Protein 8XAT (pdb70)

Structure (mmCIF, N/CA/C/O backbone):
data_8XAT
#
_entry.id   8XAT
#
_cell.length_a   73.108
_cell.length_b   136.158
_cell.length_c   141.057
_cell.angle_alpha   90.00
_cell.angle_beta   90.00
_cell.angle_gamma   90.00
#
_symmetry.space_group_name_H-M   'I 2 2 2'
#
loop_
_entity.id
_entity.type
_entity.pdbx_description
1 polymer 'Two-component response regulator ARR1'
2 water water
#
loop_
_atom_site.group_PDB
_atom_site.id
_atom_site.type_symbol
_atom_site.label_atom_id
_atom_site.label_alt_id
_atom_site.label_comp_id
_atom_site.label_asym_id
_atom_site.label_entity_id
_atom_site.label_seq_id
_atom_site.pdbx_PDB_ins_code
_atom_site.Cartn_x
_atom_site.Cartn_y
_atom_site.Cartn_z
_atom_site.occupancy
_atom_site.B_iso_or_equiv
_atom_site.auth_seq_id
_atom_site.auth_comp_id
_atom_site.auth_asym_id
_atom_site.auth_atom_id
_atom_site.pdbx_PDB_model_num
ATOM 1 N N . GLU A 1 31 ? -29.806 -35.855 -24.922 1.00 47.28 31 GLU A N 1
ATOM 2 C CA . GLU A 1 31 ? -29.921 -34.524 -24.330 1.00 50.17 31 GLU A CA 1
ATOM 3 C C . GLU A 1 31 ? -30.956 -33.677 -25.095 1.00 43.65 31 GLU A C 1
ATOM 4 O O . GLU A 1 31 ? -31.304 -33.995 -26.242 1.00 35.49 31 GLU A O 1
ATOM 10 N N . MET A 1 32 ? -31.453 -32.623 -24.440 1.00 31.01 32 MET A N 1
ATOM 11 C CA . MET A 1 32 ? -32.569 -31.845 -24.961 1.00 28.12 32 MET A CA 1
ATOM 12 C C . MET A 1 32 ? -32.157 -30.981 -26.149 1.00 26.22 32 MET A C 1
ATOM 13 O O . MET A 1 32 ? -31.119 -30.315 -26.120 1.00 27.21 32 MET A O 1
ATOM 18 N N . PHE A 1 33 ? -33.014 -30.938 -27.183 1.00 24.20 33 PHE A N 1
ATOM 19 C CA . PHE A 1 33 ? -32.707 -30.022 -28.276 1.00 23.30 33 PHE A CA 1
ATOM 20 C C . PHE A 1 33 ? -33.961 -29.286 -28.734 1.00 21.66 33 PHE A C 1
ATOM 21 O O . PHE A 1 33 ? -34.957 -29.919 -29.105 1.00 28.89 33 PHE A O 1
ATOM 29 N N . PRO A 1 34 ? -33.953 -27.950 -28.727 1.00 21.23 34 PRO A N 1
ATOM 30 C CA . PRO A 1 34 ? -35.127 -27.202 -29.198 1.00 17.93 34 PRO A CA 1
ATOM 31 C C . PRO A 1 34 ? -35.176 -27.039 -30.706 1.00 28.92 34 PRO A C 1
ATOM 32 O O . PRO A 1 34 ? -34.628 -26.080 -31.257 1.00 25.58 34 PRO A O 1
ATOM 36 N N . SER A 1 35 ? -35.837 -27.974 -31.378 1.00 25.40 35 SER A N 1
ATOM 37 C CA . SER A 1 35 ? -36.130 -27.854 -32.798 1.00 22.82 35 SER A CA 1
ATOM 38 C C . SER A 1 35 ? -37.127 -26.731 -33.101 1.00 26.10 35 SER A C 1
ATOM 39 O O . SER A 1 35 ? -37.961 -26.359 -32.272 1.00 23.48 35 SER A O 1
ATOM 42 N N . GLY A 1 36 ? -37.010 -26.169 -34.304 1.00 23.49 36 GLY A N 1
ATOM 43 C CA . GLY A 1 36 ? -38.003 -25.235 -34.797 1.00 23.36 36 GLY A CA 1
ATOM 44 C C . GLY A 1 36 ? -37.841 -23.788 -34.372 1.00 28.67 36 GLY A C 1
ATOM 45 O O . GLY A 1 36 ? -38.769 -22.997 -34.576 1.00 27.96 36 GLY A O 1
ATOM 46 N N . LEU A 1 37 ? -36.702 -23.403 -33.802 1.00 27.42 37 LEU A N 1
ATOM 47 C CA . LEU A 1 37 ? -36.477 -21.990 -33.513 1.00 24.39 37 LEU A CA 1
ATOM 48 C C . LEU A 1 37 ? -36.297 -21.204 -34.804 1.00 23.04 37 LEU A C 1
ATOM 49 O O . LEU A 1 37 ? -35.756 -21.710 -35.793 1.00 22.11 37 LEU A O 1
ATOM 54 N N . ARG A 1 38 ? -36.748 -19.948 -34.792 1.00 19.53 38 ARG A N 1
ATOM 55 C CA . ARG A 1 38 ? -36.755 -19.110 -35.988 1.00 22.62 38 ARG A CA 1
ATOM 56 C C . ARG A 1 38 ? -35.542 -18.182 -35.992 1.00 23.82 38 ARG A C 1
ATOM 57 O O . ARG A 1 38 ? -35.366 -17.389 -35.069 1.00 18.85 38 ARG A O 1
ATOM 65 N N . VAL A 1 39 ? -34.735 -18.258 -37.053 1.00 24.51 39 VAL A N 1
ATOM 66 C CA . VAL A 1 39 ? -33.466 -17.547 -37.161 1.00 19.49 39 VAL A CA 1
ATOM 67 C C . VAL A 1 39 ? -33.527 -16.642 -38.375 1.00 22.22 39 VAL A C 1
ATOM 68 O O . VAL A 1 39 ? -33.891 -17.095 -39.464 1.00 24.89 39 VAL A O 1
ATOM 72 N N . LEU A 1 40 ? -33.148 -15.382 -38.202 1.00 20.23 40 LEU A N 1
ATOM 73 C CA . LEU A 1 40 ? -32.943 -14.470 -39.321 1.00 20.91 40 LEU A CA 1
ATOM 74 C C . LEU A 1 40 ? -31.444 -14.363 -39.556 1.00 24.51 40 LEU A C 1
ATOM 75 O O . LEU A 1 40 ? -30.692 -14.015 -38.635 1.00 20.68 40 LEU A O 1
ATOM 80 N N . VAL A 1 41 ? -31.012 -14.684 -40.776 1.00 21.60 41 VAL A N 1
ATOM 81 C CA . VAL A 1 41 ? -29.604 -14.641 -41.158 1.00 21.85 41 VAL A CA 1
ATOM 82 C C . VAL A 1 41 ? -29.406 -13.452 -42.082 1.00 26.64 41 VAL A C 1
ATOM 83 O O . VAL A 1 41 ? -30.050 -13.359 -43.133 1.00 27.13 41 VAL A O 1
ATOM 87 N N . VAL A 1 42 ? -28.492 -12.562 -41.716 1.00 22.60 42 VAL A N 1
ATOM 88 C CA . VAL A 1 42 ? -28.304 -11.302 -42.416 1.00 23.27 42 VAL A CA 1
ATOM 89 C C . VAL A 1 42 ? -26.888 -11.295 -42.969 1.00 25.31 42 VAL A C 1
ATOM 90 O O . VAL A 1 42 ? -25.913 -11.216 -42.206 1.00 24.09 42 VAL A O 1
ATOM 94 N N . ASP A 1 43 ? -26.769 -11.357 -44.292 1.00 24.46 43 ASP A N 1
ATOM 95 C CA . ASP A 1 43 ? -25.453 -11.415 -44.911 1.00 28.86 43 ASP A CA 1
ATOM 96 C C . ASP A 1 43 ? -25.569 -11.056 -46.382 1.00 26.08 43 ASP A C 1
ATOM 97 O O . ASP A 1 43 ? -26.418 -11.609 -47.086 1.00 26.22 43 ASP A O 1
ATOM 102 N N . ASP A 1 44 ? -24.694 -10.182 -46.849 1.00 27.25 44 ASP A N 1
ATOM 103 C CA . ASP A 1 44 ? -24.643 -9.774 -48.275 1.00 32.35 44 ASP A CA 1
ATOM 104 C C . ASP A 1 44 ? -23.774 -10.754 -49.080 1.00 35.11 44 ASP A C 1
ATOM 105 O O . ASP A 1 44 ? -23.672 -10.579 -50.254 1.00 37.62 44 ASP A O 1
ATOM 110 N N . ASP A 1 45 ? -23.155 -11.732 -48.430 1.00 33.65 45 ASP A N 1
ATOM 111 C CA . ASP A 1 45 ? -22.300 -12.745 -49.097 1.00 27.98 45 ASP A CA 1
ATOM 112 C C . ASP A 1 45 ? -23.157 -13.984 -49.333 1.00 28.34 45 ASP A C 1
ATOM 113 O O . ASP A 1 45 ? -23.423 -14.687 -48.415 1.00 27.00 45 ASP A O 1
ATOM 118 N N . PRO A 1 46 ? -23.576 -14.257 -50.573 1.00 31.67 46 PRO A N 1
ATOM 119 C CA . PRO A 1 46 ? -24.438 -15.391 -50.863 1.00 32.61 46 PRO A CA 1
ATOM 120 C C . PRO A 1 46 ? -23.934 -16.787 -50.464 1.00 34.92 46 PRO A C 1
ATOM 121 O O . PRO A 1 46 ? -24.719 -17.587 -50.150 1.00 35.00 46 PRO A O 1
ATOM 125 N N . THR A 1 47 ? -22.623 -16.979 -50.457 1.00 28.45 47 THR A N 1
ATOM 126 C CA . THR A 1 47 ? -21.980 -18.245 -50.040 1.00 29.08 47 THR A CA 1
ATOM 127 C C . THR A 1 47 ? -22.162 -18.408 -48.532 1.00 30.72 47 THR A C 1
ATOM 128 O O . THR A 1 47 ? -22.584 -19.440 -48.116 1.00 26.69 47 THR A O 1
ATOM 132 N N . CYS A 1 48 ? -21.877 -17.356 -47.781 1.00 27.11 48 CYS A N 1
ATOM 133 C CA . CYS A 1 48 ? -22.019 -17.354 -46.312 1.00 29.01 48 CYS A CA 1
ATOM 134 C C . CYS A 1 48 ? -23.477 -17.598 -45.923 1.00 27.49 48 CYS A C 1
ATOM 135 O O . CYS A 1 48 ? -23.731 -18.399 -45.076 1.00 24.93 48 CYS A O 1
ATOM 138 N N . LEU A 1 49 ? -24.378 -16.933 -46.616 1.00 25.39 49 LEU A N 1
ATOM 139 C CA . LEU A 1 49 ? -25.832 -17.050 -46.391 1.00 30.03 49 LEU A CA 1
ATOM 140 C C . LEU A 1 49 ? -26.284 -18.476 -46.693 1.00 28.31 49 LEU A C 1
ATOM 141 O O . LEU A 1 49 ? -27.016 -19.033 -45.920 1.00 24.44 49 LEU A O 1
ATOM 146 N N . MET A 1 50 ? -25.816 -19.030 -47.801 1.00 25.86 50 MET A N 1
ATOM 147 C CA . MET A 1 50 ? -26.197 -20.399 -48.199 1.00 31.10 50 MET A CA 1
ATOM 148 C C . MET A 1 50 ? -25.674 -21.391 -47.164 1.00 27.86 50 MET A C 1
ATOM 149 O O . MET A 1 50 ? -26.392 -22.269 -46.838 1.00 28.79 50 MET A O 1
ATOM 154 N N . ILE A 1 51 ? -24.453 -21.222 -46.698 1.00 27.54 51 ILE A N 1
ATOM 155 C CA . ILE A 1 51 ? -23.874 -22.160 -45.699 1.00 25.43 51 ILE A CA 1
ATOM 156 C C . ILE A 1 51 ? -24.684 -22.109 -44.404 1.00 23.95 51 ILE A C 1
ATOM 157 O O . ILE A 1 51 ? -25.043 -23.137 -43.944 1.00 28.00 51 ILE A O 1
ATOM 162 N N . LEU A 1 52 ? -24.885 -20.914 -43.870 1.00 23.52 52 LEU A N 1
ATOM 163 C CA . LEU A 1 52 ? -25.625 -20.719 -42.607 1.00 22.67 52 LEU A CA 1
ATOM 164 C C . LEU A 1 52 ? -27.033 -21.287 -42.749 1.00 22.52 52 LEU A C 1
ATOM 165 O O . LEU A 1 52 ? -27.399 -22.027 -41.909 1.00 22.04 52 LEU A O 1
ATOM 170 N N . GLU A 1 53 ? -27.734 -21.043 -43.852 1.00 23.05 53 GLU A N 1
ATOM 171 C CA . GLU A 1 53 ? -29.083 -21.538 -44.031 1.00 23.02 53 GLU A CA 1
ATOM 172 C C . GLU A 1 53 ? -29.129 -23.047 -44.073 1.00 23.11 53 GLU A C 1
ATOM 173 O O . GLU A 1 53 ? -29.932 -23.661 -43.422 1.00 22.69 53 GLU A O 1
ATOM 179 N N . ARG A 1 54 ? -28.224 -23.627 -44.831 1.00 23.71 54 ARG A N 1
ATOM 180 C CA . ARG A 1 54 ? -28.178 -25.103 -44.964 1.00 23.94 54 ARG A CA 1
ATOM 181 C C . ARG A 1 54 ? -27.864 -25.762 -43.618 1.00 25.25 54 ARG A C 1
ATOM 182 O O . ARG A 1 54 ? -28.508 -26.707 -43.299 1.00 23.12 54 ARG A O 1
ATOM 190 N N . MET A 1 55 ? -26.900 -25.250 -42.890 1.00 22.93 55 MET A N 1
ATOM 191 C CA . MET A 1 55 ? -26.531 -25.858 -41.600 1.00 22.39 55 MET A CA 1
ATOM 192 C C . MET A 1 55 ? -27.676 -25.706 -40.589 1.00 21.65 55 MET A C 1
ATOM 193 O O . MET A 1 55 ? -27.908 -26.632 -39.863 1.00 23.94 55 MET A O 1
ATOM 198 N N . LEU A 1 56 ? -28.335 -24.555 -40.577 1.00 21.60 56 LEU A N 1
ATOM 199 C CA . LEU A 1 56 ? -29.459 -24.290 -39.648 1.00 21.77 56 LEU A CA 1
ATOM 200 C C . LEU A 1 56 ? -30.639 -25.197 -39.987 1.00 22.99 56 LEU A C 1
ATOM 201 O O . LEU A 1 56 ? -31.275 -25.661 -39.064 1.00 22.25 56 LEU A O 1
ATOM 206 N N . ARG A 1 57 ? -30.883 -25.426 -41.279 1.00 24.72 57 ARG A N 1
ATOM 207 C CA . ARG A 1 57 ? -31.986 -26.322 -41.630 1.00 28.75 57 ARG A CA 1
ATOM 208 C C . ARG A 1 57 ? -31.649 -27.765 -41.278 1.00 24.71 57 ARG A C 1
ATOM 209 O O . ARG A 1 57 ? -32.522 -28.524 -40.847 1.00 25.66 57 ARG A O 1
ATOM 217 N N . THR A 1 58 ? -30.385 -28.155 -41.437 1.00 22.63 58 THR A N 1
ATOM 218 C CA . THR A 1 58 ? -29.950 -29.472 -40.977 1.00 24.68 58 THR A CA 1
ATOM 219 C C . THR A 1 58 ? -30.190 -29.639 -39.477 1.00 24.30 58 THR A C 1
ATOM 220 O O . THR A 1 58 ? -30.590 -30.710 -39.013 1.00 26.49 58 THR A O 1
ATOM 224 N N . CYS A 1 59 ? -29.991 -28.574 -38.715 1.00 21.22 59 CYS A N 1
ATOM 225 C CA . CYS A 1 59 ? -30.222 -28.560 -37.280 1.00 22.23 59 CYS A CA 1
ATOM 226 C C . CYS A 1 59 ? -31.664 -28.242 -36.917 1.00 20.20 59 CYS A C 1
ATOM 227 O O . CYS A 1 59 ? -31.943 -27.957 -35.749 1.00 23.52 59 CYS A O 1
ATOM 230 N N . LEU A 1 60 ? -32.575 -28.285 -37.895 1.00 23.42 60 LEU A N 1
ATOM 231 C CA . LEU A 1 60 ? -34.022 -28.140 -37.703 1.00 25.76 60 LEU A CA 1
ATOM 232 C C . LEU A 1 60 ? -34.442 -26.737 -37.274 1.00 26.95 60 LEU A C 1
ATOM 233 O O . LEU A 1 60 ? -35.560 -26.552 -36.767 1.00 23.15 60 LEU A O 1
ATOM 238 N N . TYR A 1 61 ? -33.598 -25.727 -37.476 1.00 26.57 61 TYR A N 1
ATOM 239 C CA . TYR A 1 61 ? -34.084 -24.365 -37.304 1.00 24.43 61 TYR A CA 1
ATOM 240 C C . TYR A 1 61 ? -34.905 -23.952 -38.526 1.00 27.22 61 TYR A C 1
ATOM 241 O O . TYR A 1 61 ? -34.767 -24.514 -39.614 1.00 29.54 61 TYR A O 1
ATOM 250 N N . GLU A 1 62 ? -35.754 -22.945 -38.339 1.00 22.44 62 GLU A N 1
ATOM 251 C CA . GLU A 1 62 ? -36.492 -22.306 -39.424 1.00 24.99 62 GLU A CA 1
ATOM 252 C C . GLU A 1 62 ? -35.757 -21.033 -39.804 1.00 21.80 62 GLU A C 1
ATOM 253 O O . GLU A 1 62 ? -35.485 -20.195 -38.943 1.00 32.01 62 GLU A O 1
ATOM 259 N N . VAL A 1 63 ? -35.475 -20.857 -41.083 1.00 23.73 63 VAL A N 1
ATOM 260 C CA . VAL A 1 63 ? -34.519 -19.844 -41.499 1.00 26.08 63 VAL A CA 1
ATOM 261 C C . VAL A 1 63 ? -35.165 -18.851 -42.440 1.00 24.36 63 VAL A C 1
ATOM 262 O O . VAL A 1 63 ? -35.853 -19.239 -43.386 1.00 25.13 63 VAL A O 1
ATOM 266 N N . THR A 1 64 ? -34.908 -17.579 -42.192 1.00 23.04 64 THR A N 1
ATOM 267 C CA . THR A 1 64 ? -35.224 -16.463 -43.094 1.00 26.20 64 THR A CA 1
ATOM 268 C C . THR A 1 64 ? -33.901 -15.805 -43.476 1.00 28.06 64 THR A C 1
ATOM 269 O O . THR A 1 64 ? -33.102 -15.550 -42.607 1.00 27.13 64 THR A O 1
ATOM 273 N N . LYS A 1 65 ? -33.695 -15.590 -44.760 1.00 28.30 65 LYS A N 1
ATOM 274 C CA . LYS A 1 65 ? -32.461 -14.961 -45.258 1.00 33.25 65 LYS A CA 1
ATOM 275 C C . LYS A 1 65 ? -32.782 -13.539 -45.650 1.00 34.83 65 LYS A C 1
ATOM 276 O O . LYS A 1 65 ? -33.860 -13.310 -46.105 1.00 31.87 65 LYS A O 1
ATOM 282 N N . CYS A 1 66 ? -31.786 -12.690 -45.574 1.00 28.00 66 CYS A N 1
ATOM 283 C CA . CYS A 1 66 ? -31.923 -11.281 -45.935 1.00 27.26 66 CYS A CA 1
ATOM 284 C C . CYS A 1 66 ? -30.513 -10.731 -46.194 1.00 26.16 66 CYS A C 1
ATOM 285 O O . CYS A 1 66 ? -29.630 -11.078 -45.469 1.00 29.04 66 CYS A O 1
ATOM 288 N N . ASN A 1 67 ? -30.319 -9.898 -47.208 1.00 27.84 67 ASN A N 1
ATOM 289 C CA . ASN A 1 67 ? -28.946 -9.448 -47.543 1.00 32.37 67 ASN A CA 1
ATOM 290 C C . ASN A 1 67 ? -28.724 -7.959 -47.308 1.00 36.99 67 ASN A C 1
ATOM 291 O O . ASN A 1 67 ? -27.710 -7.465 -47.761 1.00 37.32 67 ASN A O 1
ATOM 296 N N . ARG A 1 68 ? -29.618 -7.290 -46.601 1.00 32.43 68 ARG A N 1
ATOM 297 C CA . ARG A 1 68 ? -29.407 -5.848 -46.340 1.00 34.52 68 ARG A CA 1
ATOM 298 C C . ARG A 1 68 ? -29.753 -5.535 -44.887 1.00 28.24 68 ARG A C 1
ATOM 299 O O . ARG A 1 68 ? -30.741 -6.015 -44.416 1.00 30.07 68 ARG A O 1
ATOM 307 N N . ALA A 1 69 ? -28.925 -4.744 -44.234 1.00 27.62 69 ALA A N 1
ATOM 308 C CA . ALA A 1 69 ? -29.192 -4.362 -42.852 1.00 30.07 69 ALA A CA 1
ATOM 309 C C . ALA A 1 69 ? -30.551 -3.673 -42.727 1.00 35.29 69 ALA A C 1
ATOM 310 O O . ALA A 1 69 ? -31.354 -4.009 -41.843 1.00 33.84 69 ALA A O 1
ATOM 312 N N . GLU A 1 70 ? -30.849 -2.700 -43.588 1.00 28.93 70 GLU A N 1
ATOM 313 C CA . GLU A 1 70 ? -32.131 -1.951 -43.479 1.00 27.44 70 GLU A CA 1
ATOM 314 C C . GLU A 1 70 ? -33.309 -2.914 -43.569 1.00 35.52 70 GLU A C 1
ATOM 315 O O . GLU A 1 70 ? -34.209 -2.822 -42.778 1.00 29.04 70 GLU A O 1
ATOM 321 N N . MET A 1 71 ? -33.240 -3.832 -44.518 1.00 35.01 71 MET A N 1
ATOM 322 C CA . MET A 1 71 ? -34.305 -4.831 -44.724 1.00 32.60 71 MET A CA 1
ATOM 323 C C . MET A 1 71 ? -34.414 -5.741 -43.499 1.00 30.52 71 MET A C 1
ATOM 324 O O . MET A 1 71 ? -35.491 -6.078 -43.177 1.00 29.44 71 MET A O 1
ATOM 329 N N . ALA A 1 72 ? -33.303 -6.149 -42.909 1.00 26.99 72 ALA A N 1
ATOM 330 C CA . ALA A 1 72 ? -33.317 -6.996 -41.702 1.00 28.87 72 ALA A CA 1
ATOM 331 C C . ALA A 1 72 ? -34.136 -6.300 -40.609 1.00 27.86 72 ALA A C 1
ATOM 332 O O . ALA A 1 72 ? -35.028 -6.904 -40.068 1.00 29.54 72 ALA A O 1
ATOM 334 N N . LEU A 1 73 ? -33.789 -5.050 -40.357 1.00 29.83 73 LEU A N 1
ATOM 335 C CA . LEU A 1 73 ? -34.453 -4.227 -39.325 1.00 37.12 73 LEU A CA 1
ATOM 336 C C . LEU A 1 73 ? -35.950 -4.106 -39.594 1.00 34.92 73 LEU A C 1
ATOM 337 O O . LEU A 1 73 ? -36.695 -4.173 -38.652 1.00 35.00 73 LEU A O 1
ATOM 342 N N . SER A 1 74 ? -36.345 -3.987 -40.852 1.00 33.02 74 SER A N 1
ATOM 343 C CA . SER A 1 74 ? -37.776 -3.862 -41.190 1.00 38.58 74 SER A CA 1
ATOM 344 C C . SER A 1 74 ? -38.472 -5.190 -40.951 1.00 37.19 74 SER A C 1
ATOM 345 O O . SER A 1 74 ? -39.545 -5.174 -40.406 1.00 36.21 74 SER A O 1
ATOM 348 N N . LEU A 1 75 ? -37.812 -6.288 -41.297 1.00 34.79 75 LEU A N 1
ATOM 349 C CA . LEU A 1 75 ? -38.344 -7.660 -41.127 1.00 34.26 75 LEU A CA 1
ATOM 350 C C . LEU A 1 75 ? -38.549 -7.951 -39.637 1.00 36.08 75 LEU A C 1
ATOM 351 O O . LEU A 1 75 ? -39.489 -8.626 -39.316 1.00 47.86 75 LEU A O 1
ATOM 356 N N . LEU A 1 76 ? -37.665 -7.460 -38.787 1.00 29.78 76 LEU A N 1
ATOM 357 C CA . LEU A 1 76 ? -37.736 -7.687 -37.328 1.00 40.88 76 LEU A CA 1
ATOM 358 C C . LEU A 1 76 ? -38.874 -6.860 -36.729 1.00 47.00 76 LEU A C 1
ATOM 359 O O . LEU A 1 76 ? -39.537 -7.381 -35.889 1.00 44.17 76 LEU A O 1
ATOM 364 N N . ARG A 1 77 ? -39.086 -5.625 -37.136 1.00 45.86 77 ARG A N 1
ATOM 365 C CA . ARG A 1 77 ? -40.206 -4.863 -36.615 1.00 48.80 77 ARG A CA 1
ATOM 366 C C . ARG A 1 77 ? -41.512 -5.406 -37.135 1.00 56.19 77 ARG A C 1
ATOM 367 O O . ARG A 1 77 ? -42.444 -5.574 -36.388 1.00 63.65 77 ARG A O 1
ATOM 375 N N . LYS A 1 78 ? -41.560 -5.697 -38.408 1.00 62.01 78 LYS A N 1
ATOM 376 C CA . LYS A 1 78 ? -42.780 -6.243 -39.059 1.00 60.14 78 LYS A CA 1
ATOM 377 C C . LYS A 1 78 ? -43.437 -7.268 -38.153 1.00 66.62 78 LYS A C 1
ATOM 378 O O . LYS A 1 78 ? -44.630 -7.217 -37.973 1.00 75.82 78 LYS A O 1
ATOM 384 N N . ASN A 1 79 ? -42.626 -8.161 -37.600 1.00 67.49 79 ASN A N 1
ATOM 385 C CA . ASN A 1 79 ? -43.155 -9.166 -36.651 1.00 67.92 79 ASN A CA 1
ATOM 386 C C . ASN A 1 79 ? -42.256 -9.315 -35.426 1.00 72.06 79 ASN A C 1
ATOM 387 O O . ASN A 1 79 ? -41.277 -10.061 -35.460 1.00 74.54 79 ASN A O 1
ATOM 392 N N . LYS A 1 80 ? -42.592 -8.593 -34.372 1.00 72.27 80 LYS A N 1
ATOM 393 C CA . LYS A 1 80 ? -41.956 -8.888 -33.073 1.00 76.31 80 LYS A CA 1
ATOM 394 C C . LYS A 1 80 ? -42.692 -10.143 -32.585 1.00 78.00 80 LYS A C 1
ATOM 395 O O . LYS A 1 80 ? -43.901 -10.303 -32.884 1.00 85.08 80 LYS A O 1
ATOM 401 N N . HIS A 1 81 ? -41.960 -11.021 -31.900 1.00 76.72 81 HIS A N 1
ATOM 402 C CA . HIS A 1 81 ? -42.367 -12.387 -31.460 1.00 76.86 81 HIS A CA 1
ATOM 403 C C . HIS A 1 81 ? -42.411 -13.287 -32.700 1.00 72.09 81 HIS A C 1
ATOM 404 O O . HIS A 1 81 ? -43.187 -14.245 -32.700 1.00 80.16 81 HIS A O 1
ATOM 411 N N . GLY A 1 82 ? -41.590 -12.947 -33.695 1.00 47.00 82 GLY A N 1
ATOM 412 C CA . GLY A 1 82 ? -41.462 -13.642 -34.980 1.00 47.60 82 GLY A CA 1
ATOM 413 C C . GLY A 1 82 ? -40.091 -14.293 -35.107 1.00 50.67 82 GLY A C 1
ATOM 414 O O . GLY A 1 82 ? -40.045 -15.385 -35.588 1.00 62.84 82 GLY A O 1
ATOM 415 N N . PHE A 1 83 ? -39.022 -13.645 -34.664 1.00 37.74 83 PHE A N 1
ATOM 416 C CA . PHE A 1 83 ? -37.681 -14.266 -34.772 1.00 33.02 83 PHE A CA 1
ATOM 417 C C . PHE A 1 83 ? -37.119 -14.546 -33.383 1.00 30.06 83 PHE A C 1
ATOM 418 O O . PHE A 1 83 ? -37.259 -13.748 -32.500 1.00 27.32 83 PHE A O 1
ATOM 426 N N . ASP A 1 84 ? -36.514 -15.708 -33.237 1.00 24.94 84 ASP A N 1
ATOM 427 C CA . ASP A 1 84 ? -35.912 -16.140 -31.961 1.00 22.30 84 ASP A CA 1
ATOM 428 C C . ASP A 1 84 ? -34.479 -15.642 -31.864 1.00 25.50 84 ASP A C 1
ATOM 429 O O . ASP A 1 84 ? -34.112 -15.248 -30.803 1.00 22.52 84 ASP A O 1
ATOM 434 N N . ILE A 1 85 ? -33.748 -15.618 -32.966 1.00 19.39 85 ILE A N 1
ATOM 435 C CA . ILE A 1 85 ? -32.318 -15.252 -32.903 1.00 18.28 85 ILE A CA 1
ATOM 436 C C . ILE A 1 85 ? -31.879 -14.723 -34.257 1.00 18.81 85 ILE A C 1
ATOM 437 O O . ILE A 1 85 ? -32.405 -15.094 -35.245 1.00 21.19 85 ILE A O 1
ATOM 442 N N . VAL A 1 86 ? -30.955 -13.809 -34.234 1.00 19.00 86 VAL A N 1
ATOM 443 C CA . VAL A 1 86 ? -30.436 -13.223 -35.456 1.00 19.56 86 VAL A CA 1
ATOM 444 C C . VAL A 1 86 ? -28.958 -13.555 -35.557 1.00 19.65 86 VAL A C 1
ATOM 445 O O . VAL A 1 86 ? -28.242 -13.550 -34.550 1.00 21.84 86 VAL A O 1
ATOM 449 N N . ILE A 1 87 ? -28.509 -13.861 -36.771 1.00 20.35 87 ILE A N 1
ATOM 450 C CA . ILE A 1 87 ? -27.088 -13.972 -37.094 1.00 20.37 87 ILE A CA 1
ATOM 451 C C . ILE A 1 87 ? -26.789 -12.934 -38.160 1.00 21.02 87 ILE A C 1
ATOM 452 O O . ILE A 1 87 ? -27.398 -12.962 -39.237 1.00 22.72 87 ILE A O 1
ATOM 457 N N . SER A 1 88 ? -25.854 -12.023 -37.882 1.00 21.22 88 SER A N 1
ATOM 458 C CA . SER A 1 88 ? -25.561 -10.972 -38.847 1.00 21.90 88 SER A CA 1
ATOM 459 C C . SER A 1 88 ? -24.062 -10.821 -39.036 1.00 22.28 88 SER A C 1
ATOM 460 O O . SER A 1 88 ? -23.284 -10.907 -38.080 1.00 22.92 88 SER A O 1
ATOM 463 N N . ASP A 1 89 ? -23.674 -10.569 -40.278 1.00 24.72 89 ASP A N 1
ATOM 464 C CA . ASP A 1 89 ? -22.267 -10.446 -40.617 1.00 23.63 89 ASP A CA 1
ATOM 465 C C . ASP A 1 89 ? -21.694 -9.151 -40.068 1.00 26.82 89 ASP A C 1
ATOM 466 O O . ASP A 1 89 ? -22.344 -8.103 -40.083 1.00 27.02 89 ASP A O 1
ATOM 471 N N . VAL A 1 90 ? -20.460 -9.234 -39.588 1.00 23.75 90 VAL A N 1
ATOM 472 C CA . VAL A 1 90 ? -19.759 -8.064 -39.092 1.00 32.39 90 VAL A CA 1
ATOM 473 C C . VAL A 1 90 ? -19.658 -6.987 -40.171 1.00 39.31 90 VAL A C 1
ATOM 474 O O . VAL A 1 90 ? -19.637 -5.789 -39.861 1.00 39.44 90 VAL A O 1
ATOM 478 N N . HIS A 1 91 ? -19.624 -7.377 -41.446 1.00 41.27 91 HIS A N 1
ATOM 479 C CA . HIS A 1 91 ? -19.626 -6.422 -42.550 1.00 40.92 91 HIS A CA 1
ATOM 480 C C . HIS A 1 91 ? -20.952 -6.452 -43.293 1.00 39.62 91 HIS A C 1
ATOM 481 O O . HIS A 1 91 ? -21.418 -7.521 -43.698 1.00 40.74 91 HIS A O 1
ATOM 488 N N . MET A 1 92 ? -21.532 -5.272 -43.498 1.00 39.56 92 MET A N 1
ATOM 489 C CA . MET A 1 92 ? -22.772 -5.067 -44.222 1.00 37.23 92 MET A CA 1
ATOM 490 C C . MET A 1 92 ? -22.608 -3.930 -45.219 1.00 38.21 92 MET A C 1
ATOM 491 O O . MET A 1 92 ? -21.898 -2.959 -44.943 1.00 38.62 92 MET A O 1
ATOM 496 N N . PRO A 1 93 ? -23.251 -4.023 -46.388 1.00 35.32 93 PRO A N 1
ATOM 497 C CA . PRO A 1 93 ? -23.042 -2.997 -47.414 1.00 39.24 93 PRO A CA 1
ATOM 498 C C . PRO A 1 93 ? -23.847 -1.726 -47.197 1.00 46.89 93 PRO A C 1
ATOM 499 O O . PRO A 1 93 ? -23.444 -0.672 -47.704 1.00 50.37 93 PRO A O 1
ATOM 503 N N . ASP A 1 94 ? -24.936 -1.789 -46.439 1.00 37.93 94 ASP A N 1
ATOM 504 C CA . ASP A 1 94 ? -25.785 -0.587 -46.269 1.00 40.40 94 ASP A CA 1
ATOM 505 C C . ASP A 1 94 ? -25.730 -0.035 -44.851 1.00 44.15 94 ASP A C 1
ATOM 506 O O . ASP A 1 94 ? -26.497 0.836 -44.604 1.00 41.04 94 ASP A O 1
ATOM 511 N N . MET A 1 95 ? -24.839 -0.526 -43.998 1.00 39.08 95 MET A N 1
ATOM 512 C CA . MET A 1 95 ? -24.780 -0.063 -42.595 1.00 36.49 95 MET A CA 1
ATOM 513 C C . MET A 1 95 ? -23.527 -0.620 -41.944 1.00 37.83 95 MET A C 1
ATOM 514 O O . MET A 1 95 ? -23.135 -1.685 -42.323 1.00 43.86 95 MET A O 1
ATOM 519 N N . ASP A 1 96 ? -22.944 0.103 -41.006 1.00 33.71 96 ASP A N 1
ATOM 520 C CA . ASP A 1 96 ? -21.792 -0.437 -40.261 1.00 35.15 96 ASP A CA 1
ATOM 521 C C . ASP A 1 96 ? -22.283 -1.690 -39.526 1.00 33.98 96 ASP A C 1
ATOM 522 O O . ASP A 1 96 ? -23.267 -1.591 -38.840 1.00 33.87 96 ASP A O 1
ATOM 527 N N . GLY A 1 97 ? -21.608 -2.821 -39.681 1.00 34.00 97 GLY A N 1
ATOM 528 C CA . GLY A 1 97 ? -22.091 -4.064 -39.093 1.00 36.73 97 GLY A CA 1
ATOM 529 C C . GLY A 1 97 ? -22.209 -4.028 -37.580 1.00 31.43 97 GLY A C 1
ATOM 530 O O . GLY A 1 97 ? -23.110 -4.644 -37.009 1.00 32.04 97 GLY A O 1
ATOM 531 N N . PHE A 1 98 ? -21.305 -3.316 -36.914 1.00 31.41 98 PHE A N 1
ATOM 532 C CA . PHE A 1 98 ? -21.364 -3.227 -35.463 1.00 34.47 98 PHE A CA 1
ATOM 533 C C . PHE A 1 98 ? -22.557 -2.411 -34.993 1.00 35.60 98 PHE A C 1
ATOM 534 O O . PHE A 1 98 ? -23.107 -2.685 -33.922 1.00 32.29 98 PHE A O 1
ATOM 542 N N . LYS A 1 99 ? -22.980 -1.416 -35.767 1.00 29.64 99 LYS A N 1
ATOM 543 C CA . LYS A 1 99 ? -24.153 -0.677 -35.332 1.00 37.37 99 LYS A CA 1
ATOM 544 C C . LYS A 1 99 ? -25.434 -1.468 -35.578 1.00 31.49 99 LYS A C 1
ATOM 545 O O . LYS A 1 99 ? -26.385 -1.335 -34.803 1.00 27.27 99 LYS A O 1
ATOM 551 N N . LEU A 1 100 ? -25.454 -2.352 -36.581 1.00 30.50 100 LEU A N 1
ATOM 552 C CA . LEU A 1 100 ? -26.564 -3.298 -36.694 1.00 25.92 100 LEU A CA 1
ATOM 553 C C . LEU A 1 100 ? -26.648 -4.194 -35.464 1.00 22.89 100 LEU A C 1
ATOM 554 O O . LEU A 1 100 ? -27.742 -4.480 -34.969 1.00 26.18 100 LEU A O 1
ATOM 559 N N . LEU A 1 101 ? -25.496 -4.653 -34.965 1.00 25.34 101 LEU A N 1
ATOM 560 C CA . LEU A 1 101 ? -25.467 -5.390 -33.706 1.00 24.31 101 LEU A CA 1
ATOM 561 C C . LEU A 1 101 ? -26.129 -4.593 -32.593 1.00 23.93 101 LEU A C 1
ATOM 562 O O . LEU A 1 101 ? -26.918 -5.143 -31.816 1.00 22.34 101 LEU A O 1
ATOM 567 N N . GLU A 1 102 ? -25.811 -3.294 -32.494 1.00 24.78 102 GLU A N 1
ATOM 568 C CA . GLU A 1 102 ? -26.427 -2.452 -31.468 1.00 24.92 102 GLU A CA 1
ATOM 569 C C . GLU A 1 102 ? -27.933 -2.388 -31.649 1.00 26.08 102 GLU A C 1
ATOM 570 O O . GLU A 1 102 ? -28.698 -2.521 -30.684 1.00 24.92 102 GLU A O 1
ATOM 576 N N . HIS A 1 103 ? -28.375 -2.154 -32.886 1.00 28.39 103 HIS A N 1
ATOM 577 C CA . HIS A 1 103 ? -29.803 -2.047 -33.150 1.00 28.33 103 HIS A CA 1
ATOM 578 C C . HIS A 1 103 ? -30.529 -3.320 -32.757 1.00 26.41 103 HIS A C 1
ATOM 579 O O . HIS A 1 103 ? -31.587 -3.258 -32.128 1.00 30.41 103 HIS A O 1
ATOM 586 N N . VAL A 1 104 ? -29.973 -4.484 -33.115 1.00 24.14 104 VAL A N 1
ATOM 587 C CA . VAL A 1 104 ? -30.653 -5.743 -32.831 1.00 20.98 104 VAL A CA 1
ATOM 588 C C . VAL A 1 104 ? -30.449 -6.158 -31.376 1.00 21.56 104 VAL A C 1
ATOM 589 O O . VAL A 1 104 ? -31.415 -6.439 -30.658 1.00 21.94 104 VAL A O 1
ATOM 593 N N . GLY A 1 105 ? -29.198 -6.184 -30.915 1.00 20.39 105 GLY A N 1
ATOM 594 C CA . GLY A 1 105 ? -28.914 -6.748 -29.604 1.00 19.96 105 GLY A CA 1
ATOM 595 C C . GLY A 1 105 ? -29.292 -5.839 -28.446 1.00 26.00 105 GLY A C 1
ATOM 596 O O . GLY A 1 105 ? -29.766 -6.310 -27.404 1.00 21.29 105 GLY A O 1
ATOM 597 N N . LEU A 1 106 ? -29.092 -4.530 -28.598 1.00 24.21 106 LEU A N 1
ATOM 598 C CA . LEU A 1 106 ? -29.398 -3.595 -27.512 1.00 21.82 106 LEU A CA 1
ATOM 599 C C . LEU A 1 106 ? -30.755 -2.917 -27.687 1.00 22.49 106 LEU A C 1
ATOM 600 O O . LEU A 1 106 ? -31.625 -3.036 -26.815 1.00 22.39 106 LEU A O 1
ATOM 605 N N . GLU A 1 107 ? -30.984 -2.192 -28.779 1.00 25.49 107 GLU A N 1
ATOM 606 C CA . GLU A 1 107 ? -32.253 -1.449 -28.985 1.00 23.88 107 GLU A CA 1
ATOM 607 C C . GLU A 1 107 ? -33.457 -2.383 -28.952 1.00 28.48 107 GLU A C 1
ATOM 608 O O . GLU A 1 107 ? -34.372 -2.108 -28.241 1.00 26.60 107 GLU A O 1
ATOM 614 N N . MET A 1 108 ? -33.408 -3.472 -29.695 1.00 27.19 108 MET A N 1
ATOM 615 C CA . MET A 1 108 ? -34.537 -4.411 -29.813 1.00 30.05 108 MET A CA 1
ATOM 616 C C . MET A 1 108 ? -34.441 -5.526 -28.782 1.00 25.87 108 MET A C 1
ATOM 617 O O . MET A 1 108 ? -35.368 -6.249 -28.657 1.00 28.94 108 MET A O 1
ATOM 622 N N . ASP A 1 109 ? -33.316 -5.635 -28.108 1.00 28.43 109 ASP A N 1
ATOM 623 C CA . ASP A 1 109 ? -33.115 -6.691 -27.094 1.00 31.31 109 ASP A CA 1
ATOM 624 C C . ASP A 1 109 ? -33.436 -8.068 -27.673 1.00 28.24 109 ASP A C 1
ATOM 625 O O . ASP A 1 109 ? -34.256 -8.730 -27.123 1.00 25.09 109 ASP A O 1
ATOM 630 N N . LEU A 1 110 ? -32.905 -8.365 -28.846 1.00 25.36 110 LEU A N 1
ATOM 631 C CA . LEU A 1 110 ? -32.932 -9.713 -29.385 1.00 22.83 110 LEU A CA 1
ATOM 632 C C . LEU A 1 110 ? -31.552 -10.338 -29.262 1.00 22.70 110 LEU A C 1
ATOM 633 O O . LEU A 1 110 ? -30.553 -9.617 -29.201 1.00 29.81 110 LEU A O 1
ATOM 638 N N . PRO A 1 111 ? -31.450 -11.666 -29.194 1.00 21.72 111 PRO A N 1
ATOM 639 C CA . PRO A 1 111 ? -30.120 -12.302 -29.262 1.00 18.16 111 PRO A CA 1
ATOM 640 C C . PRO A 1 111 ? -29.601 -12.185 -30.685 1.00 18.50 111 PRO A C 1
ATOM 641 O O . PRO A 1 111 ? -30.229 -12.674 -31.624 1.00 20.23 111 PRO A O 1
ATOM 645 N N . VAL A 1 112 ? -28.485 -11.499 -30.824 1.00 18.82 112 VAL A N 1
ATOM 646 C CA . VAL A 1 112 ? -27.802 -11.355 -32.130 1.00 19.23 112 VAL A CA 1
ATOM 647 C C . VAL A 1 112 ? -26.418 -12.002 -32.053 1.00 21.06 112 VAL A C 1
ATOM 648 O O . VAL A 1 112 ? -25.708 -11.813 -31.094 1.00 19.26 112 VAL A O 1
ATOM 652 N N . ILE A 1 113 ? -26.089 -12.762 -33.075 1.00 19.94 113 ILE A N 1
ATOM 653 C CA . ILE A 1 113 ? -24.776 -13.435 -33.116 1.00 19.61 113 ILE A CA 1
ATOM 654 C C . ILE A 1 113 ? -23.962 -12.865 -34.269 1.00 22.74 113 ILE A C 1
ATOM 655 O O . ILE A 1 113 ? -24.457 -12.833 -35.351 1.00 21.68 113 ILE A O 1
ATOM 660 N N . MET A 1 114 ? -22.745 -12.444 -33.978 1.00 23.66 114 MET A N 1
ATOM 661 C CA . MET A 1 114 ? -21.850 -11.845 -34.989 1.00 24.21 114 MET A CA 1
ATOM 662 C C . MET A 1 114 ? -21.156 -12.930 -35.818 1.00 23.72 114 MET A C 1
ATOM 663 O O . MET A 1 114 ? -20.480 -13.719 -35.261 1.00 23.73 114 MET A O 1
ATOM 668 N N . MET A 1 115 ? -21.371 -12.921 -37.121 1.00 23.38 115 MET A N 1
ATOM 669 C CA . MET A 1 115 ? -20.688 -13.835 -38.055 1.00 22.61 115 MET A CA 1
ATOM 670 C C . MET A 1 115 ? -19.485 -13.068 -38.585 1.00 28.44 115 MET A C 1
ATOM 671 O O . MET A 1 115 ? -19.691 -12.034 -39.169 1.00 28.83 115 MET A O 1
ATOM 676 N N . SER A 1 116 ? -18.284 -13.544 -38.301 1.00 24.01 116 SER A N 1
ATOM 677 C CA . SER A 1 116 ? -17.062 -12.834 -38.743 1.00 26.92 116 SER A CA 1
ATOM 678 C C . SER A 1 116 ? -16.023 -13.774 -39.368 1.00 32.78 116 SER A C 1
ATOM 679 O O . SER A 1 116 ? -15.847 -14.873 -38.899 1.00 25.95 116 SER A O 1
ATOM 682 N N . ALA A 1 117 ? -15.313 -13.289 -40.377 1.00 28.51 117 ALA A N 1
ATOM 683 C CA . ALA A 1 117 ? -14.172 -14.023 -40.949 1.00 35.05 117 ALA A CA 1
ATOM 684 C C . ALA A 1 117 ? -12.936 -13.655 -40.131 1.00 38.59 117 ALA A C 1
ATOM 685 O O . ALA A 1 117 ? -12.046 -14.425 -40.063 1.00 37.88 117 ALA A O 1
ATOM 687 N N . ASP A 1 118 ? -12.968 -12.523 -39.444 1.00 36.18 118 ASP A N 1
ATOM 688 C CA . ASP A 1 118 ? -11.814 -12.033 -38.657 1.00 35.15 118 ASP A CA 1
ATOM 689 C C . ASP A 1 118 ? -11.965 -12.483 -37.210 1.00 40.97 118 ASP A C 1
ATOM 690 O O . ASP A 1 118 ? -12.982 -12.166 -36.611 1.00 36.92 118 ASP A O 1
ATOM 695 N N . ASP A 1 119 ? -10.942 -13.124 -36.661 1.00 37.31 119 ASP A N 1
ATOM 696 C CA . ASP A 1 119 ? -11.032 -13.622 -35.274 1.00 40.76 119 ASP A CA 1
ATOM 697 C C . ASP A 1 119 ? -10.008 -12.943 -34.373 1.00 44.18 119 ASP A C 1
ATOM 698 O O . ASP A 1 119 ? -9.732 -13.449 -33.318 1.00 50.09 119 ASP A O 1
ATOM 703 N N . SER A 1 120 ? -9.550 -11.757 -34.720 1.00 35.87 120 SER A N 1
ATOM 704 C CA . SER A 1 120 ? -8.595 -11.083 -33.815 1.00 46.03 120 SER A CA 1
ATOM 705 C C . SER A 1 120 ? -9.255 -10.709 -32.491 1.00 47.50 120 SER A C 1
ATOM 706 O O . SER A 1 120 ? -10.438 -10.474 -32.438 1.00 42.09 120 SER A O 1
ATOM 709 N N . LYS A 1 121 ? -8.454 -10.554 -31.454 1.00 47.39 121 LYS A N 1
ATOM 710 C CA . LYS A 1 121 ? -8.969 -10.176 -30.120 1.00 48.21 121 LYS A CA 1
ATOM 711 C C . LYS A 1 121 ? -9.822 -8.903 -30.182 1.00 46.30 121 LYS A C 1
ATOM 712 O O . LYS A 1 121 ? -10.863 -8.903 -29.571 1.00 44.89 121 LYS A O 1
ATOM 718 N N . SER A 1 122 ? -9.402 -7.904 -30.946 1.00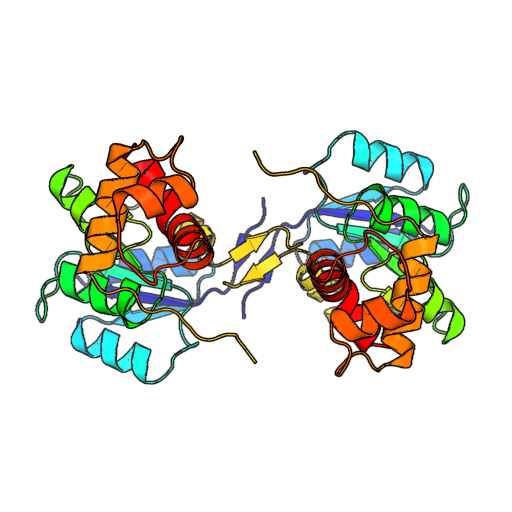 40.18 122 SER A N 1
ATOM 719 C CA . SER A 1 122 ? -10.125 -6.624 -31.071 1.00 43.62 122 SER A CA 1
ATOM 720 C C . SER A 1 122 ? -11.477 -6.789 -31.757 1.00 43.77 122 SER A C 1
ATOM 721 O O . SER A 1 122 ? -12.396 -6.164 -31.313 1.00 45.52 122 SER A O 1
ATOM 724 N N . VAL A 1 123 ? -11.571 -7.579 -32.814 1.00 42.34 123 VAL A N 1
ATOM 725 C CA . VAL A 1 123 ? -12.881 -7.747 -33.500 1.00 36.30 123 VAL A CA 1
ATOM 726 C C . VAL A 1 123 ? -13.824 -8.548 -32.602 1.00 35.56 123 VAL A C 1
ATOM 727 O O . VAL A 1 123 ? -14.974 -8.216 -32.523 1.00 34.52 123 VAL A O 1
ATOM 731 N N . VAL A 1 124 ? -13.303 -9.568 -31.950 1.00 30.29 124 VAL A N 1
ATOM 732 C CA . VAL A 1 124 ? -14.128 -10.431 -31.083 1.00 29.59 124 VAL A CA 1
ATOM 733 C C . VAL A 1 124 ? -14.635 -9.606 -29.894 1.00 34.92 124 VAL A C 1
ATOM 734 O O . VAL A 1 124 ? -15.752 -9.824 -29.496 1.00 30.49 124 VAL A O 1
ATOM 738 N N . LEU A 1 125 ? -13.813 -8.697 -29.374 1.00 32.54 125 LEU A N 1
ATOM 739 C CA . LEU A 1 125 ? -14.184 -7.843 -28.227 1.00 33.21 125 LEU A CA 1
ATOM 740 C C . LEU A 1 125 ? -15.266 -6.866 -28.668 1.00 35.62 125 LEU A C 1
ATOM 741 O O . LEU A 1 125 ? -16.176 -6.679 -27.931 1.00 33.38 125 LEU A O 1
ATOM 746 N N . LYS A 1 126 ? -15.151 -6.348 -29.879 1.00 32.41 126 LYS A N 1
ATOM 747 C CA . LYS A 1 126 ? -16.099 -5.372 -30.443 1.00 32.86 126 LYS A CA 1
ATOM 748 C C . LYS A 1 126 ? -17.458 -6.003 -30.702 1.00 29.34 126 LYS A C 1
ATOM 749 O O . LYS A 1 126 ? -18.402 -5.306 -30.679 1.00 28.36 126 LYS A O 1
ATOM 755 N N . GLY A 1 127 ? -17.513 -7.298 -30.969 1.00 27.54 127 GLY A N 1
ATOM 756 C CA . GLY A 1 127 ? -18.818 -7.920 -31.176 1.00 22.56 127 GLY A CA 1
ATOM 757 C C . GLY A 1 127 ? -19.650 -7.793 -29.918 1.00 26.11 127 GLY A C 1
ATOM 758 O O . GLY A 1 127 ? -20.776 -7.379 -30.022 1.00 23.54 127 GLY A O 1
ATOM 759 N N . VAL A 1 128 ? -19.053 -8.067 -28.765 1.00 25.90 128 VAL A N 1
ATOM 760 C CA . VAL A 1 128 ? -19.810 -8.038 -27.487 1.00 21.78 128 VAL A CA 1
ATOM 761 C C . VAL A 1 128 ? -19.988 -6.609 -26.983 1.00 28.29 128 VAL A C 1
ATOM 762 O O . VAL A 1 128 ? -21.008 -6.337 -26.434 1.00 24.86 128 VAL A O 1
ATOM 766 N N . THR A 1 129 ? -19.060 -5.712 -27.278 1.00 24.71 129 THR A N 1
ATOM 767 C CA . THR A 1 129 ? -19.208 -4.302 -26.848 1.00 25.79 129 THR A CA 1
ATOM 768 C C . THR A 1 129 ? -20.289 -3.592 -27.677 1.00 31.52 129 THR A C 1
ATOM 769 O O . THR A 1 129 ? -20.735 -2.606 -27.221 1.00 30.22 129 THR A O 1
ATOM 773 N N . HIS A 1 130 ? -20.666 -4.106 -28.843 1.00 22.51 130 HIS A N 1
ATOM 774 C CA . HIS A 1 130 ? -21.745 -3.528 -29.664 1.00 22.52 130 HIS A CA 1
ATOM 775 C C . HIS A 1 130 ? -23.064 -4.308 -29.487 1.00 24.97 130 HIS A C 1
ATOM 776 O O . HIS A 1 130 ? -23.966 -4.084 -30.223 1.00 26.35 130 HIS A O 1
ATOM 783 N N . GLY A 1 131 ? -23.131 -5.245 -28.551 1.00 22.29 131 GLY A N 1
ATOM 784 C CA . GLY A 1 131 ? -24.403 -5.906 -28.222 1.00 20.79 131 GLY A CA 1
ATOM 785 C C . GLY A 1 131 ? -24.634 -7.363 -28.600 1.00 27.40 131 GLY A C 1
ATOM 786 O O . GLY A 1 131 ? -25.656 -7.842 -28.248 1.00 19.87 131 GLY A O 1
ATOM 787 N N . ALA A 1 132 ? -23.738 -8.035 -29.310 1.00 20.37 132 ALA A N 1
ATOM 788 C CA . ALA A 1 132 ? -23.988 -9.457 -29.623 1.00 19.95 132 ALA A CA 1
ATOM 789 C C . ALA A 1 132 ? -23.798 -10.340 -28.378 1.00 19.75 132 ALA A C 1
ATOM 790 O O . ALA A 1 132 ? -22.962 -10.020 -27.577 1.00 19.86 132 ALA A O 1
ATOM 792 N N . VAL A 1 133 ? -24.603 -11.384 -28.252 1.00 19.17 133 VAL A N 1
ATOM 793 C CA . VAL A 1 133 ? -24.537 -12.371 -27.141 1.00 18.88 133 VAL A CA 1
ATOM 794 C C . VAL A 1 133 ? -23.525 -13.472 -27.460 1.00 23.62 133 VAL A C 1
ATOM 795 O O . VAL A 1 133 ? -23.195 -14.195 -26.558 1.00 21.15 133 VAL A O 1
ATOM 799 N N . ASP A 1 134 ? -23.110 -13.581 -28.720 1.00 23.51 134 ASP A N 1
ATOM 800 C CA . ASP A 1 134 ? -22.143 -14.607 -29.190 1.00 19.43 134 ASP A CA 1
ATOM 801 C C . ASP A 1 134 ? -21.587 -14.279 -30.576 1.00 20.84 134 ASP A C 1
ATOM 802 O O . ASP A 1 134 ? -21.986 -13.327 -31.162 1.00 20.52 134 ASP A O 1
ATOM 807 N N . TYR A 1 135 ? -20.687 -15.119 -31.050 1.00 20.88 135 TYR A N 1
ATOM 808 C CA . TYR A 1 135 ? -20.035 -14.929 -32.359 1.00 23.62 135 TYR A CA 1
ATOM 809 C C . TYR A 1 135 ? -19.692 -16.266 -33.004 1.00 24.29 135 TYR A C 1
ATOM 810 O O . TYR A 1 135 ? -19.550 -17.231 -32.327 1.00 24.16 135 TYR A O 1
ATOM 819 N N . LEU A 1 136 ? -19.593 -16.249 -34.318 1.00 21.14 136 LEU A N 1
ATOM 820 C CA . LEU A 1 136 ? -19.203 -17.396 -35.148 1.00 21.45 136 LEU A CA 1
ATOM 821 C C . LEU A 1 136 ? -18.043 -16.960 -36.038 1.00 26.21 136 LEU A C 1
ATOM 822 O O . LEU A 1 136 ? -18.142 -15.920 -36.657 1.00 23.70 136 LEU A O 1
ATOM 827 N N . ILE A 1 137 ? -17.000 -17.773 -36.068 1.00 22.71 137 ILE A N 1
ATOM 828 C CA . ILE A 1 137 ? -15.784 -17.492 -36.871 1.00 28.23 137 ILE A CA 1
ATOM 829 C C . ILE A 1 137 ? -15.728 -18.422 -38.079 1.00 27.00 137 ILE A C 1
ATOM 830 O O . ILE A 1 137 ? -15.972 -19.540 -37.922 1.00 27.39 137 ILE A O 1
ATOM 835 N N . LYS A 1 138 ? -15.435 -17.894 -39.240 1.00 28.00 138 LYS A N 1
ATOM 836 C CA . LYS A 1 138 ? -15.288 -18.714 -40.451 1.00 28.77 138 LYS A CA 1
ATOM 837 C C . LYS A 1 138 ? -14.024 -19.561 -40.257 1.00 28.70 138 LYS A C 1
ATOM 838 O O . LYS A 1 138 ? -13.071 -19.039 -39.790 1.00 26.29 138 LYS A O 1
ATOM 844 N N . PRO A 1 139 ? -14.008 -20.878 -40.508 1.00 25.72 139 PRO A N 1
ATOM 845 C CA . PRO A 1 139 ? -15.182 -21.626 -40.901 1.00 25.37 13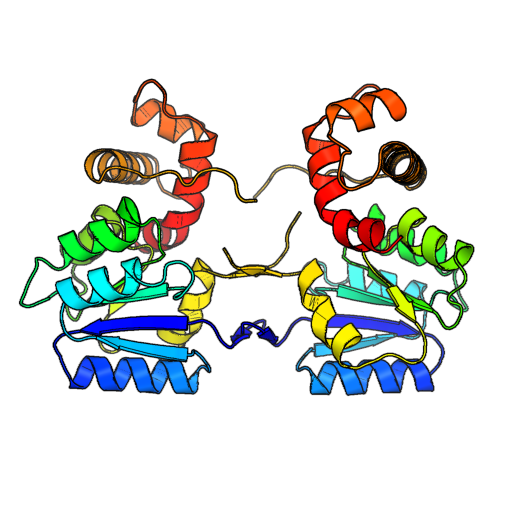9 PRO A CA 1
ATOM 846 C C . PRO A 1 139 ? -16.045 -22.143 -39.749 1.00 31.55 139 PRO A C 1
ATOM 847 O O . PRO A 1 139 ? -15.537 -22.618 -38.807 1.00 24.48 139 PRO A O 1
ATOM 851 N N . VAL A 1 140 ? -17.349 -21.993 -39.908 1.00 24.00 140 VAL A N 1
ATOM 852 C CA . VAL A 1 140 ? -18.278 -22.376 -38.876 1.00 29.36 140 VAL A CA 1
ATOM 853 C C . VAL A 1 140 ? -18.487 -23.853 -38.714 1.00 32.20 140 VAL A C 1
ATOM 854 O O . VAL A 1 140 ? -18.935 -24.520 -39.599 1.00 26.34 140 VAL A O 1
ATOM 858 N N . ARG A 1 141 ? -18.221 -24.317 -37.532 1.00 23.02 141 ARG A N 1
ATOM 859 C CA . ARG A 1 141 ? -18.427 -25.689 -37.220 1.00 23.96 141 ARG A CA 1
ATOM 860 C C . ARG A 1 141 ? -19.863 -25.976 -36.833 1.00 22.38 141 ARG A C 1
ATOM 861 O O . ARG A 1 141 ? -20.527 -25.158 -36.238 1.00 21.78 141 ARG A O 1
ATOM 869 N N . MET A 1 142 ? -20.308 -27.157 -37.165 1.00 22.55 142 MET A N 1
ATOM 870 C CA . MET A 1 142 ? -21.668 -27.521 -36.917 1.00 25.67 142 MET A CA 1
ATOM 871 C C . MET A 1 142 ? -22.035 -27.454 -35.444 1.00 24.97 142 MET A C 1
ATOM 872 O O . MET A 1 142 ? -23.050 -26.932 -35.098 1.00 25.93 142 MET A O 1
ATOM 877 N N . GLU A 1 143 ? -21.166 -27.985 -34.614 1.00 27.22 143 GLU A N 1
ATOM 878 C CA . GLU A 1 143 ? -21.461 -27.952 -33.172 1.00 27.32 143 GLU A CA 1
ATOM 879 C C . GLU A 1 143 ? -21.695 -26.512 -32.713 1.00 24.58 143 GLU A C 1
ATOM 880 O O . GLU A 1 143 ? -22.657 -26.297 -32.065 1.00 25.52 143 GLU A O 1
ATOM 886 N N . ALA A 1 144 ? -20.819 -25.589 -33.084 1.00 21.26 144 ALA A N 1
ATOM 887 C CA . ALA A 1 144 ? -20.961 -24.181 -32.675 1.00 26.39 144 ALA A CA 1
ATOM 888 C C . ALA A 1 144 ? -22.302 -23.625 -33.175 1.00 24.77 144 ALA A C 1
ATOM 889 O O . ALA A 1 144 ? -23.062 -23.190 -32.391 1.00 22.89 144 ALA A O 1
ATOM 891 N N . LEU A 1 145 ? -22.556 -23.767 -34.459 1.00 21.74 145 LEU A N 1
ATOM 892 C CA . LEU A 1 145 ? -23.803 -23.298 -35.086 1.00 22.66 145 LEU A CA 1
ATOM 893 C C . LEU A 1 145 ? -24.999 -23.962 -34.407 1.00 21.54 145 LEU A C 1
ATOM 894 O O . LEU A 1 145 ? -25.864 -23.253 -34.009 1.00 22.99 145 LEU A O 1
ATOM 899 N N . LYS A 1 146 ? -24.966 -25.255 -34.172 1.00 23.53 146 LYS A N 1
ATOM 900 C CA . LYS A 1 146 ? -26.145 -25.964 -33.626 1.00 26.98 146 LYS A CA 1
ATOM 901 C C . LYS A 1 146 ? -26.511 -25.497 -32.210 1.00 28.77 146 LYS A C 1
ATOM 902 O O . LYS A 1 146 ? -27.655 -25.513 -31.895 1.00 22.91 146 LYS A O 1
ATOM 908 N N . ASN A 1 147 ? -25.525 -25.083 -31.441 1.00 20.87 147 ASN A N 1
ATOM 909 C CA . ASN A 1 147 ? -25.662 -24.714 -30.019 1.00 19.38 147 ASN A CA 1
ATOM 910 C C . ASN A 1 147 ? -26.174 -23.290 -29.801 1.00 19.50 147 ASN A C 1
ATOM 911 O O . ASN A 1 147 ? -26.314 -22.930 -28.674 1.00 22.91 147 ASN A O 1
ATOM 916 N N . ILE A 1 148 ? -26.510 -22.543 -30.839 1.00 18.46 148 ILE A N 1
ATOM 917 C CA . ILE A 1 148 ? -26.990 -21.142 -30.652 1.00 18.25 148 ILE A CA 1
ATOM 918 C C . ILE A 1 148 ? -28.305 -21.024 -29.873 1.00 28.57 148 ILE A C 1
ATOM 919 O O . ILE A 1 148 ? -28.491 -20.014 -29.311 1.00 21.52 148 ILE A O 1
ATOM 924 N N . TRP A 1 149 ? -29.122 -22.065 -29.780 1.00 20.49 149 TRP A N 1
ATOM 925 C CA . TRP A 1 149 ? -30.377 -22.124 -29.007 1.00 21.62 149 TRP A CA 1
ATOM 926 C C . TRP A 1 149 ? -30.194 -21.811 -27.519 1.00 21.43 149 TRP A C 1
ATOM 927 O O . TRP A 1 149 ? -31.103 -21.310 -26.993 1.00 22.55 149 TRP A O 1
ATOM 938 N N . GLN A 1 150 ? -29.019 -22.022 -26.930 1.00 19.59 150 GLN A N 1
ATOM 939 C CA . GLN A 1 150 ? -28.663 -21.689 -25.524 1.00 22.46 150 GLN A CA 1
ATOM 940 C C . GLN A 1 150 ? -28.966 -20.217 -25.172 1.00 25.04 150 GLN A C 1
ATOM 941 O O . GLN A 1 150 ? -29.240 -19.992 -24.070 1.00 20.08 150 GLN A O 1
ATOM 947 N N . HIS A 1 151 ? -28.885 -19.268 -26.100 1.00 17.63 151 HIS A N 1
ATOM 948 C CA . HIS A 1 151 ? -29.211 -17.853 -25.840 1.00 23.66 151 HIS A CA 1
ATOM 949 C C . HIS A 1 151 ? -30.712 -17.588 -25.921 1.00 26.77 151 HIS A C 1
ATOM 950 O O . HIS A 1 151 ? -31.084 -16.494 -25.668 1.00 26.26 151 HIS A O 1
ATOM 957 N N . VAL A 1 152 ? -31.494 -18.592 -26.286 1.00 26.20 152 VAL A N 1
ATOM 958 C CA . VAL A 1 152 ? -32.954 -18.433 -26.508 1.00 26.33 152 VAL A CA 1
ATOM 959 C C . VAL A 1 152 ? -33.774 -19.254 -25.520 1.00 26.87 152 VAL A C 1
ATOM 960 O O . VAL A 1 152 ? -34.659 -18.712 -24.991 1.00 25.33 152 VAL A O 1
ATOM 964 N N . VAL A 1 153 ? -33.484 -20.527 -25.322 1.00 23.45 153 VAL A N 1
ATOM 965 C CA . VAL A 1 153 ? -34.347 -21.350 -24.438 1.00 29.57 153 VAL A CA 1
ATOM 966 C C . VAL A 1 153 ? -33.525 -22.001 -23.333 1.00 29.80 153 VAL A C 1
ATOM 967 O O . VAL A 1 153 ? -32.361 -22.197 -23.545 1.00 27.01 153 VAL A O 1
ATOM 971 N N . ARG A 1 154 ? -34.207 -22.363 -22.261 1.00 28.77 154 ARG A N 1
ATOM 972 C CA . ARG A 1 154 ? -33.612 -23.045 -21.144 1.00 36.80 154 ARG A CA 1
ATOM 973 C C . ARG A 1 154 ? -34.543 -24.068 -20.486 1.00 31.98 154 ARG A C 1
ATOM 974 O O . ARG A 1 154 ? -35.737 -23.908 -20.532 1.00 27.21 154 ARG A O 1
ATOM 982 N N . LYS A 1 155 ? -33.973 -25.090 -19.879 1.00 26.69 155 LYS A N 1
ATOM 983 C CA . LYS A 1 155 ? -34.661 -26.193 -19.185 1.00 40.33 155 LYS A CA 1
ATOM 984 C C . LYS A 1 155 ? -34.830 -25.806 -17.715 1.00 55.63 155 LYS A C 1
ATOM 985 O O . LYS A 1 155 ? -33.885 -25.342 -17.133 1.00 61.30 155 LYS A O 1
ATOM 991 N N . ARG A 1 156 ? -36.024 -25.975 -17.159 1.00 54.99 156 ARG A N 1
ATOM 992 C CA . ARG A 1 156 ? -36.336 -25.615 -15.746 1.00 54.47 156 ARG A CA 1
ATOM 993 C C . ARG A 1 156 ? -37.069 -26.772 -15.071 1.00 58.36 156 ARG A C 1
ATOM 994 O O . ARG A 1 156 ? -36.389 -27.527 -14.387 1.00 68.35 156 ARG A O 1
ATOM 1002 N N . LEU A 1 235 ? -49.196 -9.936 -19.336 1.00 65.75 235 LEU A N 1
ATOM 1003 C CA . LEU A 1 235 ? -48.864 -8.495 -19.248 1.00 57.21 235 LEU A CA 1
ATOM 1004 C C . LEU A 1 235 ? -47.743 -8.327 -18.235 1.00 55.62 235 LEU A C 1
ATOM 1005 O O . LEU A 1 235 ? -47.959 -8.582 -17.078 1.00 59.51 235 LEU A O 1
ATOM 1010 N N . LYS A 1 236 ? -46.580 -7.886 -18.666 1.00 54.39 236 LYS A N 1
ATOM 1011 C CA . LYS A 1 236 ? -45.526 -7.724 -17.644 1.00 56.35 236 LYS A CA 1
ATOM 1012 C C . LYS A 1 236 ? -44.991 -6.289 -17.713 1.00 53.30 236 LYS A C 1
ATOM 1013 O O . LYS A 1 236 ? -45.321 -5.581 -18.644 1.00 50.58 236 LYS A O 1
ATOM 1019 N N . LYS A 1 237 ? -44.122 -5.920 -16.774 1.00 50.10 237 LYS A N 1
ATOM 1020 C CA . LYS A 1 237 ? -43.563 -4.562 -16.602 1.00 45.24 237 LYS A CA 1
ATOM 1021 C C . LYS A 1 237 ? -42.742 -4.072 -17.795 1.00 39.58 237 LYS A C 1
ATOM 1022 O O . LYS A 1 237 ? -42.289 -4.844 -18.586 1.00 37.24 237 LYS A O 1
ATOM 1028 N N . PRO A 1 238 ? -42.464 -2.766 -17.888 1.00 35.47 238 PRO A N 1
ATOM 1029 C CA . PRO A 1 238 ? -41.689 -2.231 -18.980 1.00 38.74 238 PRO A CA 1
ATOM 1030 C C . PRO A 1 238 ? -40.305 -2.882 -19.090 1.00 45.32 238 PRO A C 1
ATOM 1031 O O . PRO A 1 238 ? -39.694 -3.137 -18.123 1.00 41.53 238 PRO A O 1
ATOM 1035 N N . ARG A 1 239 ? -39.846 -3.094 -20.308 1.00 42.27 239 ARG A N 1
ATOM 1036 C CA . ARG A 1 239 ? -38.509 -3.668 -20.502 1.00 41.33 239 ARG A CA 1
ATOM 1037 C C . ARG A 1 239 ? -37.495 -2.536 -20.389 1.00 31.47 239 ARG A C 1
ATOM 1038 O O . ARG A 1 239 ? -37.835 -1.428 -20.642 1.00 33.30 239 ARG A O 1
ATOM 1046 N N . VAL A 1 240 ? -36.303 -2.857 -19.930 1.00 32.91 240 VAL A N 1
ATOM 1047 C CA . VAL A 1 240 ? -35.205 -1.881 -19.730 1.00 33.71 240 VAL A CA 1
ATOM 1048 C C . VAL A 1 240 ? -34.299 -1.925 -20.962 1.00 30.82 240 VAL A C 1
ATOM 1049 O O . VAL A 1 240 ? -33.910 -2.984 -21.337 1.00 31.30 240 VAL A O 1
ATOM 1053 N N . VAL A 1 241 ? -34.015 -0.794 -21.593 1.00 29.87 241 VAL A N 1
ATOM 1054 C CA . VAL A 1 241 ? -33.173 -0.835 -22.819 1.00 29.17 241 VAL A CA 1
ATOM 1055 C C . VAL A 1 241 ? -31.819 -0.213 -22.524 1.00 25.84 241 VAL A C 1
ATOM 1056 O O . VAL A 1 241 ? -31.761 0.864 -22.024 1.00 28.52 241 VAL A O 1
ATOM 1060 N N . TRP A 1 242 ? -30.775 -0.938 -22.824 1.00 24.13 242 TRP A N 1
ATOM 1061 C CA . TRP A 1 242 ? -29.423 -0.440 -22.554 1.00 24.44 242 TRP A CA 1
ATOM 1062 C C . TRP A 1 242 ? -28.938 0.324 -23.763 1.00 29.52 242 TRP A C 1
ATOM 1063 O O . TRP A 1 242 ? -29.132 -0.139 -24.854 1.00 24.96 242 TRP A O 1
ATOM 1074 N N . SER A 1 243 ? -28.359 1.478 -23.508 1.00 23.67 243 SER A N 1
ATOM 1075 C CA . SER A 1 243 ? -27.692 2.265 -24.561 1.00 24.69 243 SER A CA 1
ATOM 1076 C C . SER A 1 243 ? -26.329 1.626 -24.834 1.00 26.14 243 SER A C 1
ATOM 1077 O O . SER A 1 243 ? -25.798 0.979 -23.971 1.00 24.16 243 SER A O 1
ATOM 1080 N N . VAL A 1 244 ? -25.755 1.889 -25.992 1.00 23.98 244 VAL A N 1
ATOM 1081 C CA . VAL A 1 244 ? -24.436 1.289 -26.302 1.00 23.89 244 VAL A CA 1
ATOM 1082 C C . VAL A 1 244 ? -23.391 1.838 -25.337 1.00 27.78 244 VAL A C 1
ATOM 1083 O O . VAL A 1 244 ? -22.570 1.063 -24.908 1.00 26.43 244 VAL A O 1
ATOM 1087 N N . GLU A 1 245 ? -23.464 3.124 -25.003 1.00 25.09 245 GLU A N 1
ATOM 1088 C CA . GLU A 1 245 ? -22.520 3.746 -24.049 1.00 27.99 245 GLU A CA 1
ATOM 1089 C C . GLU A 1 245 ? -22.625 3.053 -22.686 1.00 29.29 245 GLU A C 1
ATOM 1090 O O . GLU A 1 245 ? -21.619 2.792 -22.093 1.00 27.02 245 GLU A O 1
ATOM 1096 N N . LEU A 1 246 ? -23.831 2.798 -22.216 1.00 24.92 246 LEU A N 1
ATOM 1097 C CA . LEU A 1 246 ? -23.994 2.152 -20.904 1.00 24.64 246 LEU A CA 1
ATOM 1098 C C . LEU A 1 246 ? -23.479 0.723 -20.983 1.00 27.66 246 LEU A C 1
ATOM 1099 O O . LEU A 1 246 ? -22.790 0.302 -20.071 1.00 24.06 246 LEU A O 1
ATOM 1104 N N . HIS A 1 247 ? -23.813 0.046 -22.076 1.00 23.44 247 HIS A N 1
ATOM 1105 C CA . HIS A 1 247 ? -23.368 -1.337 -22.251 1.00 22.86 247 HIS A CA 1
ATOM 1106 C C . HIS A 1 247 ? -21.847 -1.437 -22.279 1.00 30.14 247 HIS A C 1
ATOM 1107 O O . HIS A 1 247 ? -21.264 -2.380 -21.725 1.00 24.20 247 HIS A O 1
ATOM 1114 N N . GLN A 1 248 ? -21.182 -0.474 -22.923 1.00 25.96 248 GLN A N 1
ATOM 1115 C CA . GLN A 1 248 ? -19.727 -0.531 -23.008 1.00 28.34 248 GLN A CA 1
ATOM 1116 C C . GLN A 1 248 ? -19.078 -0.277 -21.654 1.00 26.05 248 GLN A C 1
ATOM 1117 O O . GLN A 1 248 ? -18.043 -0.874 -21.341 1.00 28.53 248 GLN A O 1
ATOM 1123 N N . GLN A 1 249 ? -19.680 0.585 -20.838 1.00 25.08 249 GLN A N 1
ATOM 1124 C CA . GLN A 1 249 ? -19.223 0.756 -19.463 1.00 30.55 249 GLN A CA 1
ATOM 1125 C C . GLN A 1 249 ? -19.380 -0.534 -18.671 1.00 32.86 249 GLN A C 1
ATOM 1126 O O . GLN A 1 249 ? -18.519 -0.886 -17.855 1.00 31.22 249 GLN A O 1
ATOM 1132 N N . PHE A 1 250 ? -20.487 -1.242 -18.891 1.00 30.28 250 PHE A N 1
ATOM 1133 C CA . PHE A 1 250 ? -20.719 -2.505 -18.206 1.00 27.54 250 PHE A CA 1
ATOM 1134 C C . PHE A 1 250 ? -19.676 -3.547 -18.607 1.00 27.32 250 PHE A C 1
ATOM 1135 O O . PHE A 1 250 ? -19.120 -4.245 -17.751 1.00 24.69 250 PHE A O 1
ATOM 1143 N N . VAL A 1 251 ? -19.406 -3.676 -19.910 1.00 26.03 251 VAL A N 1
ATOM 1144 C CA . VAL A 1 251 ? -18.423 -4.657 -20.365 1.00 28.04 251 VAL A CA 1
ATOM 1145 C C . VAL A 1 251 ? -17.053 -4.341 -19.774 1.00 29.13 251 VAL A C 1
ATOM 1146 O O . VAL A 1 251 ? -16.361 -5.226 -19.258 1.00 29.24 251 VAL A O 1
ATOM 1150 N N . ALA A 1 252 ? -16.651 -3.067 -19.826 1.00 29.76 252 ALA A N 1
ATOM 1151 C CA . ALA A 1 252 ? -15.392 -2.653 -19.214 1.00 31.90 252 ALA A CA 1
ATOM 1152 C C . ALA A 1 252 ? -15.356 -3.012 -17.728 1.00 35.23 252 ALA A C 1
ATOM 1153 O O . ALA A 1 252 ? -14.389 -3.609 -17.241 1.00 39.14 252 ALA A O 1
ATOM 1155 N N . ALA A 1 253 ? -16.420 -2.685 -16.996 1.00 32.76 253 ALA A N 1
ATOM 1156 C CA . ALA A 1 253 ? -16.448 -2.983 -15.566 1.00 30.78 253 ALA A CA 1
ATOM 1157 C C . ALA A 1 253 ? -16.295 -4.483 -15.306 1.00 39.44 253 ALA A C 1
ATOM 1158 O O . ALA A 1 253 ? -15.490 -4.899 -14.463 1.00 36.16 253 ALA A O 1
ATOM 1160 N N . VAL A 1 254 ? -17.067 -5.310 -16.022 1.00 34.47 254 VAL A N 1
ATOM 1161 C CA . VAL A 1 254 ? -17.027 -6.754 -15.797 1.00 33.07 254 VAL A CA 1
ATOM 1162 C C . VAL A 1 254 ? -15.660 -7.312 -16.160 1.00 36.19 254 VAL A C 1
ATOM 1163 O O . VAL A 1 254 ? -15.127 -8.186 -15.466 1.00 32.12 254 VAL A O 1
ATOM 1167 N N . ASN A 1 255 ? -15.072 -6.826 -17.256 1.00 35.44 255 ASN A N 1
ATOM 1168 C CA . ASN A 1 255 ? -13.756 -7.312 -17.642 1.00 35.29 255 ASN A CA 1
ATOM 1169 C C . ASN A 1 255 ? -12.700 -6.922 -16.612 1.00 43.74 255 ASN A C 1
ATOM 1170 O O . ASN A 1 255 ? -11.743 -7.672 -16.392 1.00 48.64 255 ASN A O 1
ATOM 1175 N N . GLN A 1 256 ? -12.879 -5.787 -15.935 1.00 37.27 256 GLN A N 1
ATOM 1176 C CA . GLN A 1 256 ? -11.912 -5.385 -14.916 1.00 40.89 256 GLN A CA 1
ATOM 1177 C C . GLN A 1 256 ? -11.987 -6.280 -13.686 1.00 37.88 256 GLN A C 1
ATOM 1178 O O . GLN A 1 256 ? -10.956 -6.628 -13.105 1.00 43.71 256 GLN A O 1
ATOM 1184 N N . LEU A 1 257 ? -13.192 -6.655 -13.265 1.00 31.82 257 LEU A N 1
ATOM 1185 C CA . LEU A 1 257 ? -13.351 -7.485 -12.076 1.00 41.65 257 LEU A CA 1
ATOM 1186 C C . LEU A 1 257 ? -13.146 -8.972 -12.345 1.00 48.60 257 LEU A C 1
ATOM 1187 O O . LEU A 1 257 ? -12.948 -9.739 -11.395 1.00 44.82 257 LEU A O 1
ATOM 1192 N N . GLY A 1 258 ? -13.203 -9.398 -13.604 1.00 44.57 258 GLY A N 1
ATOM 1193 C CA . GLY A 1 258 ? -13.210 -10.812 -13.914 1.00 30.82 258 GLY A CA 1
ATOM 1194 C C . GLY A 1 258 ? -14.620 -11.357 -13.928 1.00 38.82 258 GLY A C 1
ATOM 1195 O O . GLY A 1 258 ? -15.373 -11.190 -12.962 1.00 39.69 258 GLY A O 1
ATOM 1196 N N . VAL A 1 259 ? -14.983 -12.028 -15.022 1.00 35.22 259 VAL A N 1
ATOM 1197 C CA . VAL A 1 259 ? -16.372 -12.405 -15.229 1.00 31.16 259 VAL A CA 1
ATOM 1198 C C . VAL A 1 259 ? -16.859 -13.361 -14.144 1.00 42.49 259 VAL A C 1
ATOM 1199 O O . VAL A 1 259 ? -18.043 -13.340 -13.769 1.00 34.25 259 VAL A O 1
ATOM 1203 N N . GLU A 1 260 ? -15.963 -14.200 -13.609 1.00 44.77 260 GLU A N 1
ATOM 1204 C CA . GLU A 1 260 ? -16.380 -15.189 -12.622 1.00 49.25 260 GLU A CA 1
ATOM 1205 C C . GLU A 1 260 ? -16.589 -14.585 -11.242 1.00 45.07 260 GLU A C 1
ATOM 1206 O O . GLU A 1 260 ? -17.380 -15.120 -10.458 1.00 45.39 260 GLU A O 1
ATOM 1212 N N . LYS A 1 261 ? -15.913 -13.477 -10.929 1.00 35.86 261 LYS A N 1
ATOM 1213 C CA . LYS A 1 261 ? -16.037 -12.852 -9.624 1.00 41.68 261 LYS A CA 1
ATOM 1214 C C . LYS A 1 261 ? -16.942 -11.618 -9.615 1.00 56.25 261 LYS A C 1
ATOM 1215 O O . LYS A 1 261 ? -17.234 -11.100 -8.533 1.00 67.12 261 LYS A O 1
ATOM 1221 N N . ALA A 1 262 ? -17.417 -11.156 -10.774 1.00 53.29 262 ALA A N 1
ATOM 1222 C CA . ALA A 1 262 ? -18.123 -9.877 -10.852 1.00 38.41 262 ALA A CA 1
ATOM 1223 C C . ALA A 1 262 ? -19.526 -9.998 -10.263 1.00 35.26 262 ALA A C 1
ATOM 1224 O O . ALA A 1 262 ? -20.369 -10.737 -10.784 1.00 42.78 262 ALA A O 1
ATOM 1226 N N . VAL A 1 263 ? -19.782 -9.277 -9.178 1.00 31.78 263 VAL A N 1
ATOM 1227 C CA . VAL A 1 263 ? -21.111 -9.295 -8.568 1.00 38.39 263 VAL A CA 1
ATOM 1228 C C . VAL A 1 263 ? -21.752 -7.927 -8.763 1.00 32.99 263 VAL A C 1
ATOM 1229 O O . VAL A 1 263 ? -21.035 -6.926 -8.929 1.00 31.84 263 VAL A O 1
ATOM 1233 N N . PRO A 1 264 ? -23.084 -7.839 -8.768 1.00 33.09 264 PRO A N 1
ATOM 1234 C CA . PRO A 1 264 ? -23.731 -6.574 -9.154 1.00 36.98 264 PRO A CA 1
ATOM 1235 C C . PRO A 1 264 ? -23.230 -5.354 -8.404 1.00 45.86 264 PRO A C 1
ATOM 1236 O O . PRO A 1 264 ? -23.044 -4.299 -9.024 1.00 52.56 264 PRO A O 1
ATOM 1240 N N . LYS A 1 265 ? -22.977 -5.468 -7.096 1.00 44.22 265 LYS A N 1
ATOM 1241 C CA . LYS A 1 265 ? -22.566 -4.296 -6.332 1.00 41.80 265 LYS A CA 1
ATOM 1242 C C . LYS A 1 265 ? -21.227 -3.767 -6.829 1.00 38.24 265 LYS A C 1
ATOM 1243 O O . LYS A 1 265 ? -21.034 -2.554 -6.971 1.00 43.77 265 LYS A O 1
ATOM 1249 N N . LYS A 1 266 ? -20.290 -4.670 -7.116 1.00 38.36 266 LYS A N 1
ATOM 1250 C CA . LYS A 1 266 ? -18.974 -4.245 -7.577 1.00 41.16 266 LYS A CA 1
ATOM 1251 C C . LYS A 1 266 ? -19.026 -3.689 -8.993 1.00 34.56 266 LYS A C 1
ATOM 1252 O O . LYS A 1 266 ? -18.312 -2.728 -9.301 1.00 37.83 266 LYS A O 1
ATOM 1258 N N . ILE A 1 267 ? -19.859 -4.269 -9.862 1.00 32.21 267 ILE A N 1
ATOM 1259 C CA . ILE A 1 267 ? -20.024 -3.717 -11.206 1.00 31.68 267 ILE A CA 1
ATOM 1260 C C . ILE A 1 267 ? -20.533 -2.282 -11.123 1.00 34.02 267 ILE A C 1
ATOM 1261 O O . ILE A 1 267 ? -19.962 -1.365 -11.735 1.00 32.28 267 ILE A O 1
ATOM 1266 N N . LEU A 1 268 ? -21.538 -2.075 -10.280 1.00 31.26 268 LEU A N 1
ATOM 1267 C CA . LEU A 1 268 ? -22.163 -0.742 -10.074 1.00 36.31 268 LEU A CA 1
ATOM 1268 C C . LEU A 1 268 ? -21.128 0.273 -9.605 1.00 41.38 268 LEU A C 1
ATOM 1269 O O . LEU A 1 268 ? -21.149 1.357 -10.109 1.00 45.24 268 LEU A O 1
ATOM 1274 N N . GLU A 1 269 ? -20.261 -0.118 -8.680 1.00 41.83 269 GLU A N 1
ATOM 1275 C CA . GLU A 1 269 ? -19.204 0.760 -8.121 1.00 44.33 269 GLU A CA 1
ATOM 1276 C C . GLU A 1 269 ? -18.329 1.274 -9.256 1.00 40.13 269 GLU A C 1
ATOM 1277 O O . GLU A 1 269 ? -18.071 2.449 -9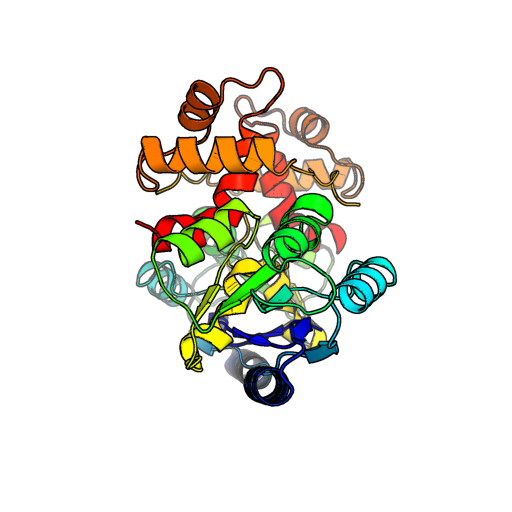.284 1.00 45.53 269 GLU A O 1
ATOM 1283 N N . LEU A 1 270 ? -17.933 0.396 -10.158 1.00 39.46 270 LEU A N 1
ATOM 1284 C CA . LEU A 1 270 ? -17.061 0.745 -11.297 1.00 40.07 270 LEU A CA 1
ATOM 1285 C C . LEU A 1 270 ? -17.805 1.572 -12.348 1.00 43.45 270 LEU A C 1
ATOM 1286 O O . LEU A 1 270 ? -17.181 2.402 -12.954 1.00 42.22 270 LEU A O 1
ATOM 1291 N N . MET A 1 271 ? -19.088 1.314 -12.560 1.00 38.09 271 MET A N 1
ATOM 1292 C CA . MET A 1 271 ? -19.862 1.996 -13.623 1.00 36.77 271 MET A CA 1
ATOM 1293 C C . MET A 1 271 ? -20.265 3.388 -13.162 1.00 36.65 271 MET A C 1
ATOM 1294 O O . MET A 1 271 ? -20.353 4.254 -13.992 1.00 34.98 271 MET A O 1
ATOM 1299 N N . ASN A 1 272 ? -20.517 3.517 -11.871 1.00 33.85 272 ASN A N 1
ATOM 1300 C CA . ASN A 1 272 ? -20.815 4.819 -11.239 1.00 37.88 272 ASN A CA 1
ATOM 1301 C C . ASN A 1 272 ? -21.934 5.518 -12.008 1.00 36.88 272 ASN A C 1
ATOM 1302 O O . ASN A 1 272 ? -21.709 6.576 -12.534 1.00 35.16 272 ASN A O 1
ATOM 1307 N N . VAL A 1 273 ? -23.079 4.867 -12.110 1.00 32.78 273 VAL A N 1
ATOM 1308 C CA . VAL A 1 273 ? -24.231 5.422 -12.859 1.00 29.12 273 VAL A CA 1
ATOM 1309 C C . VAL A 1 273 ? -25.407 5.477 -11.904 1.00 29.22 273 VAL A C 1
ATOM 1310 O O . VAL A 1 273 ? -25.936 4.440 -11.609 1.00 32.42 273 VAL A O 1
ATOM 1314 N N . PRO A 1 274 ? -25.796 6.675 -11.425 1.00 30.88 274 PRO A N 1
ATOM 1315 C CA . PRO A 1 274 ? -26.917 6.850 -10.513 1.00 30.11 274 PRO A CA 1
ATOM 1316 C C . PRO A 1 274 ? -28.201 6.315 -11.140 1.00 33.60 274 PRO A C 1
ATOM 1317 O O . PRO A 1 274 ? -28.420 6.548 -12.237 1.00 37.78 274 PRO A O 1
ATOM 1321 N N . GLY A 1 275 ? -28.979 5.564 -10.384 1.00 34.48 275 GLY A N 1
ATOM 1322 C CA . GLY A 1 275 ? -30.198 4.974 -10.944 1.00 33.13 275 GLY A CA 1
ATOM 1323 C C . GLY A 1 275 ? -29.977 3.581 -11.497 1.00 30.88 275 GLY A C 1
ATOM 1324 O O . GLY A 1 275 ? -30.940 2.890 -11.632 1.00 34.43 275 GLY A O 1
ATOM 1325 N N . LEU A 1 276 ? -28.747 3.196 -11.831 1.00 37.02 276 LEU A N 1
ATOM 1326 C CA . LEU A 1 276 ? -28.530 1.813 -12.324 1.00 31.68 276 LEU A CA 1
ATOM 1327 C C . LEU A 1 276 ? -28.617 0.885 -11.117 1.00 30.67 276 LEU A C 1
ATOM 1328 O O . LEU A 1 276 ? -27.943 1.139 -10.176 1.00 33.68 276 LEU A O 1
ATOM 1333 N N . THR A 1 277 ? -29.460 -0.125 -11.182 1.00 27.44 277 THR A N 1
ATOM 1334 C CA . THR A 1 277 ? -29.663 -1.054 -10.053 1.00 30.34 277 THR A CA 1
ATOM 1335 C C . THR A 1 277 ? -28.874 -2.353 -10.169 1.00 32.40 277 THR A C 1
ATOM 1336 O O . THR A 1 277 ? -28.412 -2.697 -11.215 1.00 34.11 277 THR A O 1
ATOM 1340 N N . ARG A 1 278 ? -28.810 -3.059 -9.059 1.00 32.48 278 ARG A N 1
ATOM 1341 C CA . ARG A 1 278 ? -28.175 -4.388 -8.960 1.00 29.25 278 ARG A CA 1
ATOM 1342 C C . ARG A 1 278 ? -28.930 -5.375 -9.854 1.00 28.21 278 ARG A C 1
ATOM 1343 O O . ARG A 1 278 ? -28.300 -6.154 -10.503 1.00 31.00 278 ARG A O 1
ATOM 1351 N N . GLU A 1 279 ? -30.252 -5.332 -9.817 1.00 29.26 279 GLU A N 1
ATOM 1352 C CA . GLU A 1 279 ? -31.109 -6.223 -10.618 1.00 25.77 279 GLU A CA 1
ATOM 1353 C C . GLU A 1 279 ? -30.829 -5.964 -12.100 1.00 26.77 279 GLU A C 1
ATOM 1354 O O . GLU A 1 279 ? -30.712 -6.907 -12.815 1.00 29.03 279 GLU A O 1
ATOM 1360 N N . ASN A 1 280 ? -30.739 -4.701 -12.497 1.00 28.71 280 ASN A N 1
ATOM 1361 C CA . ASN A 1 280 ? -30.449 -4.331 -13.899 1.00 26.47 280 ASN A CA 1
ATOM 1362 C C . ASN A 1 280 ? -29.144 -4.995 -14.333 1.00 25.00 280 ASN A C 1
ATOM 1363 O O . ASN A 1 280 ? -29.143 -5.619 -15.369 1.00 25.88 280 ASN A O 1
ATOM 1368 N N . VAL A 1 281 ? -28.098 -4.877 -13.522 1.00 25.66 281 VAL A N 1
ATOM 1369 C CA . VAL A 1 281 ? -26.789 -5.408 -13.867 1.00 22.89 281 VAL A CA 1
ATOM 1370 C C . VAL A 1 281 ? -26.811 -6.933 -13.872 1.00 27.04 281 VAL A C 1
ATOM 1371 O O . VAL A 1 281 ? -26.247 -7.571 -14.770 1.00 27.09 281 VAL A O 1
ATOM 1375 N N . ALA A 1 282 ? -27.478 -7.545 -12.885 1.00 27.79 282 ALA A N 1
ATOM 1376 C CA . ALA A 1 282 ? -27.529 -9.005 -12.834 1.00 26.40 282 ALA A CA 1
ATOM 1377 C C . ALA A 1 282 ? -28.226 -9.576 -14.062 1.00 27.60 282 ALA A C 1
ATOM 1378 O O . ALA A 1 282 ? -27.777 -10.578 -14.630 1.00 26.82 282 ALA A O 1
ATOM 1380 N N . SER A 1 283 ? -29.345 -8.977 -14.476 1.00 29.52 283 SER A N 1
ATOM 1381 C CA . SER A 1 283 ? -30.003 -9.520 -15.657 1.00 25.54 283 SER A CA 1
ATOM 1382 C C . SER A 1 283 ? -29.183 -9.235 -16.917 1.00 24.53 283 SER A C 1
ATOM 1383 O O . SER A 1 283 ? -29.158 -10.064 -17.829 1.00 26.75 283 SER A O 1
ATOM 1386 N N . HIS A 1 284 ? -28.455 -8.113 -16.958 1.00 23.27 284 HIS A N 1
ATOM 1387 C CA . HIS A 1 284 ? -27.593 -7.848 -18.109 1.00 22.37 284 HIS A CA 1
ATOM 1388 C C . HIS A 1 284 ? -26.438 -8.828 -18.151 1.00 22.13 284 HIS A C 1
ATOM 1389 O O . HIS A 1 284 ? -26.088 -9.339 -19.220 1.00 21.22 284 HIS A O 1
ATOM 1396 N N . LEU A 1 285 ? -25.853 -9.122 -16.989 1.00 22.57 285 LEU A N 1
ATOM 1397 C CA . LEU A 1 285 ? -24.748 -10.072 -16.934 1.00 22.18 285 LEU A CA 1
ATOM 1398 C C . LEU A 1 285 ? -25.187 -11.455 -17.407 1.00 22.69 285 LEU A C 1
ATOM 1399 O O . LEU A 1 285 ? -24.471 -12.113 -18.168 1.00 24.96 285 LEU A O 1
ATOM 1404 N N . GLN A 1 286 ? -26.358 -11.896 -16.980 1.00 21.70 286 GLN A N 1
ATOM 1405 C CA . GLN A 1 286 ? -26.904 -13.191 -17.430 1.00 28.16 286 GLN A CA 1
ATOM 1406 C C . GLN A 1 286 ? -27.024 -13.231 -18.959 1.00 30.17 286 GLN A C 1
ATOM 1407 O O . GLN A 1 286 ? -26.806 -14.263 -19.511 1.00 29.36 286 GLN A O 1
ATOM 1413 N N . LYS A 1 287 ? -27.390 -12.136 -19.594 1.00 20.78 287 LYS A N 1
ATOM 1414 C CA . LYS A 1 287 ? -27.509 -12.153 -21.057 1.00 19.51 287 LYS A CA 1
ATOM 1415 C C . LYS A 1 287 ? -26.131 -12.230 -21.722 1.00 19.42 287 LYS A C 1
ATOM 1416 O O . LYS A 1 287 ? -26.022 -12.910 -22.678 1.00 20.76 287 LYS A O 1
ATOM 1422 N N . TYR A 1 288 ? -25.136 -11.538 -21.195 1.00 18.98 288 TYR A N 1
ATOM 1423 C CA . TYR A 1 288 ? -23.838 -11.463 -21.858 1.00 19.30 288 TYR A CA 1
ATOM 1424 C C . TYR A 1 288 ? -22.781 -12.391 -21.249 1.00 19.53 288 TYR A C 1
ATOM 1425 O O . TYR A 1 288 ? -21.625 -12.368 -21.691 1.00 21.12 288 TYR A O 1
ATOM 1434 N N . ARG A 1 289 ? -23.165 -13.216 -20.270 1.00 23.93 289 ARG A N 1
ATOM 1435 C CA . ARG A 1 289 ? -22.219 -14.079 -19.555 1.00 25.56 289 ARG A CA 1
ATOM 1436 C C . ARG A 1 289 ? -21.434 -14.975 -20.508 1.00 24.28 289 ARG A C 1
ATOM 1437 O O . ARG A 1 289 ? -20.211 -15.100 -20.388 1.00 21.64 289 ARG A O 1
ATOM 1445 N N . ILE A 1 290 ? -22.121 -15.627 -21.452 1.00 20.16 290 ILE A N 1
ATOM 1446 C CA . ILE A 1 290 ? -21.449 -16.621 -22.291 1.00 22.46 290 ILE A CA 1
ATOM 1447 C C . ILE A 1 290 ? -20.350 -15.970 -23.121 1.00 24.51 290 ILE A C 1
ATOM 1448 O O . ILE A 1 290 ? -19.214 -16.456 -23.169 1.00 24.68 290 ILE A O 1
ATOM 1453 N N . TYR A 1 291 ? -20.668 -14.853 -23.781 1.00 22.28 291 TYR A N 1
ATOM 1454 C CA . TYR A 1 291 ? -19.661 -14.130 -24.553 1.00 20.42 291 TYR A CA 1
ATOM 1455 C C . TYR A 1 291 ? -18.502 -13.692 -23.661 1.00 28.13 291 TYR A C 1
ATOM 1456 O O . TYR A 1 291 ? -17.327 -13.856 -24.011 1.00 29.06 291 TYR A O 1
ATOM 1465 N N . LEU A 1 292 ? -18.820 -13.109 -22.508 1.00 26.11 292 LEU A N 1
ATOM 1466 C CA . LEU A 1 292 ? -17.771 -12.572 -21.650 1.00 28.33 292 LEU A CA 1
ATOM 1467 C C . LEU A 1 292 ? -16.865 -13.681 -21.129 1.00 28.56 292 LEU A C 1
ATOM 1468 O O . LEU A 1 292 ? -15.653 -13.483 -20.987 1.00 26.58 292 LEU A O 1
ATOM 1473 N N . ARG A 1 293 ? -17.418 -14.866 -20.888 1.00 26.77 293 ARG A N 1
ATOM 1474 C CA . ARG A 1 293 ? -16.568 -15.999 -20.535 1.00 32.61 293 ARG A CA 1
ATOM 1475 C C . ARG A 1 293 ? -15.631 -16.382 -21.678 1.00 39.02 293 ARG A C 1
ATOM 1476 O O . ARG A 1 293 ? -14.495 -16.798 -21.430 1.00 39.39 293 ARG A O 1
ATOM 1484 N N . ARG A 1 294 ? -16.074 -16.248 -22.934 1.00 35.16 294 ARG A N 1
ATOM 1485 C CA . ARG A 1 294 ? -15.196 -16.601 -24.048 1.00 32.98 294 ARG A CA 1
ATOM 1486 C C . ARG A 1 294 ? -14.017 -15.649 -24.178 1.00 36.94 294 ARG A C 1
ATOM 1487 O O . ARG A 1 294 ? -13.026 -16.000 -24.826 1.00 40.32 294 ARG A O 1
ATOM 1495 N N . LEU A 1 295 ? -14.099 -14.455 -23.602 1.00 37.18 295 LEU A N 1
ATOM 1496 C CA . LEU A 1 295 ? -13.031 -13.470 -23.757 1.00 34.36 295 LEU A CA 1
ATOM 1497 C C . LEU A 1 295 ? -11.726 -13.927 -23.088 1.00 40.89 295 LEU A C 1
ATOM 1498 O O . LEU A 1 295 ? -11.748 -14.476 -21.984 1.00 44.86 295 LEU A O 1
ATOM 1503 N N . GLU B 1 31 ? -43.092 -22.700 -34.015 1.00 60.41 31 GLU B N 1
ATOM 1504 C CA . GLU B 1 31 ? -43.303 -24.163 -33.895 1.00 55.09 31 GLU B CA 1
ATOM 1505 C C . GLU B 1 31 ? -42.103 -24.785 -33.157 1.00 49.56 31 GLU B C 1
ATOM 1506 O O . GLU B 1 31 ? -41.599 -25.776 -33.668 1.00 44.42 31 GLU B O 1
ATOM 1512 N N . MET B 1 32 ? -41.707 -24.231 -31.997 1.00 33.00 32 MET B N 1
ATOM 1513 C CA . MET B 1 32 ? -40.567 -24.754 -31.201 1.00 30.60 32 MET B CA 1
ATOM 1514 C C . MET B 1 32 ? -40.923 -26.082 -30.554 1.00 30.69 32 MET B C 1
ATOM 1515 O O . MET B 1 32 ? -41.984 -26.192 -30.018 1.00 28.72 32 MET B O 1
ATOM 1520 N N . PHE B 1 33 ? -40.032 -27.050 -30.637 1.00 24.15 33 PHE B N 1
ATOM 1521 C CA . PHE B 1 33 ? -40.276 -28.334 -29.958 1.00 21.96 33 PHE B CA 1
ATOM 1522 C C . PHE B 1 33 ? -38.996 -28.897 -29.336 1.00 26.30 33 PHE B C 1
ATOM 1523 O O . PHE B 1 33 ? -38.055 -29.163 -30.036 1.00 26.82 33 PHE B O 1
ATOM 1531 N N . PRO B 1 34 ? -38.976 -29.094 -28.009 1.00 27.42 34 PRO B N 1
ATOM 1532 C CA . PRO B 1 34 ? -37.845 -29.637 -27.313 1.00 24.74 34 PRO B CA 1
ATOM 1533 C C . PRO B 1 34 ? -37.804 -31.169 -27.309 1.00 29.73 34 PRO B C 1
ATOM 1534 O O . PRO B 1 34 ? -38.468 -31.773 -26.570 1.00 25.02 34 PRO B O 1
ATOM 1538 N N . SER B 1 35 ? -37.005 -31.727 -28.200 1.00 22.81 35 SER B N 1
ATOM 1539 C CA . SER B 1 35 ? -36.819 -33.160 -28.226 1.00 22.00 35 SER B CA 1
ATOM 1540 C C . SER B 1 35 ? -35.868 -33.592 -27.117 1.00 22.74 35 SER B C 1
ATOM 1541 O O . SER B 1 35 ? -35.067 -32.807 -26.613 1.00 22.86 35 SER B O 1
ATOM 1544 N N . GLY B 1 36 ? -35.961 -34.864 -26.745 1.00 21.90 36 GLY B N 1
ATOM 1545 C CA . GLY B 1 36 ? -34.981 -35.464 -25.863 1.00 19.85 36 GLY B CA 1
ATOM 1546 C C . GLY B 1 36 ? -35.217 -35.283 -24.377 1.00 25.04 36 GLY B C 1
ATOM 1547 O O . GLY B 1 36 ? -34.335 -35.622 -23.590 1.00 28.27 36 GLY B O 1
ATOM 1548 N N . LEU B 1 37 ? -36.369 -34.767 -23.957 1.00 24.69 37 LEU B N 1
ATOM 1549 C CA . LEU B 1 37 ? -36.648 -34.703 -22.526 1.00 25.47 37 LEU B CA 1
ATOM 1550 C C . LEU B 1 37 ? -36.875 -36.108 -21.968 1.00 28.24 37 LEU B C 1
ATOM 1551 O O . LEU B 1 37 ? -37.327 -37.011 -22.675 1.00 25.71 37 LEU B O 1
ATOM 1556 N N . ARG B 1 38 ? -36.540 -36.293 -20.687 1.00 24.11 38 ARG B N 1
ATOM 1557 C CA . ARG B 1 38 ? -36.582 -37.602 -20.043 1.00 25.68 38 ARG B CA 1
ATOM 1558 C C . ARG B 1 38 ? -37.820 -37.700 -19.153 1.00 25.75 38 ARG B C 1
ATOM 1559 O O . ARG B 1 38 ? -38.022 -36.869 -18.260 1.00 22.27 38 ARG B O 1
ATOM 1567 N N . VAL B 1 39 ? -38.646 -38.715 -19.395 1.00 20.42 39 VAL B N 1
ATOM 1568 C CA . VAL B 1 39 ? -39.937 -38.850 -18.737 1.00 22.94 39 VAL B CA 1
ATOM 1569 C C . VAL B 1 39 ? -39.965 -40.172 -17.999 1.00 25.94 39 VAL B C 1
ATOM 1570 O O . VAL B 1 39 ? -39.626 -41.215 -18.572 1.00 27.39 39 VAL B O 1
ATOM 1574 N N . LEU B 1 40 ? -40.376 -40.130 -16.739 1.00 24.58 40 LEU B N 1
ATOM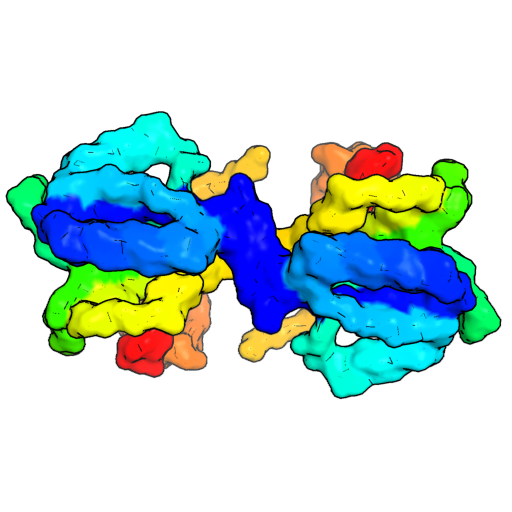 1575 C CA . LEU B 1 40 ? -40.655 -41.337 -15.977 1.00 21.01 40 LEU B CA 1
ATOM 1576 C C . LEU B 1 40 ? -42.162 -41.530 -15.949 1.00 22.08 40 LEU B C 1
ATOM 1577 O O . LEU B 1 40 ? -42.896 -40.640 -15.497 1.00 20.72 40 LEU B O 1
ATOM 1582 N N . VAL B 1 41 ? -42.623 -42.680 -16.454 1.00 21.76 41 VAL B N 1
ATOM 1583 C CA . VAL B 1 41 ? -44.041 -43.020 -16.493 1.00 23.42 41 VAL B CA 1
ATOM 1584 C C . VAL B 1 41 ? -44.321 -44.076 -15.428 1.00 25.20 41 VAL B C 1
ATOM 1585 O O . VAL B 1 41 ? -43.724 -45.157 -15.441 1.00 26.97 41 VAL B O 1
ATOM 1589 N N . VAL B 1 42 ? -45.263 -43.782 -14.535 1.00 24.82 42 VAL B N 1
ATOM 1590 C CA . VAL B 1 42 ? -45.557 -44.627 -13.381 1.00 25.67 42 VAL B CA 1
ATOM 1591 C C . VAL B 1 42 ? -46.997 -45.097 -13.504 1.00 26.76 42 VAL B C 1
ATOM 1592 O O . VAL B 1 42 ? -47.934 -44.288 -13.446 1.00 25.62 42 VAL B O 1
ATOM 1596 N N . ASP B 1 43 ? -47.176 -46.399 -13.679 1.00 28.41 43 ASP B N 1
ATOM 1597 C CA . ASP B 1 43 ? -48.508 -46.944 -13.850 1.00 25.00 43 ASP B CA 1
ATOM 1598 C C . ASP B 1 43 ? -48.476 -48.451 -13.672 1.00 25.93 43 ASP B C 1
ATOM 1599 O O . ASP B 1 43 ? -47.635 -49.129 -14.270 1.00 26.17 43 ASP B O 1
ATOM 1604 N N . ASP B 1 44 ? -49.408 -48.967 -12.881 1.00 28.61 44 ASP B N 1
ATOM 1605 C CA . ASP B 1 44 ? -49.606 -50.421 -12.653 1.00 29.00 44 ASP B CA 1
ATOM 1606 C C . ASP B 1 44 ? -50.385 -51.008 -13.839 1.00 39.93 44 ASP B C 1
ATOM 1607 O O . ASP B 1 44 ? -50.401 -52.195 -13.954 1.00 38.96 44 ASP B O 1
ATOM 1612 N N . ASP B 1 45 ? -51.009 -50.171 -14.669 1.00 38.86 45 ASP B N 1
ATOM 1613 C CA . ASP B 1 45 ? -51.791 -50.609 -15.852 1.00 32.69 45 ASP B CA 1
ATOM 1614 C C . ASP B 1 45 ? -50.838 -50.782 -17.027 1.00 31.43 45 ASP B C 1
ATOM 1615 O O . ASP B 1 45 ? -50.411 -49.812 -17.593 1.00 29.26 45 ASP B O 1
ATOM 1620 N N . PRO B 1 46 ? -50.566 -52.024 -17.442 1.00 28.48 46 PRO B N 1
ATOM 1621 C CA . PRO B 1 46 ? -49.665 -52.293 -18.524 1.00 31.80 46 PRO B CA 1
ATOM 1622 C C . PRO B 1 46 ? -50.104 -51.698 -19.871 1.00 35.70 46 PRO B C 1
ATOM 1623 O O . PRO B 1 46 ? -49.277 -51.358 -20.625 1.00 33.25 46 PRO B O 1
ATOM 1627 N N . THR B 1 47 ? -51.402 -51.580 -20.115 1.00 27.45 47 THR B N 1
ATOM 1628 C CA . THR B 1 47 ? -51.877 -50.975 -21.378 1.00 27.19 47 THR B CA 1
ATOM 1629 C C . THR B 1 47 ? -51.654 -49.460 -21.347 1.00 28.14 47 THR B C 1
ATOM 1630 O O . THR B 1 47 ? -51.190 -48.942 -22.320 1.00 30.35 47 THR B O 1
ATOM 1634 N N . CYS B 1 48 ? -51.963 -48.803 -20.238 1.00 25.79 48 CYS B N 1
ATOM 1635 C CA . CYS B 1 48 ? -51.761 -47.339 -20.087 1.00 27.60 48 CYS B CA 1
ATOM 1636 C C . CYS B 1 48 ? -50.276 -47.026 -20.290 1.00 27.57 48 CYS B C 1
ATOM 1637 O O . CYS B 1 48 ? -49.950 -46.135 -20.998 1.00 27.07 48 CYS B O 1
ATOM 1640 N N . LEU B 1 49 ? -49.433 -47.820 -19.652 1.00 31.89 49 LEU B N 1
ATOM 1641 C CA . LEU B 1 49 ? -47.964 -47.696 -19.686 1.00 30.16 49 LEU B CA 1
ATOM 1642 C C . LEU B 1 49 ? -47.464 -47.774 -21.124 1.00 32.65 49 LEU B C 1
ATOM 1643 O O . LEU B 1 49 ? -46.732 -46.908 -21.504 1.00 27.53 49 LEU B O 1
ATOM 1648 N N . MET B 1 50 ? -47.845 -48.817 -21.845 1.00 25.10 50 MET B N 1
ATOM 1649 C CA . MET B 1 50 ? -47.448 -49.015 -23.251 1.00 30.08 50 MET B CA 1
ATOM 1650 C C . MET B 1 50 ? -47.913 -47.832 -24.106 1.00 27.62 50 MET B C 1
ATOM 1651 O O . MET B 1 50 ? -47.179 -47.403 -24.938 1.00 25.32 50 MET B O 1
ATOM 1656 N N . ILE B 1 51 ? -49.128 -47.371 -23.891 1.00 26.37 51 ILE B N 1
ATOM 1657 C CA . ILE B 1 51 ? -49.656 -46.234 -24.688 1.00 28.80 51 ILE B CA 1
ATOM 1658 C C . ILE B 1 51 ? -48.805 -44.984 -24.445 1.00 23.27 51 ILE B C 1
ATOM 1659 O O . ILE B 1 51 ? -48.360 -44.425 -25.378 1.00 23.54 51 ILE B O 1
ATOM 1664 N N . LEU B 1 52 ? -48.544 -44.658 -23.192 1.00 24.28 52 LEU B N 1
ATOM 1665 C CA . LEU B 1 52 ? -47.776 -43.439 -22.841 1.00 27.60 52 LEU B CA 1
ATOM 1666 C C . LEU B 1 52 ? -46.353 -43.528 -23.395 1.00 26.51 52 LEU B C 1
ATOM 1667 O O . LEU B 1 52 ? -45.959 -42.629 -24.059 1.00 23.32 52 LEU B O 1
ATOM 1672 N N . GLU B 1 53 ? -45.711 -44.670 -23.205 1.00 25.14 53 GLU B N 1
ATOM 1673 C CA . GLU B 1 53 ? -44.339 -44.881 -23.693 1.00 24.96 53 GLU B CA 1
ATOM 1674 C C . GLU B 1 53 ? -44.290 -44.707 -25.202 1.00 24.15 53 GLU B C 1
ATOM 1675 O O . GLU B 1 53 ? -43.442 -43.983 -25.668 1.00 24.05 53 GLU B O 1
ATOM 1681 N N . ARG B 1 54 ? -45.205 -45.355 -25.912 1.00 23.13 54 ARG B N 1
ATOM 1682 C CA . ARG B 1 54 ? -45.132 -45.291 -27.366 1.00 23.35 54 ARG B CA 1
ATOM 1683 C C . ARG B 1 54 ? -45.419 -43.883 -27.875 1.00 27.30 54 ARG B C 1
ATOM 1684 O O . ARG B 1 54 ? -44.762 -43.409 -28.811 1.00 23.06 54 ARG B O 1
ATOM 1692 N N . MET B 1 55 ? -46.367 -43.189 -27.268 1.00 22.40 55 MET B N 1
ATOM 1693 C CA . MET B 1 55 ? -46.684 -41.816 -27.724 1.00 21.90 55 MET B CA 1
ATOM 1694 C C . MET B 1 55 ? -45.495 -40.896 -27.434 1.00 21.24 55 MET B C 1
ATOM 1695 O O . MET B 1 55 ? -45.204 -40.081 -28.247 1.00 21.02 55 MET B O 1
ATOM 1700 N N . LEU B 1 56 ? -44.863 -41.075 -26.289 1.00 21.02 56 LEU B N 1
ATOM 1701 C CA . LEU B 1 56 ? -43.701 -40.245 -25.898 1.00 27.26 56 LEU B CA 1
ATOM 1702 C C . LEU B 1 56 ? -42.519 -40.528 -26.824 1.00 24.46 56 LEU B C 1
ATOM 1703 O O . LEU B 1 56 ? -41.885 -39.593 -27.198 1.00 22.79 56 LEU B O 1
ATOM 1708 N N . ARG B 1 57 ? -42.284 -41.791 -27.167 1.00 21.84 57 ARG B N 1
ATOM 1709 C CA . ARG B 1 57 ? -41.185 -42.142 -28.092 1.00 22.42 57 ARG B CA 1
ATOM 1710 C C . ARG B 1 57 ? -41.516 -41.525 -29.443 1.00 25.28 57 ARG B C 1
ATOM 1711 O O . ARG B 1 57 ? -40.639 -41.037 -30.072 1.00 27.79 57 ARG B O 1
ATOM 1719 N N . THR B 1 58 ? -42.769 -41.572 -29.859 1.00 24.19 58 THR B N 1
ATOM 1720 C CA . THR B 1 58 ? -43.138 -40.924 -31.116 1.00 28.26 58 THR B CA 1
ATOM 1721 C C . THR B 1 58 ? -42.802 -39.440 -31.089 1.00 27.96 58 THR B C 1
ATOM 1722 O O . THR B 1 58 ? -42.323 -38.886 -32.083 1.00 26.73 58 THR B O 1
ATOM 1726 N N . CYS B 1 59 ? -43.034 -38.786 -29.955 1.00 20.63 59 CYS B N 1
ATOM 1727 C CA . CYS B 1 59 ? -42.743 -37.372 -29.782 1.00 20.03 59 CYS B CA 1
ATOM 1728 C C . CYS B 1 59 ? -41.306 -37.114 -29.332 1.00 23.21 59 CYS B C 1
ATOM 1729 O O . CYS B 1 59 ? -41.007 -36.012 -28.859 1.00 24.31 59 CYS B O 1
ATOM 1732 N N . LEU B 1 60 ? -40.400 -38.068 -29.529 1.00 20.25 60 LEU B N 1
ATOM 1733 C CA . LEU B 1 60 ? -38.937 -37.949 -29.275 1.00 27.54 60 LEU B CA 1
ATOM 1734 C C . LEU B 1 60 ? -38.564 -37.722 -27.805 1.00 32.42 60 LEU B C 1
ATOM 1735 O O . LEU B 1 60 ? -37.557 -37.151 -27.572 1.00 27.23 60 LEU B O 1
ATOM 1740 N N . TYR B 1 61 ? -39.388 -38.167 -26.873 1.00 27.03 61 TYR B N 1
ATOM 1741 C CA . TYR B 1 61 ? -39.012 -38.105 -25.449 1.00 25.32 61 TYR B CA 1
ATOM 1742 C C . TYR B 1 61 ? -38.270 -39.399 -25.119 1.00 25.18 61 TYR B C 1
ATOM 1743 O O . TYR B 1 61 ? -38.464 -40.377 -25.797 1.00 25.63 61 TYR B O 1
ATOM 1752 N N . GLU B 1 62 ? -37.431 -39.372 -24.106 1.00 21.65 62 GLU B N 1
ATOM 1753 C CA . GLU B 1 62 ? -36.762 -40.592 -23.623 1.00 29.39 62 GLU B CA 1
ATOM 1754 C C . GLU B 1 62 ? -37.643 -41.128 -22.499 1.00 26.51 62 GLU B C 1
ATOM 1755 O O . GLU B 1 62 ? -37.998 -40.381 -21.662 1.00 31.96 62 GLU B O 1
ATOM 1761 N N . VAL B 1 63 ? -37.971 -42.400 -22.505 1.00 26.57 63 VAL B N 1
ATOM 1762 C CA . VAL B 1 63 ? -38.963 -42.853 -21.506 1.00 27.54 63 VAL B CA 1
ATOM 1763 C C . VAL B 1 63 ? -38.422 -43.945 -20.595 1.00 29.57 63 VAL B C 1
ATOM 1764 O O . VAL B 1 63 ? -37.770 -44.817 -21.072 1.00 29.71 63 VAL B O 1
ATOM 1768 N N . THR B 1 64 ? -38.745 -43.867 -19.319 1.00 25.30 64 THR B N 1
ATOM 1769 C CA . THR B 1 64 ? -38.446 -44.926 -18.351 1.00 28.20 64 THR B CA 1
ATOM 1770 C C . THR B 1 64 ? -39.779 -45.334 -17.751 1.00 29.17 64 THR B C 1
ATOM 1771 O O . THR B 1 64 ? -40.529 -44.478 -17.422 1.00 25.42 64 THR B O 1
ATOM 1775 N N . LYS B 1 65 ? -40.032 -46.623 -17.676 1.00 24.14 65 LYS B N 1
ATOM 1776 C CA . LYS B 1 65 ? -41.309 -47.147 -17.170 1.00 29.58 65 LYS B CA 1
ATOM 1777 C C . LYS B 1 65 ? -41.132 -47.667 -15.755 1.00 31.85 65 LYS B C 1
ATOM 1778 O O . LYS B 1 65 ? -40.092 -48.172 -15.449 1.00 33.53 65 LYS B O 1
ATOM 1784 N N . CYS B 1 66 ? -42.206 -47.658 -15.002 1.00 27.97 66 CYS B N 1
ATOM 1785 C CA . CYS B 1 66 ? -42.163 -48.163 -13.633 1.00 29.81 66 CYS B CA 1
ATOM 1786 C C . CYS B 1 66 ? -43.586 -48.507 -13.210 1.00 26.32 66 CYS B C 1
ATOM 1787 O O . CYS B 1 66 ? -44.450 -47.723 -13.461 1.00 28.40 66 CYS B O 1
ATOM 1790 N N . ASN B 1 67 ? -43.782 -49.619 -12.520 1.00 26.46 67 ASN B N 1
ATOM 1791 C CA . ASN B 1 67 ? -45.160 -50.041 -12.192 1.00 30.81 67 ASN B CA 1
ATOM 1792 C C . ASN B 1 67 ? -45.481 -49.945 -10.705 1.00 37.96 67 ASN B C 1
ATOM 1793 O O . ASN B 1 67 ? -46.525 -50.401 -10.345 1.00 43.04 67 ASN B O 1
ATOM 1798 N N . ARG B 1 68 ? -44.609 -49.386 -9.889 1.00 28.04 68 ARG B N 1
ATOM 1799 C CA . ARG B 1 68 ? -44.948 -49.273 -8.454 1.00 29.86 68 ARG B CA 1
ATOM 1800 C C . ARG B 1 68 ? -44.588 -47.878 -7.957 1.00 30.30 68 ARG B C 1
ATOM 1801 O O . ARG B 1 68 ? -43.581 -47.390 -8.338 1.00 33.61 68 ARG B O 1
ATOM 1809 N N . ALA B 1 69 ? -45.409 -47.318 -7.096 1.00 28.88 69 ALA B N 1
ATOM 1810 C CA . ALA B 1 69 ? -45.141 -45.990 -6.525 1.00 29.93 69 ALA B CA 1
ATOM 1811 C C . ALA B 1 69 ? -43.803 -45.993 -5.771 1.00 36.23 69 ALA B C 1
ATOM 1812 O O . ALA B 1 69 ? -43.039 -45.093 -5.967 1.00 28.99 69 ALA B O 1
ATOM 1814 N N . GLU B 1 70 ? -43.543 -47.015 -4.960 1.00 36.56 70 GLU B N 1
ATOM 1815 C CA . GLU B 1 70 ? -42.301 -47.081 -4.162 1.00 31.23 70 GLU B CA 1
ATOM 1816 C C . GLU B 1 70 ? -41.117 -47.251 -5.100 1.00 35.60 70 GLU B C 1
ATOM 1817 O O . GLU B 1 70 ? -40.114 -46.659 -4.841 1.00 34.71 70 GLU B O 1
ATOM 1823 N N . MET B 1 71 ? -41.267 -48.006 -6.177 1.00 31.50 71 MET B N 1
ATOM 1824 C CA . MET B 1 71 ? -40.121 -48.159 -7.102 1.00 38.24 71 MET B CA 1
ATOM 1825 C C . MET B 1 71 ? -39.841 -46.841 -7.826 1.00 36.80 71 MET B C 1
ATOM 1826 O O . MET B 1 71 ? -38.698 -46.575 -8.085 1.00 35.20 71 MET B O 1
ATOM 1831 N N . ALA B 1 72 ? -40.879 -46.061 -8.104 1.00 38.64 72 ALA B N 1
ATOM 1832 C CA . ALA B 1 72 ? -40.746 -44.738 -8.749 1.00 35.14 72 ALA B CA 1
ATOM 1833 C C . ALA B 1 72 ? -39.942 -43.813 -7.827 1.00 29.67 72 ALA B C 1
ATOM 1834 O O . ALA B 1 72 ? -39.015 -43.216 -8.282 1.00 26.46 72 ALA B O 1
ATOM 1836 N N . LEU B 1 73 ? -40.316 -43.762 -6.560 1.00 29.46 73 LEU B N 1
ATOM 1837 C CA . LEU B 1 73 ? -39.638 -42.910 -5.560 1.00 30.00 73 LEU B CA 1
ATOM 1838 C C . LEU B 1 73 ? -38.172 -43.334 -5.408 1.00 29.47 73 LEU B C 1
ATOM 1839 O O . LEU B 1 73 ? -37.346 -42.469 -5.386 1.00 32.46 73 LEU B O 1
ATOM 1844 N N . SER B 1 74 ? -37.881 -44.626 -5.404 1.00 32.18 74 SER B N 1
ATOM 1845 C CA . SER B 1 74 ? -36.489 -45.082 -5.337 1.00 32.93 74 SER B CA 1
ATOM 1846 C C . SER B 1 74 ? -35.710 -44.653 -6.572 1.00 30.85 74 SER B C 1
ATOM 1847 O O . SER B 1 74 ? -34.576 -44.176 -6.469 1.00 37.55 74 SER B O 1
ATOM 1850 N N . LEU B 1 75 ? -36.300 -44.841 -7.758 1.00 30.97 75 LEU B N 1
ATOM 1851 C CA . LEU B 1 75 ? -35.627 -44.450 -8.990 1.00 30.29 75 LEU B CA 1
ATOM 1852 C C . LEU B 1 75 ? -35.316 -42.966 -8.987 1.00 32.66 75 LEU B C 1
ATOM 1853 O O . LEU B 1 75 ? -34.226 -42.545 -9.390 1.00 35.09 75 LEU B O 1
ATOM 1858 N N . LEU B 1 76 ? -36.278 -42.155 -8.561 1.00 31.91 76 LEU B N 1
ATOM 1859 C CA . LEU B 1 76 ? -36.068 -40.716 -8.567 1.00 31.11 76 LEU B CA 1
ATOM 1860 C C . LEU B 1 76 ? -35.005 -40.313 -7.547 1.00 36.39 76 LEU B C 1
ATOM 1861 O O . LEU B 1 76 ? -34.199 -39.418 -7.812 1.00 35.69 76 LEU B O 1
ATOM 1866 N N . ARG B 1 77 ? -34.970 -40.965 -6.381 1.00 32.90 77 ARG B N 1
ATOM 1867 C CA . ARG B 1 77 ? -33.918 -40.628 -5.422 1.00 40.43 77 ARG B CA 1
ATOM 1868 C C . ARG B 1 77 ? -32.549 -41.063 -5.928 1.00 46.40 77 ARG B C 1
ATOM 1869 O O . ARG B 1 77 ? -31.561 -40.348 -5.740 1.00 49.79 77 ARG B O 1
ATOM 1877 N N . LYS B 1 78 ? -32.475 -42.228 -6.581 1.00 49.20 78 LYS B N 1
ATOM 1878 C CA . LYS B 1 78 ? -31.186 -42.758 -7.023 1.00 54.22 78 LYS B CA 1
ATOM 1879 C C . LYS B 1 78 ? -30.490 -41.791 -7.971 1.00 58.73 78 LYS B C 1
ATOM 1880 O O . LYS B 1 78 ? -29.288 -41.534 -7.841 1.00 65.81 78 LYS B O 1
ATOM 1886 N N . ASN B 1 79 ? -31.232 -41.227 -8.929 1.00 61.05 79 ASN B N 1
ATOM 1887 C CA . ASN B 1 79 ? -30.691 -40.213 -9.835 1.00 61.20 79 ASN B CA 1
ATOM 1888 C C . ASN B 1 79 ? -31.674 -39.043 -9.915 1.00 59.84 79 ASN B C 1
ATOM 1889 O O . ASN B 1 79 ? -32.543 -38.992 -10.794 1.00 58.65 79 ASN B O 1
ATOM 1894 N N . LYS B 1 80 ? -31.551 -38.111 -8.972 1.00 51.97 80 LYS B N 1
ATOM 1895 C CA . LYS B 1 80 ? -32.059 -36.771 -9.213 1.00 61.14 80 LYS B CA 1
ATOM 1896 C C . LYS B 1 80 ? -31.278 -36.173 -10.377 1.00 62.85 80 LYS B C 1
ATOM 1897 O O . LYS B 1 80 ? -30.114 -36.517 -10.608 1.00 72.64 80 LYS B O 1
ATOM 1903 N N . HIS B 1 81 ? -31.931 -35.285 -11.127 1.00 57.65 81 HIS B N 1
ATOM 1904 C CA . HIS B 1 81 ? -31.458 -34.811 -12.431 1.00 63.77 81 HIS B CA 1
ATOM 1905 C C . HIS B 1 81 ? -31.444 -35.918 -13.483 1.00 63.41 81 HIS B C 1
ATOM 1906 O O . HIS B 1 81 ? -30.815 -35.767 -14.534 1.00 70.23 81 HIS B O 1
ATOM 1913 N N . GLY B 1 82 ? -32.111 -37.039 -13.213 1.00 50.34 82 GLY B N 1
ATOM 1914 C CA . GLY B 1 82 ? -32.251 -38.099 -14.188 1.00 46.19 82 GLY B CA 1
ATOM 1915 C C . GLY B 1 82 ? -33.535 -37.971 -14.991 1.00 41.56 82 GLY B C 1
ATOM 1916 O O . GLY B 1 82 ? -33.650 -38.546 -16.077 1.00 48.29 82 GLY B O 1
ATOM 1917 N N . PHE B 1 83 ? -34.508 -37.218 -14.485 1.00 31.60 83 PHE B N 1
ATOM 1918 C CA . PHE B 1 83 ? -35.792 -37.107 -15.165 1.00 31.95 83 PHE B CA 1
ATOM 1919 C C . PHE B 1 83 ? -36.243 -35.659 -15.206 1.00 29.07 83 PHE B C 1
ATOM 1920 O O . PHE B 1 83 ? -36.062 -34.910 -14.246 1.00 28.79 83 PHE B O 1
ATOM 1928 N N . ASP B 1 84 ? -36.830 -35.270 -16.325 1.00 25.88 84 ASP B N 1
ATOM 1929 C CA . ASP B 1 84 ? -37.362 -33.926 -16.439 1.00 24.41 84 ASP B CA 1
ATOM 1930 C C . ASP B 1 84 ? -38.817 -33.841 -16.011 1.00 24.42 84 ASP B C 1
ATOM 1931 O O . ASP B 1 84 ? -39.255 -32.794 -15.531 1.00 19.85 84 ASP B O 1
ATOM 1936 N N . ILE B 1 85 ? -39.587 -34.912 -16.175 1.00 22.06 85 ILE B N 1
ATOM 1937 C CA . ILE B 1 85 ? -41.009 -34.846 -15.886 1.00 19.13 85 ILE B CA 1
ATOM 1938 C C . ILE B 1 85 ? -41.480 -36.246 -15.537 1.00 19.00 85 ILE B C 1
ATOM 1939 O O . ILE B 1 85 ? -40.895 -37.245 -15.973 1.00 19.28 85 ILE B O 1
ATOM 1944 N N . VAL B 1 86 ? -42.511 -36.320 -14.706 1.00 19.18 86 VAL B N 1
ATOM 1945 C CA . VAL B 1 86 ? -43.062 -37.586 -14.253 1.00 19.73 86 VAL B CA 1
ATOM 1946 C C . VAL B 1 86 ? -44.544 -37.609 -14.601 1.00 25.96 86 VAL B C 1
ATOM 1947 O O . VAL B 1 86 ? -45.249 -36.613 -14.415 1.00 19.52 86 VAL B O 1
ATOM 1951 N N . ILE B 1 87 ? -45.011 -38.736 -15.119 1.00 25.65 87 ILE B N 1
ATOM 1952 C CA . ILE B 1 87 ? -46.436 -38.977 -15.326 1.00 20.28 87 ILE B CA 1
ATOM 1953 C C . ILE B 1 87 ? -46.816 -40.142 -14.434 1.00 20.94 87 ILE B C 1
ATOM 1954 O O . ILE B 1 87 ? -46.225 -41.226 -14.547 1.00 22.13 87 ILE B O 1
ATOM 1959 N N . SER B 1 88 ? -47.796 -39.939 -13.549 1.00 21.90 88 SER B N 1
ATOM 1960 C CA . SER B 1 88 ? -48.183 -41.009 -12.639 1.00 26.68 88 SER B CA 1
ATOM 1961 C C . SER B 1 88 ? -49.694 -41.146 -12.573 1.00 26.73 88 SER B C 1
ATOM 1962 O O . SER B 1 88 ? -50.432 -40.152 -12.548 1.00 21.87 88 SER B O 1
ATOM 1965 N N . ASP B 1 89 ? -50.146 -42.395 -12.542 1.00 27.87 89 ASP B N 1
ATOM 1966 C CA . ASP B 1 89 ? -51.572 -42.663 -12.539 1.00 23.17 89 ASP B CA 1
ATOM 1967 C C . ASP B 1 89 ? -52.188 -42.234 -11.215 1.00 23.41 89 ASP B C 1
ATOM 1968 O O . ASP B 1 89 ? -51.567 -42.342 -10.150 1.00 24.16 89 ASP B O 1
ATOM 1973 N N . VAL B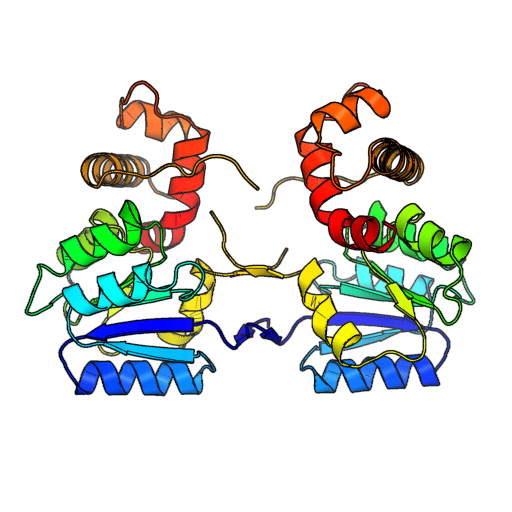 1 90 ? -53.410 -41.757 -11.243 1.00 23.49 90 VAL B N 1
ATOM 1974 C CA . VAL B 1 90 ? -54.127 -41.347 -10.014 1.00 27.27 90 VAL B CA 1
ATOM 1975 C C . VAL B 1 90 ? -54.402 -42.587 -9.151 1.00 31.63 90 VAL B C 1
ATOM 1976 O O . VAL B 1 90 ? -54.585 -42.443 -7.986 1.00 36.29 90 VAL B O 1
ATOM 1980 N N . HIS B 1 91 ? -54.384 -43.773 -9.736 1.00 27.08 91 HIS B N 1
ATOM 1981 C CA . HIS B 1 91 ? -54.568 -45.012 -8.955 1.00 33.28 91 HIS B CA 1
ATOM 1982 C C . HIS B 1 91 ? -53.286 -45.824 -9.006 1.00 33.55 91 HIS B C 1
ATOM 1983 O O . HIS B 1 91 ? -52.841 -46.092 -10.081 1.00 36.63 91 HIS B O 1
ATOM 1990 N N . MET B 1 92 ? -52.733 -46.126 -7.843 1.00 34.27 92 MET B N 1
ATOM 1991 C CA . MET B 1 92 ? -51.513 -46.941 -7.667 1.00 41.64 92 MET B CA 1
ATOM 1992 C C . MET B 1 92 ? -51.837 -48.072 -6.687 1.00 40.73 92 MET B C 1
ATOM 1993 O O . MET B 1 92 ? -52.666 -47.871 -5.845 1.00 35.34 92 MET B O 1
ATOM 1998 N N . PRO B 1 93 ? -51.233 -49.268 -6.795 1.00 41.94 93 PRO B N 1
ATOM 1999 C CA . PRO B 1 93 ? -51.539 -50.362 -5.894 1.00 40.95 93 PRO B CA 1
ATOM 2000 C C . PRO B 1 93 ? -50.782 -50.359 -4.567 1.00 43.77 93 PRO B C 1
ATOM 2001 O O . PRO B 1 93 ? -51.252 -50.952 -3.672 1.00 46.39 93 PRO B O 1
ATOM 2005 N N . ASP B 1 94 ? -49.670 -49.647 -4.501 1.00 34.85 94 ASP B N 1
ATOM 2006 C CA . ASP B 1 94 ? -48.836 -49.661 -3.284 1.00 36.54 94 ASP B CA 1
ATOM 2007 C C . ASP B 1 94 ? -48.834 -48.310 -2.572 1.00 41.57 94 ASP B C 1
ATOM 2008 O O . ASP B 1 94 ? -48.044 -48.181 -1.655 1.00 35.44 94 ASP B O 1
ATOM 2013 N N . MET B 1 95 ? -49.715 -47.386 -2.958 1.00 40.84 95 MET B N 1
ATOM 2014 C CA . MET B 1 95 ? -49.757 -46.024 -2.361 1.00 34.60 95 MET B CA 1
ATOM 2015 C C . MET B 1 95 ? -50.976 -45.276 -2.881 1.00 31.69 95 MET B C 1
ATOM 2016 O O . MET B 1 95 ? -51.355 -45.515 -3.965 1.00 35.59 95 MET B O 1
ATOM 2021 N N . ASP B 1 96 ? -51.524 -44.367 -2.106 1.00 32.64 96 ASP B N 1
ATOM 2022 C CA . ASP B 1 96 ? -52.609 -43.521 -2.632 1.00 31.93 96 ASP B CA 1
ATOM 2023 C C . ASP B 1 96 ? -52.007 -42.688 -3.769 1.00 31.71 96 ASP B C 1
ATOM 2024 O O . ASP B 1 96 ? -50.956 -42.136 -3.586 1.00 32.54 96 ASP B O 1
ATOM 2029 N N . GLY B 1 97 ? -52.667 -42.610 -4.914 1.00 31.29 97 GLY B N 1
ATOM 2030 C CA . GLY B 1 97 ? -52.122 -41.849 -6.047 1.00 30.04 97 GLY B CA 1
ATOM 2031 C C . GLY B 1 97 ? -51.888 -40.392 -5.725 1.00 30.05 97 GLY B C 1
ATOM 2032 O O . GLY B 1 97 ? -50.935 -39.866 -6.171 1.00 30.85 97 GLY B O 1
ATOM 2033 N N . PHE B 1 98 ? -52.773 -39.779 -4.962 1.00 28.82 98 PHE B N 1
ATOM 2034 C CA . PHE B 1 98 ? -52.596 -38.365 -4.580 1.00 28.18 98 PHE B CA 1
ATOM 2035 C C . PHE B 1 98 ? -51.340 -38.189 -3.729 1.00 31.18 98 PHE B C 1
ATOM 2036 O O . PHE B 1 98 ? -50.664 -37.215 -3.928 1.00 30.92 98 PHE B O 1
ATOM 2044 N N . LYS B 1 99 ? -51.049 -39.141 -2.852 1.00 31.02 99 LYS B N 1
ATOM 2045 C CA . LYS B 1 99 ? -49.845 -39.026 -2.028 1.00 32.40 99 LYS B CA 1
ATOM 2046 C C . LYS B 1 99 ? -48.586 -39.069 -2.881 1.00 29.84 99 LYS B C 1
ATOM 2047 O O . LYS B 1 99 ? -47.621 -38.328 -2.626 1.00 24.47 99 LYS B O 1
ATOM 2053 N N . LEU B 1 100 ? -48.572 -39.951 -3.890 1.00 26.98 100 LEU B N 1
ATOM 2054 C CA . LEU B 1 100 ? -47.451 -40.001 -4.819 1.00 24.02 100 LEU B CA 1
ATOM 2055 C C . LEU B 1 100 ? -47.255 -38.657 -5.503 1.00 26.77 100 LEU B C 1
ATOM 2056 O O . LEU B 1 100 ? -46.120 -38.245 -5.755 1.00 25.63 100 LEU B O 1
ATOM 2061 N N . LEU B 1 101 ? -48.357 -37.965 -5.826 1.00 26.87 101 LEU B N 1
ATOM 2062 C CA . LEU B 1 101 ? -48.239 -36.637 -6.424 1.00 26.19 101 LEU B CA 1
ATOM 2063 C C . LEU B 1 101 ? -47.573 -35.665 -5.460 1.00 24.32 101 LEU B C 1
ATOM 2064 O O . LEU B 1 101 ? -46.788 -34.805 -5.880 1.00 23.67 101 LEU B O 1
ATOM 2069 N N . GLU B 1 102 ? -47.873 -35.791 -4.159 1.00 22.90 102 GLU B N 1
ATOM 2070 C CA . GLU B 1 102 ? -47.242 -34.925 -3.165 1.00 26.82 102 GLU B CA 1
ATOM 2071 C C . GLU B 1 102 ? -45.742 -35.188 -3.091 1.00 26.02 102 GLU B C 1
ATOM 2072 O O . GLU B 1 102 ? -44.933 -34.252 -3.076 1.00 27.29 102 GLU B O 1
ATOM 2078 N N . HIS B 1 103 ? -45.356 -36.464 -3.032 1.00 30.18 103 HIS B N 1
ATOM 2079 C CA . HIS B 1 103 ? -43.943 -36.822 -2.939 1.00 24.32 103 HIS B CA 1
ATOM 2080 C C . HIS B 1 103 ? -43.164 -36.300 -4.140 1.00 27.42 103 HIS B C 1
ATOM 2081 O O . HIS B 1 103 ? -42.087 -35.711 -3.988 1.00 28.33 103 HIS B O 1
ATOM 2088 N N . VAL B 1 104 ? -43.704 -36.492 -5.344 1.00 25.70 104 VAL B N 1
ATOM 2089 C CA . VAL B 1 104 ? -42.979 -36.102 -6.550 1.00 22.44 104 VAL B CA 1
ATOM 2090 C C . VAL B 1 104 ? -43.090 -34.602 -6.786 1.00 23.16 104 VAL B C 1
ATOM 2091 O O . VAL B 1 104 ? -42.081 -33.917 -6.989 1.00 29.48 104 VAL B O 1
ATOM 2095 N N . GLY B 1 105 ? -44.309 -34.068 -6.773 1.00 21.06 105 GLY B N 1
ATOM 2096 C CA . GLY B 1 105 ? -44.526 -32.680 -7.133 1.00 20.52 105 GLY B CA 1
ATOM 2097 C C . GLY B 1 105 ? -44.111 -31.693 -6.059 1.00 22.57 105 GLY B C 1
ATOM 2098 O O . GLY B 1 105 ? -43.548 -30.635 -6.368 1.00 25.28 105 GLY B O 1
ATOM 2099 N N . LEU B 1 106 ? -44.341 -32.020 -4.798 1.00 21.81 106 LEU B N 1
ATOM 2100 C CA . LEU B 1 106 ? -44.015 -31.077 -3.696 1.00 22.00 106 LEU B CA 1
ATOM 2101 C C . LEU B 1 106 ? -42.690 -31.397 -2.990 1.00 29.10 106 LEU B C 1
ATOM 2102 O O . LEU B 1 106 ? -41.806 -30.565 -2.998 1.00 25.08 106 LEU B O 1
ATOM 2107 N N . GLU B 1 107 ? -42.606 -32.574 -2.388 1.00 22.78 107 GLU B N 1
ATOM 2108 C CA . GLU B 1 107 ? -41.420 -33.035 -1.648 1.00 28.21 107 GLU B CA 1
ATOM 2109 C C . GLU B 1 107 ? -40.189 -33.037 -2.557 1.00 33.91 107 GLU B C 1
ATOM 2110 O O . GLU B 1 107 ? -39.221 -32.471 -2.170 1.00 32.76 107 GLU B O 1
ATOM 2116 N N . MET B 1 108 ? -40.278 -33.508 -3.785 1.00 28.09 108 MET B N 1
ATOM 2117 C CA . MET B 1 108 ? -39.073 -33.537 -4.636 1.00 30.57 108 MET B CA 1
ATOM 2118 C C . MET B 1 108 ? -39.039 -32.348 -5.587 1.00 33.70 108 MET B C 1
ATOM 2119 O O . MET B 1 108 ? -38.092 -32.229 -6.316 1.00 31.39 108 MET B O 1
ATOM 2124 N N . ASP B 1 109 ? -40.076 -31.523 -5.552 1.00 28.14 109 ASP B N 1
ATOM 2125 C CA . ASP B 1 109 ? -40.162 -30.305 -6.392 1.00 29.57 109 ASP B CA 1
ATOM 2126 C C . ASP B 1 109 ? -39.893 -30.619 -7.871 1.00 29.47 109 ASP B C 1
ATOM 2127 O O . ASP B 1 109 ? -39.144 -29.927 -8.475 1.00 24.60 109 ASP B O 1
ATOM 2132 N N . LEU B 1 110 ? -40.515 -31.662 -8.391 1.00 25.58 110 LEU B N 1
ATOM 2133 C CA . LEU B 1 110 ? -40.423 -32.080 -9.803 1.00 25.53 110 LEU B CA 1
ATOM 2134 C C . LEU B 1 110 ? -41.768 -31.824 -10.483 1.00 24.22 110 LEU B C 1
ATOM 2135 O O . LEU B 1 110 ? -42.738 -31.705 -9.791 1.00 24.61 110 LEU B O 1
ATOM 2140 N N . PRO B 1 111 ? -41.834 -31.665 -11.811 1.00 22.11 111 PRO B N 1
ATOM 2141 C CA . PRO B 1 111 ? -43.098 -31.549 -12.507 1.00 21.03 111 PRO B CA 1
ATOM 2142 C C . PRO B 1 111 ? -43.732 -32.939 -12.622 1.00 22.83 111 PRO B C 1
ATOM 2143 O O . PRO B 1 111 ? -43.202 -33.742 -13.242 1.00 25.67 111 PRO B O 1
ATOM 2147 N N . VAL B 1 112 ? -44.832 -33.146 -11.936 1.00 20.40 112 VAL B N 1
ATOM 2148 C CA . VAL B 1 112 ? -45.586 -34.419 -11.999 1.00 21.76 112 VAL B CA 1
ATOM 2149 C C . VAL B 1 112 ? -46.939 -34.175 -12.680 1.00 23.12 112 VAL B C 1
ATOM 2150 O O . VAL B 1 112 ? -47.588 -33.236 -12.372 1.00 19.93 112 VAL B O 1
ATOM 2154 N N . ILE B 1 113 ? -47.287 -35.028 -13.630 1.00 20.95 113 ILE B N 1
ATOM 2155 C CA . ILE B 1 113 ? -48.568 -34.941 -14.381 1.00 20.35 113 ILE B CA 1
ATOM 2156 C C . ILE B 1 113 ? -49.455 -36.125 -14.003 1.00 22.49 113 ILE B C 1
ATOM 2157 O O . ILE B 1 113 ? -49.006 -37.224 -14.076 1.00 20.26 113 ILE B O 1
ATOM 2162 N N . MET B 1 114 ? -50.682 -35.843 -13.614 1.00 23.59 114 MET B N 1
ATOM 2163 C CA . MET B 1 114 ? -51.666 -36.872 -13.200 1.00 26.46 114 MET B CA 1
ATOM 2164 C C . MET B 1 114 ? -52.397 -37.522 -14.391 1.00 23.69 114 MET B C 1
ATOM 2165 O O . MET B 1 114 ? -53.052 -36.848 -15.117 1.00 20.97 114 MET B O 1
ATOM 2170 N N . MET B 1 115 ? -52.236 -38.824 -14.534 1.00 21.58 115 MET B N 1
ATOM 2171 C CA . MET B 1 115 ? -52.915 -39.642 -15.563 1.00 21.79 115 MET B CA 1
ATOM 2172 C C . MET B 1 115 ? -54.189 -40.210 -14.922 1.00 29.93 115 MET B C 1
ATOM 2173 O O . MET B 1 115 ? -54.077 -40.934 -13.946 1.00 28.34 115 MET B O 1
ATOM 2178 N N . SER B 1 116 ? -55.353 -39.808 -15.421 1.00 26.91 116 SER B N 1
ATOM 2179 C CA . SER B 1 116 ? -56.648 -40.248 -14.844 1.00 24.85 116 SER B CA 1
ATOM 2180 C C . SER B 1 116 ? -57.677 -40.661 -15.911 1.00 29.45 116 SER B C 1
ATOM 2181 O O . SER B 1 116 ? -57.776 -40.011 -16.916 1.00 28.61 116 SER B O 1
ATOM 2184 N N . ALA B 1 117 ? -58.443 -41.703 -15.621 1.00 28.30 117 ALA B N 1
ATOM 2185 C CA . ALA B 1 117 ? -59.570 -42.076 -16.491 1.00 29.37 117 ALA B CA 1
ATOM 2186 C C . ALA B 1 117 ? -60.776 -41.255 -16.058 1.00 32.06 117 ALA B C 1
ATOM 2187 O O . ALA B 1 117 ? -61.631 -41.089 -16.851 1.00 37.78 117 ALA B O 1
ATOM 2189 N N . ASP B 1 118 ? -60.748 -40.700 -14.851 1.00 28.70 118 ASP B N 1
ATOM 2190 C CA . ASP B 1 118 ? -61.874 -39.928 -14.279 1.00 29.57 118 ASP B CA 1
ATOM 2191 C C . ASP B 1 118 ? -61.621 -38.423 -14.404 1.00 32.83 118 ASP B C 1
ATOM 2192 O O . ASP B 1 118 ? -60.699 -37.934 -13.788 1.00 36.09 118 ASP B O 1
ATOM 2197 N N . ASP B 1 119 ? -62.444 -37.709 -15.151 1.00 30.34 119 ASP B N 1
ATOM 2198 C CA . ASP B 1 119 ? -62.229 -36.252 -15.333 1.00 36.42 119 ASP B CA 1
ATOM 2199 C C . ASP B 1 119 ? -63.248 -35.455 -14.521 1.00 37.37 119 ASP B C 1
ATOM 2200 O O . ASP B 1 119 ? -63.464 -34.308 -14.815 1.00 34.83 119 ASP B O 1
ATOM 2205 N N . SER B 1 120 ? -63.766 -36.019 -13.448 1.00 30.36 120 SER B N 1
ATOM 2206 C CA . SER B 1 120 ? -64.721 -35.248 -12.619 1.00 37.39 120 SER B CA 1
ATOM 2207 C C . SER B 1 120 ? -64.068 -34.010 -12.002 1.00 43.55 120 SER B C 1
ATOM 2208 O O . SER B 1 120 ? -62.891 -34.022 -11.707 1.00 41.66 120 SER B O 1
ATOM 2211 N N . LYS B 1 121 ? -64.867 -32.989 -11.729 1.00 44.09 121 LYS B N 1
ATOM 2212 C CA . LYS B 1 121 ? -64.349 -31.750 -11.106 1.00 42.91 121 LYS B CA 1
ATOM 2213 C C . LYS B 1 121 ? -63.626 -32.057 -9.794 1.00 39.88 121 LYS B C 1
ATOM 2214 O O . LYS B 1 121 ? -62.638 -31.440 -9.567 1.00 40.03 121 LYS B O 1
ATOM 2220 N N . SER B 1 122 ? -64.124 -32.958 -8.967 1.00 33.10 122 SER B N 1
ATOM 2221 C CA . SER B 1 122 ? -63.431 -33.275 -7.706 1.00 35.62 122 SER B CA 1
ATOM 2222 C C . SER B 1 122 ? -62.071 -33.941 -7.950 1.00 31.76 122 SER B C 1
ATOM 2223 O O . SER B 1 122 ? -61.168 -33.613 -7.259 1.00 34.13 122 SER B O 1
ATOM 2226 N N . VAL B 1 123 ? -61.945 -34.840 -8.909 1.00 32.44 123 VAL B N 1
ATOM 2227 C CA . VAL B 1 123 ? -60.639 -35.521 -9.133 1.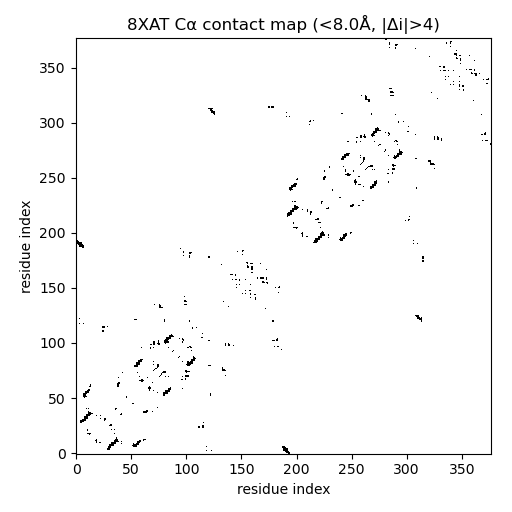00 31.27 123 VAL B CA 1
ATOM 2228 C C . VAL B 1 123 ? -59.615 -34.562 -9.745 1.00 33.92 123 VAL B C 1
ATOM 2229 O O . VAL B 1 123 ? -58.479 -34.649 -9.408 1.00 32.58 123 VAL B O 1
ATOM 2233 N N . VAL B 1 124 ? -60.058 -33.719 -10.657 1.00 28.40 124 VAL B N 1
ATOM 2234 C CA . VAL B 1 124 ? -59.161 -32.778 -11.367 1.00 29.29 124 VAL B CA 1
ATOM 2235 C C . VAL B 1 124 ? -58.657 -31.746 -10.355 1.00 30.39 124 VAL B C 1
ATOM 2236 O O . VAL B 1 124 ? -57.507 -31.478 -10.369 1.00 29.26 124 VAL B O 1
ATOM 2240 N N . LEU B 1 125 ? -59.515 -31.269 -9.466 1.00 26.07 125 LEU B N 1
ATOM 2241 C CA . LEU B 1 125 ? -59.084 -30.312 -8.425 1.00 28.65 125 LEU B CA 1
ATOM 2242 C C . LEU B 1 125 ? -58.086 -30.995 -7.493 1.00 27.85 125 LEU B C 1
ATOM 2243 O O . LEU B 1 125 ? -57.126 -30.388 -7.195 1.00 31.61 125 LEU B O 1
ATOM 2248 N N . LYS B 1 126 ? -58.309 -32.254 -7.172 1.00 25.30 126 LYS B N 1
ATOM 2249 C CA . LYS B 1 126 ? -57.410 -32.994 -6.263 1.00 26.45 126 LYS B CA 1
ATOM 2250 C C . LYS B 1 126 ? -56.021 -33.201 -6.866 1.00 26.66 126 LYS B C 1
ATOM 2251 O O . LYS B 1 126 ? -55.091 -33.285 -6.118 1.00 29.05 126 LYS B O 1
ATOM 2257 N N . GLY B 1 127 ? -55.921 -33.324 -8.179 1.00 22.71 127 GLY B N 1
ATOM 2258 C CA . GLY B 1 127 ? -54.608 -33.455 -8.813 1.00 23.35 127 GLY B CA 1
ATOM 2259 C C . GLY B 1 127 ? -53.721 -32.266 -8.487 1.00 24.63 127 GLY B C 1
ATOM 2260 O O . GLY B 1 127 ? -52.624 -32.477 -8.058 1.00 23.91 127 GLY B O 1
ATOM 2261 N N . VAL B 1 128 ? -54.242 -31.065 -8.657 1.00 21.50 128 VAL B N 1
ATOM 2262 C CA . VAL B 1 128 ? -53.455 -29.834 -8.406 1.00 21.18 128 VAL B CA 1
ATOM 2263 C C . VAL B 1 128 ? -53.325 -29.558 -6.912 1.00 30.41 128 VAL B C 1
ATOM 2264 O O . VAL B 1 128 ? -52.313 -29.083 -6.545 1.00 29.31 128 VAL B O 1
ATOM 2268 N N . THR B 1 129 ? -54.296 -29.921 -6.089 1.00 23.26 129 THR B N 1
ATOM 2269 C CA . THR B 1 129 ? -54.177 -29.702 -4.626 1.00 25.39 129 THR B CA 1
ATOM 2270 C C . THR B 1 129 ? -53.164 -30.664 -3.992 1.00 23.70 129 THR B C 1
ATOM 2271 O O . THR B 1 129 ? -52.713 -30.377 -2.941 1.00 27.21 129 THR B O 1
ATOM 2275 N N . HIS B 1 130 ? -52.835 -31.770 -4.646 1.00 22.75 130 HIS B N 1
ATOM 2276 C CA . HIS B 1 130 ? -51.819 -32.710 -4.147 1.00 25.01 130 HIS B CA 1
ATOM 2277 C C . HIS B 1 130 ? -50.480 -32.485 -4.847 1.00 22.25 130 HIS B C 1
ATOM 2278 O O . HIS B 1 130 ? -49.618 -33.256 -4.621 1.00 25.71 130 HIS B O 1
ATOM 2285 N N . GLY B 1 131 ? -50.357 -31.460 -5.676 1.00 23.43 131 GLY B N 1
ATOM 2286 C CA . GLY B 1 131 ? -49.042 -31.112 -6.229 1.00 21.08 131 GLY B CA 1
ATOM 2287 C C . GLY B 1 131 ? -48.798 -31.313 -7.712 1.00 25.76 131 GLY B C 1
ATOM 2288 O O . GLY B 1 131 ? -47.721 -31.034 -8.106 1.00 21.72 131 GLY B O 1
ATOM 2289 N N . ALA B 1 132 ? -49.731 -31.856 -8.481 1.00 20.49 132 ALA B N 1
ATOM 2290 C CA . ALA B 1 132 ? -49.496 -32.022 -9.927 1.00 20.01 132 ALA B CA 1
ATOM 2291 C C . ALA B 1 132 ? -49.541 -30.665 -10.651 1.00 20.45 132 ALA B C 1
ATOM 2292 O O . ALA B 1 132 ? -50.292 -29.816 -10.262 1.00 21.01 132 ALA B O 1
ATOM 2294 N N . VAL B 1 133 ? -48.716 -30.516 -11.673 1.00 19.27 133 VAL B N 1
ATOM 2295 C CA . VAL B 1 133 ? -48.645 -29.279 -12.500 1.00 18.96 133 VAL B CA 1
ATOM 2296 C C . VAL B 1 133 ? -49.597 -29.392 -13.689 1.00 22.07 133 VAL B C 1
ATOM 2297 O O . VAL B 1 133 ? -49.865 -28.400 -14.278 1.00 19.82 133 VAL B O 1
ATOM 2301 N N . ASP B 1 134 ? -50.024 -30.602 -14.012 1.00 18.94 134 ASP B N 1
ATOM 2302 C CA . ASP B 1 134 ? -50.975 -30.838 -15.123 1.00 19.36 134 ASP B CA 1
ATOM 2303 C C . ASP B 1 134 ? -51.640 -32.206 -14.972 1.00 20.79 134 ASP B C 1
ATOM 2304 O O . ASP B 1 134 ? -51.302 -32.935 -14.073 1.00 19.66 134 ASP B O 1
ATOM 2309 N N . TYR B 1 135 ? -52.563 -32.488 -15.875 1.00 19.71 135 TYR B N 1
ATOM 2310 C CA . TYR B 1 135 ? -53.293 -33.767 -15.921 1.00 22.11 135 TYR B CA 1
ATOM 2311 C C . TYR B 1 135 ? -53.534 -34.196 -17.370 1.00 22.99 135 TYR B C 1
ATOM 2312 O O . TYR B 1 135 ? -53.560 -33.389 -18.249 1.00 24.53 135 TYR B O 1
ATOM 2321 N N . LEU B 1 136 ? -53.714 -35.495 -17.535 1.00 24.09 136 LEU B N 1
ATOM 2322 C CA . LEU B 1 136 ? -54.064 -36.175 -18.796 1.00 24.43 136 LEU B CA 1
ATOM 2323 C C . LEU B 1 136 ? -55.264 -37.090 -18.538 1.00 27.36 136 LEU B C 1
ATOM 2324 O O . LEU B 1 136 ? -55.226 -37.865 -17.609 1.00 22.22 136 LEU B O 1
ATOM 2329 N N . ILE B 1 137 ? -56.285 -36.966 -19.368 1.00 28.24 137 ILE B N 1
ATOM 2330 C CA . ILE B 1 137 ? -57.523 -37.772 -19.232 1.00 24.64 137 ILE B CA 1
ATOM 2331 C C . ILE B 1 137 ? -57.640 -38.769 -20.393 1.00 25.81 137 ILE B C 1
ATOM 2332 O O . ILE B 1 137 ? -57.502 -38.362 -21.485 1.00 26.11 137 ILE B O 1
ATOM 2337 N N . LYS B 1 138 ? -57.883 -40.023 -20.090 1.00 23.73 138 LYS B N 1
ATOM 2338 C CA . LYS B 1 138 ? -58.128 -41.059 -21.081 1.00 26.61 138 LYS B CA 1
ATOM 2339 C C . LYS B 1 138 ? -59.423 -40.775 -21.828 1.00 24.74 138 LYS B C 1
ATOM 2340 O O . LYS B 1 138 ? -60.406 -40.476 -21.206 1.00 25.42 138 LYS B O 1
ATOM 2346 N N . PRO B 1 139 ? -59.379 -40.838 -23.167 1.00 27.45 139 PRO B N 1
ATOM 2347 C CA . PRO B 1 139 ? -58.230 -41.206 -23.950 1.00 25.95 139 PRO B CA 1
ATOM 2348 C C . PRO B 1 139 ? -57.300 -40.022 -24.223 1.00 27.57 139 PRO B C 1
ATOM 2349 O O . PRO B 1 139 ? -57.731 -39.006 -24.544 1.00 23.90 139 PRO B O 1
ATOM 2353 N N . VAL B 1 140 ? -56.016 -40.277 -24.063 1.00 23.34 140 VAL B N 1
ATOM 2354 C CA . VAL B 1 140 ? -54.949 -39.261 -24.183 1.00 26.27 140 VAL B CA 1
ATOM 2355 C C . VAL B 1 140 ? -54.708 -38.880 -25.637 1.00 28.52 140 VAL B C 1
ATOM 2356 O O . VAL B 1 140 ? -54.210 -39.676 -26.384 1.00 26.74 140 VAL B O 1
ATOM 2360 N N . ARG B 1 141 ? -54.994 -37.642 -25.956 1.00 22.40 141 ARG B N 1
ATOM 2361 C CA . ARG B 1 141 ? -54.760 -37.112 -27.300 1.00 22.46 141 ARG B CA 1
ATOM 2362 C C . ARG B 1 141 ? -53.265 -36.806 -27.450 1.00 23.28 141 ARG B C 1
ATOM 2363 O O . ARG B 1 141 ? -52.661 -36.354 -26.522 1.00 21.25 141 ARG B O 1
ATOM 2371 N N . MET B 1 142 ? -52.735 -37.037 -28.633 1.00 22.21 142 MET B N 1
ATOM 2372 C CA . MET B 1 142 ? -51.310 -36.835 -28.941 1.00 24.37 142 MET B CA 1
ATOM 2373 C C . MET B 1 142 ? -50.916 -35.379 -28.695 1.00 24.54 142 MET B C 1
ATOM 2374 O O . MET B 1 142 ? -49.904 -35.172 -28.111 1.00 22.72 142 MET B O 1
ATOM 2379 N N . GLU B 1 143 ? -51.759 -34.436 -29.076 1.00 22.67 143 GLU B N 1
ATOM 2380 C CA . GLU B 1 143 ? -51.471 -32.996 -28.895 1.00 29.42 143 GLU B CA 1
ATOM 2381 C C . GLU B 1 143 ? -51.262 -32.671 -27.415 1.00 31.23 143 GLU B C 1
ATOM 2382 O O . GLU B 1 143 ? -50.362 -31.946 -27.137 1.00 26.79 143 GLU B O 1
ATOM 2388 N N . ALA B 1 144 ? -52.086 -33.218 -26.534 1.00 26.68 144 ALA B N 1
ATOM 2389 C CA . ALA B 1 144 ? -51.964 -32.953 -25.093 1.00 23.50 144 ALA B CA 1
ATOM 2390 C C . ALA B 1 144 ? -50.696 -33.620 -24.565 1.00 20.94 144 ALA B C 1
ATOM 2391 O O . ALA B 1 144 ? -49.942 -32.958 -23.938 1.00 22.13 144 ALA B O 1
ATOM 2393 N N . LEU B 1 145 ? -50.474 -34.870 -24.926 1.00 19.85 145 LEU B N 1
ATOM 2394 C CA . LEU B 1 145 ? -49.279 -35.605 -24.468 1.00 20.10 145 LEU B CA 1
ATOM 2395 C C . LEU B 1 145 ? -48.010 -34.888 -24.941 1.00 22.14 145 LEU B C 1
ATOM 2396 O O . LEU B 1 145 ? -47.151 -34.689 -24.147 1.00 22.74 145 LEU B O 1
ATOM 2401 N N . LYS B 1 146 ? -47.955 -34.498 -26.201 1.00 26.34 146 LYS B N 1
ATOM 2402 C CA . LYS B 1 146 ? -46.781 -33.836 -26.812 1.00 22.60 146 LYS B CA 1
ATOM 2403 C C . LYS B 1 146 ? -46.453 -32.519 -26.110 1.00 24.35 146 LYS B C 1
ATOM 2404 O O . LYS B 1 146 ? -45.314 -32.250 -25.965 1.00 26.40 146 LYS B O 1
ATOM 2410 N N . ASN B 1 147 ? -47.453 -31.775 -25.681 1.00 20.12 147 ASN B N 1
ATOM 2411 C CA . ASN B 1 147 ? -47.286 -30.423 -25.091 1.00 20.49 147 ASN B CA 1
ATOM 2412 C C . ASN B 1 147 ? -46.836 -30.414 -23.617 1.00 21.97 147 ASN B C 1
ATOM 2413 O O . ASN B 1 147 ? -46.740 -29.347 -23.077 1.00 20.35 147 ASN B O 1
ATOM 2418 N N . ILE B 1 148 ? -46.520 -31.551 -23.010 1.00 17.89 148 ILE B N 1
ATOM 2419 C CA . ILE B 1 148 ? -46.078 -31.587 -21.586 1.00 20.20 148 ILE B CA 1
ATOM 2420 C C . ILE B 1 148 ? -44.738 -30.871 -21.341 1.00 25.42 148 ILE B C 1
ATOM 2421 O O . ILE B 1 148 ? -44.560 -30.416 -20.257 1.00 18.71 148 ILE B O 1
ATOM 2426 N N . TRP B 1 149 ? -43.921 -30.704 -22.376 1.00 21.85 149 TRP B N 1
ATOM 2427 C CA . TRP B 1 149 ? -42.596 -30.045 -22.317 1.00 18.32 149 TRP B CA 1
ATOM 2428 C C . TRP B 1 149 ? -42.700 -28.611 -21.825 1.00 19.86 149 TRP B C 1
ATOM 2429 O O . TRP B 1 149 ? -41.748 -28.154 -21.299 1.00 19.04 149 TRP B O 1
ATOM 2440 N N . GLN B 1 150 ? -43.875 -28.000 -21.930 1.00 16.85 1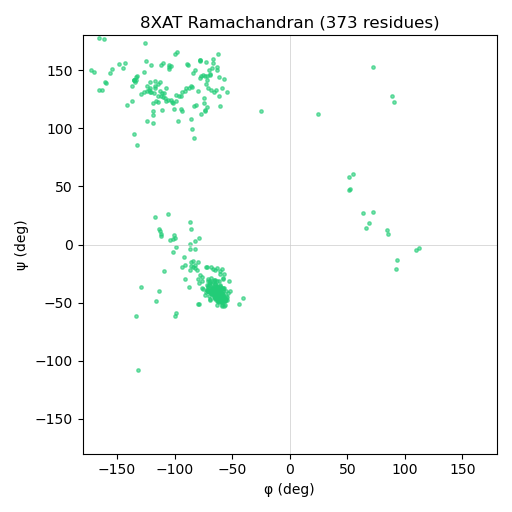50 GLN B N 1
ATOM 2441 C CA . GLN B 1 150 ? -44.139 -26.615 -21.476 1.00 16.75 150 GLN B CA 1
ATOM 2442 C C . GLN B 1 150 ? -43.915 -26.430 -19.960 1.00 31.18 150 GLN B C 1
ATOM 2443 O O . GLN B 1 150 ? -43.668 -25.341 -19.588 1.00 24.72 150 GLN B O 1
ATOM 2449 N N . HIS B 1 151 ? -43.969 -27.478 -19.139 1.00 20.71 151 HIS B N 1
ATOM 2450 C CA . HIS B 1 151 ? -43.714 -27.405 -17.688 1.00 26.17 151 HIS B CA 1
ATOM 2451 C C . HIS B 1 151 ? -42.219 -27.548 -17.396 1.00 29.36 151 HIS B C 1
ATOM 2452 O O . HIS B 1 151 ? -41.852 -27.483 -16.268 1.00 32.02 151 HIS B O 1
ATOM 2459 N N . VAL B 1 152 ? -41.401 -27.704 -18.417 1.00 23.00 152 VAL B N 1
ATOM 2460 C CA . VAL B 1 152 ? -39.969 -28.002 -18.220 1.00 30.48 152 VAL B CA 1
ATOM 2461 C C . VAL B 1 152 ? -39.078 -27.051 -19.009 1.00 30.67 152 VAL B C 1
ATOM 2462 O O . VAL B 1 152 ? -38.065 -26.709 -18.514 1.00 28.59 152 VAL B O 1
ATOM 2466 N N . VAL B 1 153 ? -39.478 -26.652 -20.185 1.00 31.16 153 VAL B N 1
ATOM 2467 C CA . VAL B 1 153 ? -38.654 -25.813 -21.017 1.00 31.17 153 VAL B CA 1
ATOM 2468 C C . VAL B 1 153 ? -39.294 -24.475 -21.259 1.00 31.89 153 VAL B C 1
ATOM 2469 O O . VAL B 1 153 ? -40.462 -24.395 -21.520 1.00 28.78 153 VAL B O 1
ATOM 2473 N N . ARG B 1 154 ? -38.507 -23.433 -21.159 1.00 31.48 154 ARG B N 1
ATOM 2474 C CA . ARG B 1 154 ? -38.994 -22.101 -21.398 1.00 43.95 154 ARG B CA 1
ATOM 2475 C C . ARG B 1 154 ? -38.235 -21.320 -22.453 1.00 47.99 154 ARG B C 1
ATOM 2476 O O . ARG B 1 154 ? -37.027 -21.266 -22.433 1.00 36.58 154 ARG B O 1
ATOM 2484 N N . LYS B 1 155 ? -38.983 -20.707 -23.358 1.00 46.58 155 LYS B N 1
ATOM 2485 C CA . LYS B 1 155 ? -38.398 -19.880 -24.388 1.00 51.70 155 LYS B CA 1
ATOM 2486 C C . LYS B 1 155 ? -38.261 -18.471 -23.883 1.00 57.64 155 LYS B C 1
ATOM 2487 O O . LYS B 1 155 ? -38.981 -18.069 -22.990 1.00 60.64 155 LYS B O 1
ATOM 2493 N N . ARG B 1 156 ? -37.326 -17.739 -24.436 1.00 61.69 156 ARG B N 1
ATOM 2494 C CA . ARG B 1 156 ? -37.032 -16.386 -24.024 1.00 62.30 156 ARG B CA 1
ATOM 2495 C C . ARG B 1 156 ? -36.351 -16.513 -22.673 1.00 73.87 156 ARG B C 1
ATOM 2496 O O . ARG B 1 156 ? -36.542 -17.494 -21.943 1.00 81.30 156 ARG B O 1
ATOM 2504 N N . ARG B 1 157 ? -35.509 -15.561 -22.330 1.00 67.19 157 ARG B N 1
ATOM 2505 C CA . ARG B 1 157 ? -34.781 -15.750 -21.098 1.00 65.34 157 ARG B CA 1
ATOM 2506 C C . ARG B 1 157 ? -34.751 -14.534 -20.163 1.00 67.87 157 ARG B C 1
ATOM 2507 O O . ARG B 1 157 ? -35.212 -14.632 -19.033 1.00 70.81 157 ARG B O 1
ATOM 2515 N N . SER B 1 158 ? -34.190 -13.418 -20.614 1.00 68.60 158 SER B N 1
ATOM 2516 C CA . SER B 1 158 ? -34.058 -12.221 -19.794 1.00 66.08 158 SER B CA 1
ATOM 2517 C C . SER B 1 158 ? -34.959 -11.190 -20.402 1.00 70.66 158 SER B C 1
ATOM 2518 O O . SER B 1 158 ? -35.585 -11.442 -21.432 1.00 77.24 158 SER B O 1
ATOM 2521 N N . LEU B 1 235 ? -23.710 -24.140 -9.835 1.00 55.50 235 LEU B N 1
ATOM 2522 C CA . LEU B 1 235 ? -24.230 -23.757 -8.529 1.00 51.16 235 LEU B CA 1
ATOM 2523 C C . LEU B 1 235 ? -25.624 -23.158 -8.653 1.00 47.08 235 LEU B C 1
ATOM 2524 O O . LEU B 1 235 ? -25.793 -22.069 -9.206 1.00 47.62 235 LEU B O 1
ATOM 2529 N N . LYS B 1 236 ? -26.620 -23.868 -8.133 1.00 42.02 236 LYS B N 1
ATOM 2530 C CA . LYS B 1 236 ? -28.002 -23.414 -8.165 1.00 47.80 236 LYS B CA 1
ATOM 2531 C C . LYS B 1 236 ? -28.413 -22.925 -6.780 1.00 48.44 236 LYS B C 1
ATOM 2532 O O . LYS B 1 236 ? -27.885 -23.380 -5.758 1.00 47.34 236 LYS B O 1
ATOM 2538 N N . LYS B 1 237 ? -29.340 -21.974 -6.757 1.00 48.77 237 LYS B N 1
ATOM 2539 C CA . LYS B 1 237 ? -29.888 -21.490 -5.505 1.00 47.13 237 LYS B CA 1
ATOM 2540 C C . LYS B 1 237 ? -30.700 -22.603 -4.844 1.00 41.59 237 LYS B C 1
ATOM 2541 O O . LYS B 1 237 ? -31.110 -23.555 -5.510 1.00 34.65 237 LYS B O 1
ATOM 2547 N N . PRO B 1 238 ? -30.930 -22.517 -3.533 1.00 32.82 238 PRO B N 1
ATOM 2548 C CA . PRO B 1 238 ? -31.588 -23.626 -2.838 1.00 37.50 238 PRO B CA 1
ATOM 2549 C C . PRO B 1 238 ? -32.987 -23.883 -3.380 1.00 42.16 238 PRO B C 1
ATOM 2550 O O . PRO B 1 238 ? -33.707 -22.958 -3.755 1.00 38.23 238 PRO B O 1
ATOM 2554 N N . ARG B 1 239 ? -33.357 -25.159 -3.411 1.00 39.60 239 ARG B N 1
ATOM 2555 C CA . ARG B 1 239 ? -34.708 -25.571 -3.767 1.00 35.21 239 ARG B CA 1
ATOM 2556 C C . ARG B 1 239 ? -35.661 -25.295 -2.610 1.00 41.54 239 ARG B C 1
ATOM 2557 O O . ARG B 1 239 ? -35.294 -25.389 -1.435 1.00 47.18 239 ARG B O 1
ATOM 2565 N N . VAL B 1 240 ? -36.898 -24.945 -2.947 1.00 37.27 240 VAL B N 1
ATOM 2566 C CA . VAL B 1 240 ? -37.908 -24.576 -1.964 1.00 36.92 240 VAL B CA 1
ATOM 2567 C C . VAL B 1 240 ? -38.913 -25.716 -1.913 1.00 34.05 240 VAL B C 1
ATOM 2568 O O . VAL B 1 240 ? -39.404 -26.163 -2.955 1.00 40.59 240 VAL B O 1
ATOM 2572 N N . VAL B 1 241 ? -39.158 -26.253 -0.722 1.00 31.68 241 VAL B N 1
ATOM 2573 C CA . VAL B 1 241 ? -40.057 -27.394 -0.578 1.00 32.29 241 VAL B CA 1
ATOM 2574 C C . VAL B 1 241 ? -41.304 -26.926 0.151 1.00 30.19 241 VAL B C 1
ATOM 2575 O O . VAL B 1 241 ? -41.232 -26.517 1.315 1.00 27.67 241 VAL B O 1
ATOM 2579 N N . TRP B 1 242 ? -42.440 -26.983 -0.544 1.00 27.11 242 TRP B N 1
ATOM 2580 C CA . TRP B 1 242 ? -43.738 -26.641 0.021 1.00 29.71 242 TRP B CA 1
ATOM 2581 C C . TRP B 1 242 ? -44.366 -27.862 0.678 1.00 30.45 242 TRP B C 1
ATOM 2582 O O . TRP B 1 242 ? -44.365 -28.953 0.100 1.00 27.02 242 TRP B O 1
ATOM 2593 N N . SER B 1 243 ? -44.900 -27.681 1.879 1.00 27.25 243 SER B N 1
ATOM 2594 C CA . SER B 1 243 ? -45.719 -28.726 2.462 1.00 26.65 243 SER B CA 1
ATOM 2595 C C . SER B 1 243 ? -47.065 -28.791 1.743 1.00 25.02 243 SER B C 1
ATOM 2596 O O . SER B 1 243 ? -47.519 -27.817 1.131 1.00 24.57 243 SER B O 1
ATOM 2599 N N . VAL B 1 244 ? -47.717 -29.954 1.829 1.00 25.48 244 VAL B N 1
ATOM 2600 C CA . VAL B 1 244 ? -49.009 -30.096 1.156 1.00 25.21 244 VAL B CA 1
ATOM 2601 C C . VAL B 1 244 ? -50.040 -29.154 1.777 1.00 25.64 244 VAL B C 1
ATOM 2602 O O . VAL B 1 244 ? -50.877 -28.584 1.067 1.00 25.42 244 VAL B O 1
ATOM 2606 N N . GLU B 1 245 ? -49.952 -28.911 3.087 1.00 26.03 245 GLU B N 1
ATOM 2607 C CA . GLU B 1 245 ? -50.871 -27.977 3.735 1.00 27.91 245 GLU B CA 1
ATOM 2608 C C . GLU B 1 245 ? -50.668 -26.549 3.232 1.00 35.35 245 GLU B C 1
ATOM 2609 O O . GLU B 1 245 ? -51.640 -25.828 2.968 1.00 29.97 245 GLU B O 1
ATOM 2615 N N . LEU B 1 246 ? -49.417 -26.108 3.124 1.00 25.78 246 LEU B N 1
ATOM 2616 C CA . LEU B 1 246 ? -49.176 -24.770 2.592 1.00 27.70 246 LEU B CA 1
ATOM 2617 C C . LEU B 1 246 ? -49.598 -24.667 1.126 1.00 26.85 246 LEU B C 1
ATOM 2618 O O . LEU B 1 246 ? -50.236 -23.686 0.724 1.00 25.95 246 LEU B O 1
ATOM 2623 N N . HIS B 1 247 ? -49.244 -25.666 0.312 1.00 24.36 247 HIS B N 1
ATOM 2624 C CA . HIS B 1 247 ? -49.696 -25.686 -1.082 1.00 24.92 247 HIS B CA 1
ATOM 2625 C C . HIS B 1 247 ? -51.213 -25.594 -1.176 1.00 27.81 247 HIS B C 1
ATOM 2626 O O . HIS B 1 247 ? -51.750 -24.854 -2.012 1.00 26.48 247 HIS B O 1
ATOM 2633 N N . GLN B 1 248 ? -51.927 -26.349 -0.336 1.00 24.11 248 GLN B N 1
ATOM 2634 C CA . GLN B 1 248 ? -53.381 -26.325 -0.418 1.00 31.00 248 GLN B CA 1
ATOM 2635 C C . GLN B 1 248 ? -53.923 -24.959 -0.022 1.00 32.38 248 GLN B C 1
ATOM 2636 O O . GLN B 1 248 ? -54.881 -24.464 -0.628 1.00 25.57 248 GLN B O 1
ATOM 2642 N N . GLN B 1 249 ? -53.305 -24.328 0.976 1.00 25.25 249 GLN B N 1
ATOM 2643 C CA . GLN B 1 249 ? -53.651 -22.956 1.322 1.00 25.64 249 GLN B CA 1
ATOM 2644 C C . GLN B 1 249 ? -53.417 -22.027 0.140 1.00 28.21 249 GLN B C 1
ATOM 2645 O O . GLN B 1 249 ? -54.237 -21.146 -0.146 1.00 30.68 249 GLN B O 1
ATOM 2651 N N . PHE B 1 250 ? -52.309 -22.229 -0.571 1.00 27.18 250 PHE B N 1
ATOM 2652 C CA . PHE B 1 250 ? -52.018 -21.423 -1.750 1.00 27.03 250 PHE B CA 1
ATOM 2653 C C . PHE B 1 250 ? -53.078 -21.629 -2.829 1.00 27.17 250 PHE B C 1
ATOM 2654 O O . PHE B 1 250 ? -53.561 -20.660 -3.434 1.00 26.53 250 PHE B O 1
ATOM 2662 N N . VAL B 1 251 ? -53.472 -22.883 -3.068 1.00 25.57 251 VAL B N 1
ATOM 2663 C CA . VAL B 1 251 ? -54.444 -23.155 -4.124 1.00 25.76 251 VAL B CA 1
ATOM 2664 C C . VAL B 1 251 ? -55.782 -22.501 -3.797 1.00 29.85 251 VAL B C 1
ATOM 2665 O O . VAL B 1 251 ? -56.421 -21.902 -4.670 1.00 29.09 251 VAL B O 1
ATOM 2669 N N . ALA B 1 252 ? -56.224 -22.593 -2.539 1.00 30.83 252 ALA B N 1
ATOM 2670 C CA . ALA B 1 252 ? -57.496 -21.974 -2.162 1.00 32.90 252 ALA B CA 1
ATOM 2671 C C . ALA B 1 252 ? -57.437 -20.454 -2.305 1.00 35.79 252 ALA B C 1
ATOM 2672 O O . ALA B 1 252 ? -58.413 -19.819 -2.724 1.00 33.26 252 ALA B O 1
ATOM 2674 N N . ALA B 1 253 ? -56.293 -19.857 -1.977 1.00 36.76 253 ALA B N 1
ATOM 2675 C CA . ALA B 1 253 ? -56.136 -18.413 -2.107 1.00 34.94 253 ALA B CA 1
ATOM 2676 C C . ALA B 1 253 ? -56.209 -17.980 -3.565 1.00 33.60 253 ALA B C 1
ATOM 2677 O O . ALA B 1 253 ? -56.868 -16.988 -3.900 1.00 35.30 253 ALA B O 1
ATOM 2679 N N . VAL B 1 254 ? -55.517 -18.701 -4.450 1.00 31.54 254 VAL B N 1
ATOM 2680 C CA . VAL B 1 254 ? -55.549 -18.342 -5.865 1.00 31.56 254 VAL B CA 1
ATOM 2681 C C . VAL B 1 254 ? -56.962 -18.457 -6.405 1.00 39.60 254 VAL B C 1
ATOM 2682 O O . VAL B 1 254 ? -57.432 -17.585 -7.145 1.00 41.47 254 VAL B O 1
ATOM 2686 N N . ASN B 1 255 ? -57.656 -19.546 -6.062 1.00 35.84 255 ASN B N 1
ATOM 2687 C CA . ASN B 1 255 ? -59.010 -19.735 -6.566 1.00 38.22 255 ASN B CA 1
ATOM 2688 C C . ASN B 1 255 ? -59.961 -18.694 -5.984 1.00 45.29 255 ASN B C 1
ATOM 2689 O O . ASN B 1 255 ? -60.883 -18.245 -6.673 1.00 47.14 255 ASN B O 1
ATOM 2694 N N . GLN B 1 256 ? -59.742 -18.280 -4.733 1.00 43.92 256 GLN B N 1
ATOM 2695 C CA . GLN B 1 256 ? -60.589 -17.251 -4.143 1.00 38.83 256 GLN B CA 1
ATOM 2696 C C . GLN B 1 256 ? -60.435 -15.927 -4.882 1.00 43.41 256 GLN B C 1
ATOM 2697 O O . GLN B 1 256 ? -61.418 -15.216 -5.110 1.00 55.08 256 GLN B O 1
ATOM 2703 N N . LEU B 1 257 ? -59.212 -15.586 -5.281 1.00 41.59 257 LEU B N 1
ATOM 2704 C CA . LEU B 1 257 ? -58.978 -14.323 -5.968 1.00 40.59 257 LEU B CA 1
ATOM 2705 C C . LEU B 1 257 ? -59.290 -14.392 -7.455 1.00 42.98 257 LEU B C 1
ATOM 2706 O O . LEU B 1 257 ? -59.499 -13.347 -8.079 1.00 45.60 257 LEU B O 1
ATOM 2711 N N . GLY B 1 258 ? -59.322 -15.586 -8.036 1.00 39.32 258 GLY B N 1
ATOM 2712 C CA . GLY B 1 258 ? -59.386 -15.702 -9.476 1.00 33.05 258 GLY B CA 1
ATOM 2713 C C . GLY B 1 258 ? -57.994 -15.758 -10.061 1.00 41.01 258 GLY B C 1
ATOM 2714 O O . GLY B 1 258 ? -57.184 -14.851 -9.842 1.00 42.47 258 GLY B O 1
ATOM 2715 N N . VAL B 1 259 ? -57.705 -16.825 -10.808 1.00 38.06 259 VAL B N 1
ATOM 2716 C CA . VAL B 1 259 ? -56.350 -17.052 -11.302 1.00 39.88 259 VAL B CA 1
ATOM 2717 C C . VAL B 1 259 ? -55.893 -15.913 -12.200 1.00 48.22 259 VAL B C 1
ATOM 2718 O O . VAL B 1 259 ? -54.694 -15.619 -12.277 1.00 52.50 259 VAL B O 1
ATOM 2722 N N . GLU B 1 260 ? -56.832 -15.204 -12.828 1.00 47.48 260 GLU B N 1
ATOM 2723 C CA . GLU B 1 260 ? -56.461 -14.112 -13.769 1.00 51.93 260 GLU B CA 1
ATOM 2724 C C . GLU B 1 260 ? -56.189 -12.811 -13.025 1.00 50.15 260 GLU B C 1
ATOM 2725 O O . GLU B 1 260 ? -55.605 -11.934 -13.620 1.00 59.78 260 GLU B O 1
ATOM 2731 N N . LYS B 1 261 ? -56.583 -12.719 -11.768 1.00 43.98 261 LYS B N 1
ATOM 2732 C CA . LYS B 1 261 ? -56.348 -11.480 -11.000 1.00 45.80 261 LYS B CA 1
ATOM 2733 C C . LYS B 1 261 ? -55.272 -11.716 -9.935 1.00 45.98 261 LYS B C 1
ATOM 2734 O O . LYS B 1 261 ? -54.643 -10.769 -9.529 1.00 46.64 261 LYS B O 1
ATOM 2740 N N . ALA B 1 262 ? -55.068 -12.964 -9.540 1.00 41.98 262 ALA B N 1
ATOM 2741 C CA . ALA B 1 262 ? -54.141 -13.302 -8.444 1.00 35.34 262 ALA B CA 1
ATOM 2742 C C . ALA B 1 262 ? -52.715 -12.865 -8.746 1.00 39.56 262 ALA B C 1
ATOM 2743 O O . ALA B 1 262 ? -52.156 -13.264 -9.737 1.00 41.74 262 ALA B O 1
ATOM 2745 N N . VAL B 1 263 ? -52.198 -12.004 -7.909 1.00 32.65 263 VAL B N 1
ATOM 2746 C CA . VAL B 1 263 ? -50.776 -11.624 -8.007 1.00 34.81 263 VAL B CA 1
ATOM 2747 C C . VAL B 1 263 ? -50.135 -11.996 -6.669 1.00 34.81 263 VAL B C 1
ATOM 2748 O O . VAL B 1 263 ? -50.830 -12.060 -5.685 1.00 32.27 263 VAL B O 1
ATOM 2752 N N . PRO B 1 264 ? -48.826 -12.255 -6.632 1.00 34.41 264 PRO B N 1
ATOM 2753 C CA . PRO B 1 264 ? -48.145 -12.680 -5.421 1.00 33.95 264 PRO B CA 1
ATOM 2754 C C . PRO B 1 264 ? -48.482 -11.934 -4.125 1.00 33.23 264 PRO B C 1
ATOM 2755 O O . PRO B 1 264 ? -48.869 -12.544 -3.206 1.00 36.65 264 PRO B O 1
ATOM 2759 N N . LYS B 1 265 ? -48.425 -10.624 -4.138 1.00 36.96 265 LYS B N 1
ATOM 2760 C CA . LYS B 1 265 ? -48.774 -9.840 -2.968 1.00 43.12 265 LYS B CA 1
ATOM 2761 C C . LYS B 1 265 ? -50.176 -10.142 -2.474 1.00 40.43 265 LYS B C 1
ATOM 2762 O O . LYS B 1 265 ? -50.379 -10.322 -1.291 1.00 38.68 265 LYS B O 1
ATOM 2768 N N . LYS B 1 266 ? -51.141 -10.165 -3.358 1.00 36.29 266 LYS B N 1
ATOM 2769 C CA . LYS B 1 266 ? -52.503 -10.401 -2.833 1.00 33.05 266 LYS B CA 1
ATOM 2770 C C . LYS B 1 266 ? -52.627 -11.849 -2.366 1.00 34.94 266 LYS B C 1
ATOM 2771 O O . LYS B 1 266 ? -53.396 -12.098 -1.449 1.00 35.04 266 LYS B O 1
ATOM 2777 N N . ILE B 1 267 ? -51.878 -12.754 -2.981 1.00 33.92 267 ILE B N 1
ATOM 2778 C CA . ILE B 1 267 ? -51.939 -14.169 -2.541 1.00 36.13 267 ILE B CA 1
ATOM 2779 C C . ILE B 1 267 ? -51.344 -14.249 -1.130 1.00 36.55 267 ILE B C 1
ATOM 2780 O O . ILE B 1 267 ? -51.908 -14.909 -0.288 1.00 30.57 267 ILE B O 1
ATOM 2785 N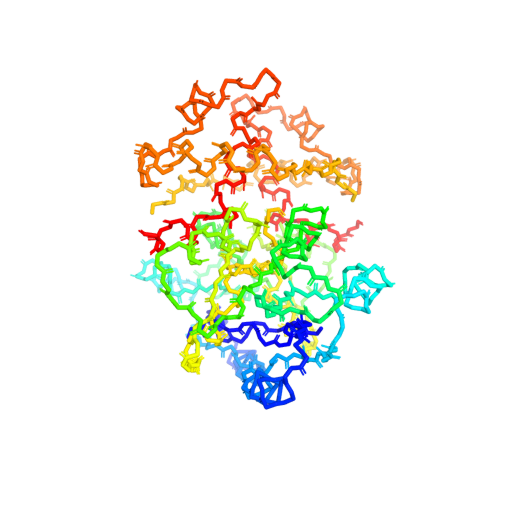 N . LEU B 1 268 ? -50.241 -13.552 -0.924 1.00 34.75 268 LEU B N 1
ATOM 2786 C CA . LEU B 1 268 ? -49.508 -13.522 0.359 1.00 39.66 268 LEU B CA 1
ATOM 2787 C C . LEU B 1 268 ? -50.439 -13.036 1.465 1.00 40.97 268 LEU B C 1
ATOM 2788 O O . LEU B 1 268 ? -50.438 -13.616 2.499 1.00 43.39 268 LEU B O 1
ATOM 2793 N N . GLU B 1 269 ? -51.236 -12.024 1.193 1.00 38.79 269 GLU B N 1
ATOM 2794 C CA . GLU B 1 269 ? -52.147 -11.461 2.203 1.00 39.70 269 GLU B CA 1
ATOM 2795 C C . GLU B 1 269 ? -53.214 -12.483 2.582 1.00 43.26 269 GLU B C 1
ATOM 2796 O O . GLU B 1 269 ? -53.502 -12.604 3.751 1.00 46.87 269 GLU B O 1
ATOM 2802 N N . LEU B 1 270 ? -53.753 -13.207 1.620 1.00 38.99 270 LEU B N 1
ATOM 2803 C CA . LEU B 1 270 ? -54.817 -14.181 1.930 1.00 40.21 270 LEU B CA 1
ATOM 2804 C C . LEU B 1 270 ? -54.251 -15.386 2.689 1.00 42.30 270 LEU B C 1
ATOM 2805 O O . LEU B 1 270 ? -54.891 -15.837 3.598 1.00 42.74 270 LEU B O 1
ATOM 2810 N N . MET B 1 271 ? -53.078 -15.863 2.307 1.00 41.73 271 MET B N 1
ATOM 2811 C CA . MET B 1 271 ? -52.512 -17.080 2.927 1.00 35.66 271 MET B CA 1
ATOM 2812 C C . MET B 1 271 ? -52.157 -16.778 4.381 1.00 42.87 271 MET B C 1
ATOM 2813 O O . MET B 1 271 ? -52.400 -17.623 5.223 1.00 33.63 271 MET B O 1
ATOM 2818 N N . ASN B 1 272 ? -51.617 -15.587 4.606 1.00 39.88 272 ASN B N 1
ATOM 2819 C CA . ASN B 1 272 ? -51.219 -15.073 5.935 1.00 39.51 272 ASN B CA 1
ATOM 2820 C C . ASN B 1 272 ? -50.263 -16.047 6.604 1.00 40.29 272 ASN B C 1
ATOM 2821 O O . ASN B 1 272 ? -50.591 -16.552 7.622 1.00 30.28 272 ASN B O 1
ATOM 2826 N N . VAL B 1 273 ? -49.125 -16.290 5.987 1.00 37.76 273 VAL B N 1
ATOM 2827 C CA . VAL B 1 273 ? -48.147 -17.217 6.592 1.00 36.03 273 VAL B CA 1
ATOM 2828 C C . VAL B 1 273 ? -46.879 -16.420 6.854 1.00 35.60 273 VAL B C 1
ATOM 2829 O O . VAL B 1 273 ? -46.168 -16.127 5.929 1.00 35.04 273 VAL B O 1
ATOM 2833 N N . PRO B 1 274 ? -46.606 -16.054 8.116 1.00 38.81 274 PRO B N 1
ATOM 2834 C CA . PRO B 1 274 ? -45.423 -15.290 8.454 1.00 43.66 274 PRO B CA 1
ATOM 2835 C C . PRO B 1 274 ? -44.150 -15.966 7.943 1.00 39.76 274 PRO B C 1
ATOM 2836 O O . PRO B 1 274 ? -44.003 -17.102 8.122 1.00 37.48 274 PRO B O 1
ATOM 2840 N N . GLY B 1 275 ? -43.296 -15.204 7.284 1.00 31.76 275 GLY B N 1
ATOM 2841 C CA . GLY B 1 275 ? -42.076 -15.749 6.737 1.00 39.08 275 GLY B CA 1
ATOM 2842 C C . GLY B 1 275 ? -42.155 -16.216 5.296 1.00 44.48 275 GLY B C 1
ATOM 2843 O O . GLY B 1 275 ? -41.104 -16.467 4.687 1.00 44.49 275 GLY B O 1
ATOM 2844 N N . LEU B 1 276 ? -43.354 -16.353 4.728 1.00 39.72 276 LEU B N 1
ATOM 2845 C CA . LEU B 1 276 ? -43.484 -16.696 3.315 1.00 33.19 276 LEU B CA 1
ATOM 2846 C C . LEU B 1 276 ? -43.261 -15.444 2.482 1.00 33.28 276 LEU B C 1
ATOM 2847 O O . LEU B 1 276 ? -43.827 -14.394 2.787 1.00 35.09 276 LEU B O 1
ATOM 2852 N N . THR B 1 277 ? -42.434 -15.557 1.455 1.00 31.94 277 THR B N 1
ATOM 2853 C CA . THR B 1 277 ? -42.070 -14.368 0.653 1.00 31.32 277 THR B CA 1
ATOM 2854 C C . THR B 1 277 ? -42.843 -14.228 -0.663 1.00 35.68 277 THR B C 1
ATOM 2855 O O . THR B 1 277 ? -43.379 -15.193 -1.134 1.00 34.28 277 THR B O 1
ATOM 2859 N N . ARG B 1 278 ? -42.793 -13.047 -1.234 1.00 29.87 278 ARG B N 1
ATOM 2860 C CA . ARG B 1 278 ? -43.421 -12.800 -2.503 1.00 36.92 278 ARG B CA 1
ATOM 2861 C C . ARG B 1 278 ? -42.748 -13.596 -3.577 1.00 31.16 278 ARG B C 1
ATOM 2862 O O . ARG B 1 278 ? -43.399 -14.155 -4.412 1.00 33.60 278 ARG B O 1
ATOM 2870 N N . GLU B 1 279 ? -41.445 -13.625 -3.546 1.00 29.81 279 GLU B N 1
ATOM 2871 C CA . GLU B 1 279 ? -40.722 -14.468 -4.507 1.00 30.76 279 GLU B CA 1
ATOM 2872 C C . GLU B 1 279 ? -41.118 -15.938 -4.334 1.00 32.10 279 GLU B C 1
ATOM 2873 O O . GLU B 1 279 ? -41.194 -16.591 -5.320 1.00 24.77 279 GLU B O 1
ATOM 2879 N N . ASN B 1 280 ? -41.377 -16.398 -3.114 1.00 29.27 280 ASN B N 1
ATOM 2880 C CA . ASN B 1 280 ? -41.798 -17.803 -2.920 1.00 25.26 280 ASN B CA 1
ATOM 2881 C C . ASN B 1 280 ? -43.103 -18.020 -3.693 1.00 24.93 280 ASN B C 1
ATOM 2882 O O . ASN B 1 280 ? -43.204 -18.984 -4.416 1.00 23.26 280 ASN B O 1
ATOM 2887 N N . VAL B 1 281 ? -44.040 -17.099 -3.530 1.00 24.45 281 VAL B N 1
ATOM 2888 C CA . VAL B 1 281 ? -45.375 -17.184 -4.163 1.00 25.48 281 VAL B CA 1
ATOM 2889 C C . VAL B 1 281 ? -45.254 -17.022 -5.682 1.00 30.56 281 VAL B C 1
ATOM 2890 O O . VAL B 1 281 ? -45.889 -17.769 -6.358 1.00 30.56 281 VAL B O 1
ATOM 2894 N N . ALA B 1 282 ? -44.426 -16.099 -6.154 1.00 25.37 282 ALA B N 1
ATOM 2895 C CA . ALA B 1 282 ? -44.263 -15.877 -7.602 1.00 24.71 282 ALA B CA 1
ATOM 2896 C C . ALA B 1 282 ? -43.792 -17.175 -8.252 1.00 23.25 282 ALA B C 1
ATOM 2897 O O . ALA B 1 282 ? -44.411 -17.624 -9.161 1.00 28.98 282 ALA B O 1
ATOM 2899 N N . SER B 1 283 ? -42.736 -17.746 -7.708 1.00 23.89 283 SER B N 1
ATOM 2900 C CA . SER B 1 283 ? -42.147 -19.009 -8.179 1.00 25.88 283 SER B CA 1
ATOM 2901 C C . SER B 1 283 ? -43.201 -20.116 -8.222 1.00 24.25 283 SER B C 1
ATOM 2902 O O . SER B 1 283 ? -43.292 -20.759 -9.209 1.00 21.22 283 SER B O 1
ATOM 2905 N N . HIS B 1 284 ? -43.968 -20.268 -7.154 1.00 24.38 284 HIS B N 1
ATOM 2906 C CA . HIS B 1 284 ? -45.023 -21.293 -7.027 1.00 21.53 284 HIS B CA 1
ATOM 2907 C C . HIS B 1 284 ? -46.140 -21.029 -8.041 1.00 25.90 284 HIS B C 1
ATOM 2908 O O . HIS B 1 284 ? -46.564 -21.957 -8.677 1.00 21.99 284 HIS B O 1
ATOM 2915 N N . LEU B 1 285 ? -46.579 -19.788 -8.154 1.00 22.01 285 LEU B N 1
ATOM 2916 C CA . LEU B 1 285 ? -47.637 -19.403 -9.113 1.00 21.75 285 LEU B CA 1
ATOM 2917 C C . LEU B 1 285 ? -47.225 -19.791 -10.535 1.00 24.11 285 LEU B C 1
ATOM 2918 O O . LEU B 1 285 ? -48.000 -20.412 -11.175 1.00 27.79 285 LEU B O 1
ATOM 2923 N N . GLN B 1 286 ? -45.988 -19.513 -10.922 1.00 25.77 286 GLN B N 1
ATOM 2924 C CA . GLN B 1 286 ? -45.440 -19.857 -12.253 1.00 26.78 286 GLN B CA 1
ATOM 2925 C C . GLN B 1 286 ? -45.492 -21.367 -12.494 1.00 27.87 286 GLN B C 1
ATOM 2926 O O . GLN B 1 286 ? -45.773 -21.772 -13.583 1.00 25.34 286 GLN B O 1
ATOM 2932 N N . LYS B 1 287 ? -45.231 -22.153 -11.474 1.00 21.18 287 LYS B N 1
ATOM 2933 C CA . LYS B 1 287 ? -45.280 -23.609 -11.610 1.00 19.00 287 LYS B CA 1
ATOM 2934 C C . LYS B 1 287 ? -46.721 -24.098 -11.745 1.00 19.20 287 LYS B C 1
ATOM 2935 O O . LYS B 1 287 ? -46.914 -24.938 -12.526 1.00 22.18 287 LYS B O 1
ATOM 2941 N N . TYR B 1 288 ? -47.670 -23.530 -11.020 1.00 21.80 288 TYR B N 1
ATOM 2942 C CA . TYR B 1 288 ? -49.043 -24.087 -11.002 1.00 22.36 288 TYR B CA 1
ATOM 2943 C C . TYR B 1 288 ? -50.046 -23.289 -11.838 1.00 22.39 288 TYR B C 1
ATOM 2944 O O . TYR B 1 288 ? -51.152 -23.677 -11.855 1.00 23.97 288 TYR B O 1
ATOM 2953 N N . ARG B 1 289 ? -49.606 -22.254 -12.537 1.00 22.94 289 ARG B N 1
ATOM 2954 C CA . ARG B 1 289 ? -50.451 -21.351 -13.357 1.00 26.18 289 ARG B CA 1
ATOM 2955 C C . ARG B 1 289 ? -51.233 -22.137 -14.418 1.00 23.00 289 ARG B C 1
ATOM 2956 O O . ARG B 1 289 ? -52.401 -21.944 -14.507 1.00 20.82 289 ARG B O 1
ATOM 2964 N N . ILE B 1 290 ? -50.573 -23.019 -15.152 1.00 22.61 290 ILE B N 1
ATOM 2965 C CA . ILE B 1 290 ? -51.275 -23.783 -16.212 1.00 23.35 290 ILE B CA 1
ATOM 2966 C C . ILE B 1 290 ? -52.410 -24.606 -15.621 1.00 25.84 290 ILE B C 1
ATOM 2967 O O . ILE B 1 290 ? -53.467 -24.526 -16.154 1.00 26.83 290 ILE B O 1
ATOM 2972 N N . TYR B 1 291 ? -52.146 -25.356 -14.563 1.00 24.34 291 TYR B N 1
ATOM 2973 C CA . TYR B 1 291 ? -53.213 -26.167 -13.945 1.00 24.84 291 TYR B CA 1
ATOM 2974 C C . TYR B 1 291 ? -54.305 -25.243 -13.402 1.00 27.79 291 TYR B C 1
ATOM 2975 O O . TYR B 1 291 ? -55.455 -25.538 -13.650 1.00 25.21 291 TYR B O 1
ATOM 2984 N N . LEU B 1 292 ? -53.932 -24.134 -12.772 1.00 22.73 292 LEU B N 1
ATOM 2985 C CA . LEU B 1 292 ? -55.024 -23.313 -12.209 1.00 24.98 292 LEU B CA 1
ATOM 2986 C C . LEU B 1 292 ? -55.850 -22.658 -13.323 1.00 25.97 292 LEU B C 1
ATOM 2987 O O . LEU B 1 292 ? -57.045 -22.502 -13.140 1.00 28.18 292 LEU B O 1
ATOM 2992 N N . ARG B 1 293 ? -55.201 -22.340 -14.440 1.00 28.30 293 ARG B N 1
ATOM 2993 C CA . ARG B 1 293 ? -55.899 -21.758 -15.606 1.00 30.58 293 ARG B CA 1
ATOM 2994 C C . ARG B 1 293 ? -56.823 -22.839 -16.157 1.00 36.63 293 ARG B C 1
ATOM 2995 O O . ARG B 1 293 ? -57.925 -22.519 -16.461 1.00 35.14 293 ARG B O 1
ATOM 3003 N N . ARG B 1 294 ? -56.386 -24.091 -16.201 1.00 33.55 294 ARG B N 1
ATOM 3004 C CA . ARG B 1 294 ? -57.359 -25.118 -16.664 1.00 28.51 294 ARG B CA 1
ATOM 3005 C C . ARG B 1 294 ? -58.557 -25.221 -15.710 1.00 37.28 294 ARG B C 1
ATOM 3006 O O . ARG B 1 294 ? -59.643 -25.507 -16.178 1.00 32.64 294 ARG B O 1
ATOM 3014 N N . LEU B 1 295 ? -58.361 -25.078 -14.404 1.00 34.88 295 LEU B N 1
ATOM 3015 C CA . LEU B 1 295 ? -59.570 -25.132 -13.552 1.00 34.32 295 LEU B CA 1
ATOM 3016 C C . LEU B 1 295 ? -60.490 -23.980 -13.947 1.00 48.04 295 LEU B C 1
ATOM 3017 O O . LEU B 1 295 ? -61.655 -24.220 -14.126 1.00 42.55 295 LEU B O 1
ATOM 3022 N N . GLY B 1 296 ? -59.952 -22.767 -14.034 1.00 51.16 296 GLY B N 1
ATOM 3023 C CA . GLY B 1 296 ? -60.823 -21.643 -14.414 1.00 58.22 296 GLY B CA 1
ATOM 3024 C C . GLY B 1 296 ? -60.105 -20.307 -14.380 1.00 65.69 296 GLY B C 1
ATOM 3025 O O . GLY B 1 296 ? -60.031 -19.676 -15.452 1.00 68.87 296 GLY B O 1
#

Foldseek 3Di:
DDADAAAEEEEEALDVVVQVVLCVLCVVLRYHYDYYHALVVSLVVCVVDPVHHQEYEYECDHDHDRSLLSLLCAQFVVVHAYEYEYQDDDPVVLLSSVLSGHLYYAHPPGDSVVSSPPCVLGDDDPVPDDDDGDHSVLSNLLLVQCLVCDLVRDALVSSCVSSVDPPCDRVNSVVVSVNNVVSSVVD/DDADAAAEEEEEALDPVVQVVLCVLCVVLRYHYDYYHALVVVLVVCVVDPVRHQEYEYECDHDHDRSLQSLLCAQFVVVHAYEYEYQDPDLVVLLSSVLSGHLYYAHPVGDSVNSRPPCVLGDDPDDPVPDDDDGDHSVLSNLLLVLCVVCDVVRDALVSSCVSSVDPPQDSVNSNVVCVSNSVSSVVSD

Nearest PDB structures (foldseek):
  8xat-assembly1_A-2  TM=1.005E+00  e=2.172E-37  Arabidopsis thaliana
  8xat-assembly2_B-3  TM=9.977E-01  e=4.119E-36  Arabidopsis thaliana
  3cg0-assembly2_D  TM=8.659E-01  e=8.981E-07  Oleidesulfovibrio alaskensis G20
  6oec-assembly3_H  TM=7.245E-01  e=1.142E-06  Carboxydothermus hydrogenoformans Z-2901
  6oec-assembly2_F  TM=6.951E-01  e=1.213E-06  Carboxydothermus hydrogenoformans Z-2901

B-factor: mean 35.57, std 13.94, range [16.75, 104.39]

GO terms:
  GO:0010082 regulation of root meristem growth (P, IMP)
  GO:0080036 regulation of cytokinin-activated signaling pathway (P, IMP)
  GO:0005634 nucleus (C, IDA)
  GO:0003700 DNA-binding transcription factor activity (F, IDA)
  GO:0009414 response to water deprivation (P, IEP)
  GO:0009414 response to water deprivation (P, IGI)
  GO:0009735 response to cytokinin (P, IGI)
  GO:0009736 cytokinin-activated signaling pathway (P, TAS)
  GO:0009736 cytokinin-activated signaling pathway (P, IGI)
  GO:0010380 regulation of chlorophyll biosynthetic process (P, IGI)
  GO:0010492 maintenance of shoot apical meristem identity (P, IGI)
  GO:1990110 callus formation (P, IGI)
  GO:0031537 regulation of anthocyanin metabolic process (P, IGI)
  GO:0048367 shoot system development (P, IGI)
  GO:0080022 primary root development (P, IGI)
  GO:0005829 cytosol (C, HDA)
  GO:0009414 response to water deprivation (P, IMP)
  GO:0009735 response to cytokinin (P, IMP)
  GO:0048364 root development (P, IMP)
  GO:0090506 axillary shoot meristem initiation (P, IMP)

Radius of gyration: 23.64 Å; Cα contacts (8 Å, |Δi|>4): 626; chains: 2; bounding box: 56×59×59 Å

Sequence (377 aa):
EMFPSGLRVLVVDDDPTCLMILERMLRTCLYEVTKCNRAEMALSLLRKNKHGFDIVISDVHMPDMDGFKLLEHVGLEMDLPVIMMSADDSKSVVLKGVTHGAVDYLIKPVRMEALKNIWQHVVRKRLKKPRVVWSVELHQQFVAAVNQLGVEKAVPKKILELMNVPGLTRENVASHLQKYRIYLRRLEMFPSGLRVLVVDDDPTCLMILERMLRTCLYEVTKCNRAEMALSLLRKNKHGFDIVISDVHMPDMDGFKLLEHVGLEMDLPVIMMSADDSKSVVLKGVTHGAVDYLIKPVRMEALKNIWQHVVRKRRSLKKPRVVWSVELHQQFVAAVNQLGVEKAVPKKILELMNVPGLTRENVASHLQKYRIYLRRLG

Solvent-accessible surface area: 19816 Å² total; per-residue (Å²): 174,9,25,0,21,6,0,76,0,0,0,1,3,56,64,96,84,5,19,84,82,1,32,159,22,0,159,98,7,108,5,72,29,50,100,10,70,98,0,107,92,1,26,18,33,2,162,135,66,87,154,16,28,16,0,1,0,0,20,28,132,8,64,52,37,78,2,20,89,0,1,17,54,0,0,7,95,28,52,25,24,0,0,0,1,0,72,72,95,51,189,75,24,15,71,90,0,0,20,17,0,0,3,10,22,9,45,89,112,27,168,74,135,47,0,85,66,5,49,64,19,5,1,136,65,124,232,176,136,121,135,91,88,16,55,28,124,44,0,67,82,0,2,62,5,0,66,137,56,30,28,127,173,7,75,38,110,99,0,35,99,66,4,123,50,131,75,21,65,130,121,31,0,42,57,10,4,80,39,0,70,52,0,4,127,126,83,137,19,24,1,22,18,1,66,1,0,0,1,2,57,63,101,91,6,20,98,85,1,26,130,24,0,125,93,7,111,8,119,32,52,102,9,74,100,0,90,99,0,3,33,49,1,137,170,86,54,159,10,28,13,0,0,1,0,19,29,124,8,66,53,36,75,4,25,110,0,0,31,53,1,0,8,73,14,58,20,19,0,0,0,1,0,72,72,95,47,194,76,25,13,72,87,0,0,20,30,0,0,2,11,26,10,42,95,108,27,182,79,137,49,0,87,68,6,46,68,18,2,4,127,44,136,93,89,240,160,138,113,115,70,83,14,56,32,124,40,0,66,78,0,3,61,5,0,67,135,57,30,15,135,161,4,75,31,114,105,0,36,125,63,4,115,54,126,76,26,67,123,112,37,0,35,57,12,2,105,47,0,81,49,0,1,120,123,59,73

InterPro domains:
  IPR001005 SANT/Myb domain [PF00249] (239-289)
  IPR001789 Signal transduction response regulator, receiver domain [PF00072] (39-147)
  IPR001789 Signal transduction response regulator, receiver domain [PS50110] (38-153)
  IPR001789 Signal transduction response regulator, receiver domain [SM00448] (37-149)
  IPR006447 Myb domain, plants [TIGR01557] (237-290)
  IPR009057 Homedomain-like superfamily [SSF46689] (235-294)
  IPR011006 CheY-like superfamily [SSF52172] (35-173)
  IPR017053 Response regulator B-type, plant [PIRSF036392] (27-681)
  IPR017930 Myb domain [PS51294] (234-293)
  IPR045279 Two-component response regulator ARR-like [PTHR43874] (37-475)

Secondary structure (DSSP, 8-state):
--EEET-EEEEE-S-HHHHHHHHHHHHHTT-EEEEE--HHHHHHHHHHTTTS-SEEEEES--SSS-HHHHHIIIIIIS---EEEEES---HHHHHHHHHTT-SEEEESSPPHHHHHGGGGGTEEE---PPPP---HHHHHHHHHHHHHH-TTT--HHHHHHHH--TT--HHHHHHHHHHHHHHHHH-/--EEET-EEEEE-S-HHHHHHHHHHHHHTT-EEEEES-HHHHHHHHHHTTTS-SEEEEESB-SSSBHHHHHIIIIIIS---EEEEES---HHHHHHHHHTT-SEEEESS--HHHHHGGGGGTEEE-----PPP----HHHHHHHHHHHHHH-TTT--HHHHHHHH--TT--HHHHHHHHHHHHHHHHHH-

Organism: Arabidopsis thaliana (NCBI:txid3702)